Protein AF-F4RQU2-F1 (afdb_monomer_lite)

Organism: Melampsora larici-populina (strain 98AG31 / pathotype 3-4-7) (NCBI:txid747676)

pLDDT: mean 83.85, std 12.1, range [41.41, 97.75]

Secondary structure (DSSP, 8-state):
-HHHHHHHHHGGGS-HHHHHHHHHHHHHHH-GGGGTSSSHHHHHHHHHHHHHH-TT--HHHHHHHHHHHHHHHHHS-GGG-GGG---GGGS---HHHHHHHHTTTS-------EEETTEEEPPPS-SSTHHHHHHHHHHHHHHHHHHHHHHHHHHHH-S---HHHHHHHHHHH-TTGGG-HHHHHHHHHHHHHHHTSSS---HHHHHHHHHHHHHHHHH-TTTHHHHHHHHHH-HHHHHHHHHHHHHHHHHHHHHHHHHH-TT-HHHHHHHHHHHSSS---HHHHHHHHHHHHHHHHHHHHHHHHH---HHHHHHHHHHHHHHHHHHHHHGGGSTTHHHHHHHHEEE-TTT--EEESS-----TT-TTGGGGB-TTT--B--TT-EEEE-TTS-EEEGGG--SSB-TTT-PBP-SSPPGGGEEE--

Structure (mmCIF, N/CA/C/O backbone):
data_AF-F4RQU2-F1
#
_entry.id   AF-F4RQU2-F1
#
loop_
_atom_site.group_PDB
_atom_site.id
_atom_site.type_symbol
_atom_site.label_atom_id
_atom_site.label_alt_id
_atom_site.label_comp_id
_atom_site.label_asym_id
_atom_site.label_entity_id
_atom_site.label_seq_id
_atom_site.pdbx_PDB_ins_code
_atom_site.Cartn_x
_atom_site.Cartn_y
_atom_site.Cartn_z
_atom_site.occupancy
_atom_site.B_iso_or_equiv
_atom_site.auth_seq_id
_atom_site.auth_comp_id
_atom_site.auth_asym_id
_atom_site.auth_atom_id
_atom_site.pdbx_PDB_model_num
ATOM 1 N N . MET A 1 1 ? 27.642 5.923 -19.827 1.00 91.38 1 MET A N 1
ATOM 2 C CA . MET A 1 1 ? 26.244 5.489 -19.587 1.00 91.38 1 MET A CA 1
ATOM 3 C C . MET A 1 1 ? 25.430 6.648 -18.993 1.00 91.38 1 MET A C 1
ATOM 5 O O . MET A 1 1 ? 25.190 6.655 -17.790 1.00 91.38 1 MET A O 1
ATOM 9 N N . PRO A 1 2 ? 25.015 7.649 -19.799 1.00 92.94 2 PRO A N 1
ATOM 10 C CA . PRO A 1 2 ? 24.476 8.914 -19.273 1.00 92.94 2 PRO A CA 1
ATOM 11 C C . PRO A 1 2 ? 23.238 8.739 -18.385 1.00 92.94 2 PRO A C 1
ATOM 13 O O . PRO A 1 2 ? 23.192 9.268 -17.283 1.00 92.94 2 PRO A O 1
ATOM 16 N N . LYS A 1 3 ? 22.284 7.894 -18.802 1.00 93.12 3 LYS A N 1
ATOM 17 C CA . LYS A 1 3 ? 21.050 7.647 -18.036 1.00 93.12 3 LYS A CA 1
ATOM 18 C C . LYS A 1 3 ? 21.299 7.067 -16.636 1.00 93.12 3 LYS A C 1
ATOM 20 O O . LYS A 1 3 ? 20.595 7.437 -15.706 1.00 93.12 3 LYS A O 1
ATOM 25 N N . LEU A 1 4 ? 22.288 6.177 -16.482 1.00 94.12 4 LEU A N 1
ATOM 26 C CA . LEU A 1 4 ? 22.661 5.646 -15.163 1.00 94.12 4 LEU A CA 1
ATOM 27 C C . LEU A 1 4 ? 23.379 6.694 -14.314 1.00 94.12 4 LEU A C 1
ATOM 29 O O . LEU A 1 4 ? 23.157 6.744 -13.112 1.00 94.12 4 LEU A O 1
ATOM 33 N N . SER A 1 5 ? 24.204 7.544 -14.935 1.00 95.25 5 SER A N 1
ATOM 34 C CA . SER A 1 5 ? 24.869 8.640 -14.226 1.00 95.25 5 SER A CA 1
ATOM 35 C C . SER A 1 5 ? 23.868 9.634 -13.646 1.00 95.25 5 SER A C 1
ATOM 37 O O . SER A 1 5 ? 24.062 10.077 -12.517 1.00 95.25 5 SER A O 1
ATOM 39 N N . ASP A 1 6 ? 22.808 9.957 -14.388 1.00 92.94 6 ASP A N 1
ATOM 40 C CA . ASP A 1 6 ? 21.737 10.826 -13.898 1.00 92.94 6 ASP A CA 1
ATOM 41 C C . ASP A 1 6 ? 21.029 10.188 -12.697 1.00 92.94 6 ASP A C 1
ATOM 43 O O . ASP A 1 6 ? 20.962 10.796 -11.635 1.00 92.94 6 ASP A O 1
ATOM 47 N N . LEU A 1 7 ? 20.592 8.927 -12.817 1.00 93.88 7 LEU A N 1
ATOM 48 C CA . LEU A 1 7 ? 19.901 8.233 -11.723 1.00 93.88 7 LEU A CA 1
ATOM 49 C C . LEU A 1 7 ? 20.770 8.073 -10.472 1.00 93.88 7 LEU A C 1
ATOM 51 O O . LEU A 1 7 ? 20.259 8.205 -9.361 1.00 93.88 7 LEU A O 1
ATOM 55 N N . ALA A 1 8 ? 22.069 7.815 -10.638 1.00 95.50 8 ALA A N 1
ATOM 56 C CA . ALA A 1 8 ? 23.009 7.736 -9.526 1.00 95.50 8 ALA A CA 1
ATOM 57 C C . ALA A 1 8 ? 23.100 9.071 -8.766 1.00 95.50 8 ALA A C 1
ATOM 59 O O . ALA A 1 8 ? 23.098 9.074 -7.538 1.00 95.50 8 ALA A O 1
ATOM 60 N N . LYS A 1 9 ? 23.103 10.212 -9.469 1.00 93.94 9 LYS A N 1
ATOM 61 C CA . LYS A 1 9 ? 23.067 11.543 -8.837 1.00 93.94 9 LYS A CA 1
ATOM 62 C C . LYS A 1 9 ? 21.725 11.811 -8.161 1.00 93.94 9 LYS A C 1
ATOM 64 O O . LYS A 1 9 ? 21.709 12.245 -7.011 1.00 93.94 9 LYS A O 1
ATOM 69 N N . ASP A 1 10 ? 20.631 11.485 -8.844 1.00 91.56 10 ASP A N 1
ATOM 70 C CA . ASP A 1 10 ? 19.267 11.654 -8.337 1.00 91.56 10 ASP A CA 1
ATOM 71 C C . ASP A 1 10 ? 19.000 10.794 -7.096 1.00 91.56 10 ASP A C 1
ATOM 73 O O . ASP A 1 10 ? 18.119 11.110 -6.316 1.00 91.56 10 ASP A O 1
ATOM 77 N N . SER A 1 11 ? 19.754 9.718 -6.862 1.00 94.31 11 SER A N 1
ATOM 78 C CA . SER A 1 11 ? 19.578 8.873 -5.672 1.00 94.31 11 SER A CA 1
ATOM 79 C C . SER A 1 11 ? 19.759 9.622 -4.338 1.00 94.31 11 SER A C 1
ATOM 81 O O . SER A 1 11 ? 19.217 9.216 -3.311 1.00 94.31 11 SER A O 1
ATOM 83 N N . ARG A 1 12 ? 20.531 10.721 -4.344 1.00 92.94 12 ARG A N 1
ATOM 84 C CA . ARG A 1 12 ? 21.016 11.412 -3.136 1.00 92.94 12 ARG A CA 1
ATOM 85 C C . ARG A 1 12 ? 19.909 12.079 -2.324 1.00 92.94 12 ARG A C 1
ATOM 87 O O . ARG A 1 12 ? 20.056 12.203 -1.113 1.00 92.94 12 ARG A O 1
ATOM 94 N N . ILE A 1 13 ? 18.821 12.457 -2.988 1.00 88.38 13 ILE A N 1
ATOM 95 C CA . ILE A 1 13 ? 17.652 13.127 -2.396 1.00 88.38 13 ILE A CA 1
ATOM 96 C C . ILE A 1 13 ? 16.614 12.146 -1.833 1.00 88.38 13 ILE A C 1
ATOM 98 O O . ILE A 1 13 ? 15.611 12.568 -1.267 1.00 88.38 13 ILE A O 1
ATOM 102 N N . TYR A 1 14 ? 16.810 10.840 -2.024 1.00 89.12 14 TYR A N 1
ATOM 103 C CA . TYR A 1 14 ? 15.912 9.815 -1.498 1.00 89.12 14 TYR A CA 1
ATOM 104 C C . TYR A 1 14 ? 16.454 9.233 -0.185 1.00 89.12 14 TYR A C 1
ATOM 106 O O . TYR A 1 14 ? 17.539 9.597 0.301 1.00 89.12 14 TYR A O 1
ATOM 114 N N . ARG A 1 15 ? 15.671 8.320 0.400 1.00 89.19 15 ARG A N 1
ATOM 115 C CA . ARG A 1 15 ? 16.039 7.577 1.608 1.00 89.19 15 ARG A CA 1
ATOM 116 C C . ARG A 1 15 ? 17.311 6.741 1.428 1.00 89.19 15 ARG A C 1
ATOM 118 O O . ARG A 1 15 ? 17.776 6.503 0.309 1.00 89.19 15 ARG A O 1
ATOM 125 N N . GLU A 1 16 ? 17.878 6.322 2.553 1.00 91.81 16 GLU A N 1
ATOM 126 C CA . GLU A 1 16 ? 19.210 5.719 2.643 1.00 91.81 16 GLU A CA 1
ATOM 127 C C . GLU A 1 16 ? 19.392 4.506 1.722 1.00 91.81 16 GLU A C 1
ATOM 129 O O . GLU A 1 16 ? 20.402 4.414 1.029 1.00 91.81 16 GLU A O 1
ATOM 134 N N . GLU A 1 17 ? 18.394 3.630 1.614 1.00 93.69 17 GLU A N 1
ATOM 135 C CA . GLU A 1 17 ? 18.482 2.415 0.802 1.00 93.69 17 GLU A CA 1
ATOM 136 C C . GLU A 1 17 ? 18.591 2.721 -0.699 1.00 93.69 17 GLU A C 1
ATOM 138 O O . GLU A 1 17 ? 19.318 2.050 -1.434 1.00 93.69 17 GLU A O 1
ATOM 143 N N . ILE A 1 18 ? 17.897 3.763 -1.171 1.00 94.62 18 ILE A N 1
ATOM 144 C CA . ILE A 1 18 ? 17.982 4.213 -2.569 1.00 94.62 18 ILE A CA 1
ATOM 145 C C . ILE A 1 18 ? 19.306 4.930 -2.820 1.00 94.62 18 ILE A C 1
ATOM 147 O O . ILE A 1 18 ? 19.904 4.761 -3.884 1.00 94.62 18 ILE A O 1
ATOM 151 N N . ARG A 1 19 ? 19.796 5.690 -1.838 1.00 95.50 19 ARG A N 1
ATOM 152 C CA . ARG A 1 19 ? 21.100 6.355 -1.901 1.00 95.50 19 ARG A CA 1
ATOM 153 C C . ARG A 1 19 ? 22.250 5.353 -1.990 1.00 95.50 19 ARG A C 1
ATOM 155 O O . ARG A 1 19 ? 23.135 5.530 -2.826 1.00 95.50 19 ARG A O 1
ATOM 162 N N . ASP A 1 20 ? 22.210 4.285 -1.194 1.00 96.56 20 ASP A N 1
ATOM 163 C CA . ASP A 1 20 ? 23.161 3.169 -1.283 1.00 96.56 20 ASP A CA 1
ATOM 164 C C . ASP A 1 20 ? 23.124 2.522 -2.677 1.00 96.56 20 ASP A C 1
ATOM 166 O O . ASP A 1 20 ? 24.162 2.319 -3.318 1.00 96.56 20 ASP A O 1
ATOM 170 N N . LEU A 1 21 ? 21.920 2.286 -3.212 1.00 96.75 21 LEU A N 1
ATOM 171 C CA . LEU A 1 21 ? 21.762 1.773 -4.571 1.00 96.75 21 LEU A CA 1
ATOM 172 C C . LEU A 1 21 ? 22.348 2.721 -5.627 1.00 96.75 21 LEU A C 1
ATOM 174 O O . LEU A 1 21 ? 22.989 2.278 -6.579 1.00 96.75 21 LEU A O 1
ATOM 178 N N . GLY A 1 22 ? 22.174 4.027 -5.446 1.00 96.94 22 GLY A N 1
ATOM 179 C CA . GLY A 1 22 ? 22.789 5.049 -6.281 1.00 96.94 22 GLY A CA 1
ATOM 180 C C . GLY A 1 22 ? 24.315 5.026 -6.258 1.00 96.94 22 GLY A C 1
ATOM 181 O O . GLY A 1 22 ? 24.929 5.131 -7.318 1.00 96.94 22 GLY A O 1
ATOM 182 N N . GLY A 1 23 ? 24.929 4.804 -5.092 1.00 97.25 23 GLY A N 1
ATOM 183 C CA . GLY A 1 23 ? 26.378 4.610 -4.968 1.00 97.25 23 GLY A CA 1
ATOM 184 C C . GLY A 1 23 ? 26.874 3.384 -5.747 1.00 97.25 23 GLY A C 1
ATOM 185 O O . GLY A 1 23 ? 27.870 3.452 -6.473 1.00 97.25 23 GLY A O 1
ATOM 186 N N . LYS A 1 24 ? 26.122 2.277 -5.695 1.00 97.12 24 LYS A N 1
ATOM 187 C CA . LYS A 1 24 ? 26.393 1.071 -6.501 1.00 97.12 24 LYS A CA 1
ATOM 188 C C . LYS A 1 24 ? 26.276 1.344 -8.007 1.00 97.12 24 LYS A C 1
ATOM 190 O O . LYS A 1 24 ? 27.101 0.866 -8.786 1.00 97.12 24 LYS A O 1
ATOM 195 N N . LEU A 1 25 ? 25.291 2.140 -8.432 1.00 96.75 25 LEU A N 1
ATOM 196 C CA . LEU A 1 25 ? 25.166 2.579 -9.827 1.00 96.75 25 LEU A CA 1
ATOM 197 C C . LEU A 1 25 ? 26.326 3.486 -10.251 1.00 96.75 25 LEU A C 1
ATOM 199 O O . LEU A 1 25 ? 26.813 3.357 -11.372 1.00 96.75 25 LEU A O 1
ATOM 203 N N . GLU A 1 26 ? 26.801 4.366 -9.368 1.00 97.31 26 GLU A N 1
ATOM 204 C CA . GLU A 1 26 ? 27.966 5.218 -9.618 1.00 97.31 26 GLU A CA 1
ATOM 205 C C . GLU A 1 26 ? 29.230 4.379 -9.861 1.00 97.31 26 GLU A C 1
ATOM 207 O O . GLU A 1 26 ? 29.977 4.668 -10.795 1.00 97.31 26 GLU A O 1
ATOM 212 N N . THR A 1 27 ? 29.405 3.267 -9.136 1.00 96.88 27 THR A N 1
ATOM 213 C CA . THR A 1 27 ? 30.490 2.302 -9.401 1.00 96.88 27 THR A CA 1
ATOM 214 C C . THR A 1 27 ? 30.408 1.714 -10.817 1.00 96.88 27 THR A C 1
ATOM 216 O O . THR A 1 27 ? 31.421 1.649 -11.509 1.00 96.88 27 THR A O 1
ATOM 219 N N . ILE A 1 28 ? 29.210 1.347 -11.296 1.00 96.56 28 ILE A N 1
ATOM 220 C CA . ILE A 1 28 ? 29.012 0.865 -12.681 1.00 96.56 28 ILE A CA 1
ATOM 221 C C . ILE A 1 28 ? 29.291 1.973 -13.704 1.00 96.56 28 ILE A C 1
ATOM 223 O O . ILE A 1 28 ? 29.831 1.716 -14.776 1.00 96.56 28 ILE A O 1
ATOM 227 N N . VAL A 1 29 ? 28.914 3.216 -13.403 1.00 96.50 29 VAL A N 1
ATOM 228 C CA . VAL A 1 29 ? 29.165 4.357 -14.293 1.00 96.50 29 VAL A CA 1
ATOM 229 C C . VAL A 1 29 ? 30.664 4.648 -14.412 1.00 96.50 29 VAL A C 1
ATOM 231 O O . VAL A 1 29 ? 31.116 4.976 -15.511 1.00 96.50 29 VAL A O 1
ATOM 234 N N . GLN A 1 30 ? 31.415 4.518 -13.314 1.00 97.00 30 GLN A N 1
ATOM 235 C CA . GLN A 1 30 ? 32.869 4.702 -13.268 1.00 97.00 30 GLN A CA 1
ATOM 236 C C . GLN A 1 30 ? 33.626 3.546 -13.938 1.00 97.00 30 GLN A C 1
ATOM 238 O O . GLN A 1 30 ? 34.591 3.794 -14.659 1.00 97.00 30 GLN A O 1
ATOM 243 N N . ASP A 1 31 ? 33.171 2.303 -13.755 1.00 96.88 31 ASP A N 1
ATOM 244 C CA . ASP A 1 31 ? 33.713 1.123 -14.433 1.00 96.88 31 ASP A CA 1
ATOM 245 C C . ASP A 1 31 ? 32.600 0.287 -15.095 1.00 96.88 31 ASP A C 1
ATOM 247 O O . ASP A 1 31 ? 32.087 -0.666 -14.498 1.00 96.88 31 ASP A O 1
ATOM 251 N N . PRO A 1 32 ? 32.252 0.576 -16.366 1.00 95.81 32 PRO A N 1
ATOM 252 C CA . PRO A 1 32 ? 31.207 -0.147 -17.092 1.00 95.81 32 PRO A CA 1
ATOM 253 C C . PRO A 1 32 ? 31.444 -1.655 -17.232 1.00 95.81 32 PRO A C 1
ATOM 255 O O . PRO A 1 32 ? 30.501 -2.390 -17.521 1.00 95.81 32 PRO A O 1
ATOM 258 N N . ARG A 1 33 ? 32.672 -2.152 -17.017 1.00 94.44 33 ARG A N 1
ATOM 259 C CA . ARG A 1 33 ? 32.954 -3.597 -17.034 1.00 94.44 33 ARG A CA 1
ATOM 260 C C . ARG A 1 33 ? 32.229 -4.321 -15.897 1.00 94.44 33 ARG A C 1
ATOM 262 O O . ARG A 1 33 ? 31.813 -5.460 -16.087 1.00 94.44 33 ARG A O 1
ATOM 269 N N . GLN A 1 34 ? 31.981 -3.647 -14.771 1.00 93.69 34 GLN A N 1
ATOM 270 C CA . GLN A 1 34 ? 31.202 -4.175 -13.639 1.00 93.69 34 GLN A CA 1
ATOM 271 C C . GLN A 1 34 ? 29.758 -4.534 -14.024 1.00 93.69 34 GLN A C 1
ATOM 273 O O . GLN A 1 34 ? 29.083 -5.264 -13.304 1.00 93.69 34 GLN A O 1
ATOM 278 N N . LEU A 1 35 ? 29.265 -4.039 -15.165 1.00 91.62 35 LEU A N 1
ATOM 279 C CA . LEU A 1 35 ? 27.955 -4.412 -15.690 1.00 91.62 35 LEU A CA 1
ATOM 280 C C . LEU A 1 35 ? 27.914 -5.847 -16.231 1.00 91.62 35 LEU A C 1
ATOM 282 O O . LEU A 1 35 ? 26.856 -6.466 -16.244 1.00 91.62 35 LEU A O 1
ATOM 286 N N . PHE A 1 36 ? 29.049 -6.366 -16.696 1.00 89.56 36 PHE A N 1
ATOM 287 C CA . PHE A 1 36 ? 29.146 -7.689 -17.315 1.00 89.56 36 PHE A CA 1
ATOM 288 C C . PHE A 1 36 ? 29.898 -8.698 -16.446 1.00 89.56 36 PHE A C 1
ATOM 290 O O . PHE A 1 36 ? 29.783 -9.901 -16.672 1.00 89.56 36 PHE A O 1
ATOM 297 N N . PHE A 1 37 ? 30.650 -8.217 -15.455 1.00 85.06 37 PHE A N 1
ATOM 298 C CA . PHE A 1 37 ? 31.480 -9.037 -14.584 1.00 85.06 37 PHE A CA 1
ATOM 299 C C . PHE A 1 37 ? 31.138 -8.778 -13.116 1.00 85.06 37 PHE A C 1
ATOM 301 O O . PHE A 1 37 ? 31.128 -7.638 -12.662 1.00 85.06 37 PHE A O 1
ATOM 308 N N . GLY A 1 38 ? 30.903 -9.857 -12.367 1.00 81.94 38 GLY A N 1
ATOM 309 C CA . GLY A 1 38 ? 30.597 -9.811 -10.937 1.00 81.94 38 GLY A CA 1
ATOM 310 C C . GLY A 1 38 ? 29.100 -9.853 -10.610 1.00 81.94 38 GLY A C 1
ATOM 311 O O . GLY A 1 38 ? 28.245 -9.895 -11.488 1.00 81.94 38 GLY A O 1
ATOM 312 N N . SER A 1 39 ? 28.789 -9.856 -9.311 1.00 91.69 39 SER A N 1
ATOM 313 C CA . SER A 1 39 ? 27.414 -9.926 -8.784 1.00 91.69 39 SER A CA 1
ATOM 314 C C . SER A 1 39 ? 26.771 -8.552 -8.573 1.00 91.69 39 SER A C 1
ATOM 316 O O . SER A 1 39 ? 25.657 -8.465 -8.061 1.00 91.69 39 SER A O 1
ATOM 318 N N . LEU A 1 40 ? 27.451 -7.458 -8.936 1.00 93.62 40 LEU A N 1
ATOM 319 C CA . LEU A 1 40 ? 26.964 -6.105 -8.663 1.00 93.62 40 LEU A CA 1
ATOM 320 C C . LEU A 1 40 ? 25.637 -5.791 -9.385 1.00 93.62 40 LEU A C 1
ATOM 322 O O . LEU A 1 40 ? 24.714 -5.344 -8.702 1.00 93.62 40 LEU A O 1
ATOM 326 N N . PRO A 1 41 ? 25.464 -6.060 -10.697 1.00 92.25 41 PRO A N 1
ATOM 327 C CA . PRO A 1 41 ? 24.193 -5.800 -11.378 1.00 92.25 41 PRO A CA 1
ATOM 328 C C . PRO A 1 41 ? 23.049 -6.642 -10.812 1.00 92.25 41 PRO A C 1
ATOM 330 O O . PRO A 1 41 ? 21.941 -6.142 -10.643 1.00 92.25 41 PRO A O 1
ATOM 333 N N . GLU A 1 42 ? 23.331 -7.901 -10.472 1.00 91.31 42 GLU A N 1
ATOM 334 C CA . GLU A 1 42 ? 22.370 -8.813 -9.852 1.00 91.31 42 GLU A CA 1
ATOM 335 C C . GLU A 1 42 ? 21.924 -8.300 -8.479 1.00 91.31 42 GLU A C 1
ATOM 337 O O . GLU A 1 42 ? 20.727 -8.189 -8.231 1.00 91.31 42 GLU A O 1
ATOM 342 N N . ARG A 1 43 ? 22.864 -7.881 -7.621 1.00 93.31 43 ARG A N 1
ATOM 343 C CA . ARG A 1 43 ? 22.550 -7.261 -6.324 1.00 93.31 43 ARG A CA 1
ATOM 344 C C . ARG A 1 43 ? 21.705 -6.005 -6.488 1.00 93.31 43 ARG A C 1
ATOM 346 O O . ARG A 1 43 ? 20.743 -5.835 -5.751 1.00 93.31 43 ARG A O 1
ATOM 353 N N . ILE A 1 44 ? 22.026 -5.144 -7.457 1.00 95.31 44 ILE A N 1
ATOM 354 C CA . ILE A 1 44 ? 21.231 -3.936 -7.718 1.00 95.31 44 ILE A CA 1
ATOM 355 C C . ILE A 1 44 ? 19.809 -4.307 -8.148 1.00 95.31 44 ILE A C 1
ATOM 357 O O . ILE A 1 44 ? 18.852 -3.704 -7.666 1.00 95.31 44 ILE A O 1
ATOM 361 N N . ILE A 1 45 ? 19.656 -5.305 -9.023 1.00 93.62 45 ILE A N 1
ATOM 362 C CA . ILE A 1 45 ? 18.348 -5.803 -9.461 1.00 93.62 45 ILE A CA 1
ATOM 363 C C . ILE A 1 45 ? 17.552 -6.362 -8.279 1.00 93.62 45 ILE A C 1
ATOM 365 O O . ILE A 1 45 ? 16.398 -5.974 -8.107 1.00 93.62 45 ILE A O 1
ATOM 369 N N . ILE A 1 46 ? 18.160 -7.223 -7.457 1.00 91.00 46 ILE A N 1
ATOM 370 C CA . ILE A 1 46 ? 17.523 -7.821 -6.276 1.00 91.00 46 ILE A CA 1
ATOM 371 C C . ILE A 1 46 ? 17.065 -6.725 -5.316 1.00 91.00 46 ILE A C 1
ATOM 373 O O . ILE A 1 46 ? 15.875 -6.638 -5.029 1.00 91.00 46 ILE A O 1
ATOM 377 N N . THR A 1 47 ? 17.967 -5.824 -4.915 1.00 94.31 47 THR A N 1
ATOM 378 C CA . THR A 1 47 ? 17.631 -4.729 -3.997 1.00 94.31 47 THR A CA 1
ATOM 379 C C . THR A 1 47 ? 16.549 -3.815 -4.579 1.00 94.31 47 THR A C 1
ATOM 381 O O . THR A 1 47 ? 15.627 -3.434 -3.866 1.00 94.31 47 THR A O 1
ATOM 384 N N . SER A 1 48 ? 16.580 -3.510 -5.883 1.00 94.88 48 SER A N 1
ATOM 385 C CA . SER A 1 48 ? 15.511 -2.726 -6.529 1.00 94.88 48 SER A CA 1
ATOM 386 C C . SER A 1 48 ? 14.156 -3.439 -6.456 1.00 94.88 48 SER A C 1
ATOM 388 O O . SER A 1 48 ? 13.132 -2.817 -6.181 1.00 94.88 48 SER A O 1
ATOM 390 N N . LEU A 1 49 ? 14.125 -4.750 -6.720 1.00 92.50 49 LEU A N 1
ATOM 391 C CA . LEU A 1 49 ? 12.898 -5.547 -6.676 1.00 92.50 49 LEU A CA 1
ATOM 392 C C . LEU A 1 49 ? 12.351 -5.680 -5.252 1.00 92.50 49 LEU A C 1
ATOM 394 O O . LEU A 1 49 ? 11.130 -5.651 -5.089 1.00 92.50 49 LEU A O 1
ATOM 398 N N . GLU A 1 50 ? 13.227 -5.813 -4.253 1.00 89.56 50 GLU A N 1
ATOM 399 C CA . GLU A 1 50 ? 12.888 -5.824 -2.825 1.00 89.56 50 GLU A CA 1
ATOM 400 C C . GLU A 1 50 ? 12.294 -4.486 -2.393 1.00 89.56 50 GLU A C 1
ATOM 402 O O . GLU A 1 50 ? 11.220 -4.464 -1.793 1.00 89.56 50 GLU A O 1
ATOM 407 N N . LEU A 1 51 ? 12.927 -3.369 -2.772 1.00 92.12 51 LEU A N 1
ATOM 408 C CA . LEU A 1 51 ? 12.397 -2.029 -2.525 1.00 92.12 51 LEU A CA 1
ATOM 409 C C . LEU A 1 51 ? 10.991 -1.890 -3.119 1.00 92.12 51 LEU A C 1
ATOM 411 O O . LEU A 1 51 ? 10.073 -1.480 -2.415 1.00 92.12 51 LEU A O 1
ATOM 415 N N . LEU A 1 52 ? 10.778 -2.308 -4.372 1.00 92.75 52 LEU A N 1
ATOM 416 C CA . LEU A 1 52 ? 9.460 -2.242 -5.019 1.00 92.75 52 LEU A CA 1
ATOM 417 C C . LEU A 1 52 ? 8.375 -3.099 -4.336 1.00 92.75 52 LEU A C 1
ATOM 419 O O . LEU A 1 52 ? 7.187 -2.807 -4.513 1.00 92.75 52 LEU A O 1
ATOM 423 N N . GLN A 1 53 ? 8.736 -4.118 -3.543 1.00 88.81 53 GLN A N 1
ATOM 424 C CA . GLN A 1 53 ? 7.755 -4.845 -2.721 1.00 88.81 53 GLN A CA 1
ATOM 425 C C . GLN A 1 53 ? 7.216 -4.002 -1.567 1.00 88.81 53 GLN A C 1
ATOM 427 O O . GLN A 1 53 ? 6.080 -4.215 -1.141 1.00 88.81 53 GLN A O 1
ATOM 432 N N . GLN A 1 54 ? 8.006 -3.057 -1.059 1.00 85.31 54 GLN A N 1
ATOM 433 C CA . GLN A 1 54 ? 7.643 -2.287 0.122 1.00 85.31 54 GLN A CA 1
ATOM 434 C C . GLN A 1 54 ? 6.453 -1.379 -0.188 1.00 85.31 54 GLN A C 1
ATOM 436 O O . GLN A 1 54 ? 6.404 -0.728 -1.232 1.00 85.31 54 GLN A O 1
ATOM 441 N N . GLY A 1 55 ? 5.437 -1.382 0.678 1.00 77.69 55 GLY A N 1
ATOM 442 C CA . GLY A 1 55 ? 4.178 -0.663 0.453 1.00 77.69 55 GLY A CA 1
ATOM 443 C C . GLY A 1 55 ? 4.271 0.850 0.664 1.00 77.69 55 GLY A C 1
ATOM 444 O O . GLY A 1 55 ? 3.443 1.587 0.132 1.00 77.69 55 GLY A O 1
ATOM 445 N N . ASP A 1 56 ? 5.282 1.298 1.397 1.00 79.25 56 ASP A N 1
ATOM 446 C CA . ASP A 1 56 ? 5.522 2.672 1.838 1.00 79.25 56 ASP A CA 1
ATOM 447 C C . ASP A 1 56 ? 6.330 3.514 0.840 1.00 79.25 56 ASP A C 1
ATOM 449 O O . ASP A 1 56 ? 6.379 4.733 0.992 1.00 79.25 56 ASP A O 1
ATOM 453 N N . LEU A 1 57 ? 6.914 2.901 -0.200 1.00 86.19 57 LEU A N 1
ATOM 454 C CA . LEU A 1 57 ? 7.610 3.648 -1.247 1.00 86.19 57 LEU A CA 1
ATOM 455 C C . LEU A 1 57 ? 6.706 4.715 -1.862 1.00 86.19 57 LEU A C 1
ATOM 457 O O . LEU A 1 57 ? 5.634 4.406 -2.411 1.00 86.19 57 LEU A O 1
ATOM 461 N N . SER A 1 58 ? 7.205 5.950 -1.874 1.00 83.88 58 SER A N 1
ATOM 462 C CA . SER A 1 58 ? 6.579 7.034 -2.614 1.00 83.88 58 SER A CA 1
ATOM 463 C C . SER A 1 58 ? 6.526 6.697 -4.105 1.00 83.88 58 SER A C 1
ATOM 465 O O . SER A 1 58 ? 7.331 5.926 -4.638 1.00 83.88 58 SER A O 1
ATOM 467 N N . VAL A 1 59 ? 5.593 7.324 -4.829 1.00 84.38 59 VAL A N 1
ATOM 468 C CA . VAL A 1 59 ? 5.498 7.156 -6.289 1.00 84.38 59 VAL A CA 1
ATOM 469 C C . VAL A 1 59 ? 6.846 7.454 -6.958 1.00 84.38 59 VAL A C 1
ATOM 471 O O . VAL A 1 59 ? 7.215 6.787 -7.911 1.00 84.38 59 VAL A O 1
ATOM 474 N N . HIS A 1 60 ? 7.618 8.409 -6.443 1.00 86.31 60 HIS A N 1
ATOM 475 C CA . HIS A 1 60 ? 8.850 8.876 -7.083 1.00 86.31 60 HIS A CA 1
ATOM 476 C C . HIS A 1 60 ? 9.978 7.870 -6.907 1.00 86.31 60 HIS A C 1
ATOM 478 O O . HIS A 1 60 ? 10.672 7.544 -7.865 1.00 86.31 60 HIS A O 1
ATOM 484 N N . GLU A 1 61 ? 10.100 7.314 -5.707 1.00 91.44 61 GLU A N 1
ATOM 485 C CA . GLU A 1 61 ? 11.045 6.243 -5.418 1.00 91.44 61 GLU A CA 1
ATOM 486 C C . GLU A 1 61 ? 10.720 4.975 -6.214 1.00 91.44 61 GLU A C 1
ATOM 488 O O . GLU A 1 61 ? 11.633 4.318 -6.720 1.00 91.44 61 GLU A O 1
ATOM 493 N N . ARG A 1 62 ? 9.429 4.653 -6.403 1.00 92.75 62 ARG A N 1
ATOM 494 C CA . ARG A 1 62 ? 9.013 3.564 -7.306 1.00 92.75 62 ARG A CA 1
ATOM 495 C C . ARG A 1 62 ? 9.457 3.829 -8.736 1.00 92.75 62 ARG A C 1
ATOM 497 O O . ARG A 1 62 ? 10.073 2.966 -9.351 1.00 92.75 62 ARG A O 1
ATOM 504 N N . LEU A 1 63 ? 9.189 5.024 -9.257 1.00 92.00 63 LEU A N 1
ATOM 505 C CA . LEU A 1 63 ? 9.583 5.411 -10.613 1.00 92.00 63 LEU A CA 1
ATOM 506 C C . LEU A 1 63 ? 11.098 5.418 -10.811 1.00 92.00 63 LEU A C 1
ATOM 508 O O . LEU A 1 63 ? 11.586 4.964 -11.849 1.00 92.00 63 LEU A O 1
ATOM 512 N N . TRP A 1 64 ? 11.847 5.852 -9.799 1.00 94.25 64 TRP A N 1
ATOM 513 C CA . TRP A 1 64 ? 13.301 5.769 -9.789 1.00 94.25 64 TRP A CA 1
ATOM 514 C C . TRP A 1 64 ? 13.770 4.309 -9.887 1.00 94.25 64 TRP A C 1
ATOM 516 O O . TRP A 1 64 ? 14.517 3.971 -10.805 1.00 94.25 64 TRP A O 1
ATOM 526 N N . ASN A 1 65 ? 13.262 3.417 -9.026 1.00 95.56 65 ASN A N 1
ATOM 527 C CA . ASN A 1 65 ? 13.620 1.991 -9.038 1.00 95.56 65 ASN A CA 1
ATOM 528 C C . ASN A 1 65 ? 13.229 1.306 -10.358 1.00 95.56 65 ASN A C 1
ATOM 530 O O . ASN A 1 65 ? 14.020 0.561 -10.938 1.00 95.56 65 ASN A O 1
ATOM 534 N N . LEU A 1 66 ? 12.038 1.596 -10.889 1.00 94.88 66 LEU A N 1
ATOM 535 C CA . LEU A 1 66 ? 11.601 1.086 -12.190 1.00 94.88 66 LEU A CA 1
ATOM 536 C C . LEU A 1 66 ? 12.513 1.568 -13.320 1.00 94.88 66 LEU A C 1
ATOM 538 O O . LEU A 1 66 ? 12.868 0.775 -14.190 1.00 94.88 66 LEU A O 1
ATOM 542 N N . SER A 1 67 ? 12.959 2.825 -13.281 1.00 94.38 67 SER A N 1
ATOM 543 C CA . SER A 1 67 ? 13.913 3.364 -14.255 1.00 94.38 67 SER A CA 1
ATOM 544 C C . SER A 1 67 ? 15.256 2.639 -14.203 1.00 94.38 67 SER A C 1
ATOM 546 O O . SER A 1 67 ? 15.794 2.283 -15.254 1.00 94.38 67 SER A O 1
ATOM 548 N N . VAL A 1 68 ? 15.779 2.370 -13.000 1.00 95.25 68 VAL A N 1
ATOM 549 C CA . VAL A 1 68 ? 17.004 1.575 -12.812 1.00 95.25 68 VAL A CA 1
ATOM 550 C C . VAL A 1 68 ? 16.847 0.202 -13.460 1.00 95.25 68 VAL A C 1
ATOM 552 O O . VAL A 1 68 ? 17.665 -0.179 -14.300 1.00 95.25 68 VAL A O 1
ATOM 555 N N . LEU A 1 69 ? 15.761 -0.509 -13.148 1.00 94.94 69 LEU A N 1
ATOM 556 C CA . LEU A 1 69 ? 15.488 -1.839 -13.693 1.00 94.94 69 LEU A CA 1
ATOM 557 C C . LEU A 1 69 ? 15.325 -1.835 -15.220 1.00 94.94 69 LEU A C 1
ATOM 559 O O . LEU A 1 69 ? 15.877 -2.703 -15.897 1.00 94.94 69 LEU A O 1
ATOM 563 N N . GLN A 1 70 ? 14.607 -0.859 -15.784 1.00 93.38 70 GLN A N 1
ATOM 564 C CA . GLN A 1 70 ? 14.437 -0.714 -17.234 1.00 93.38 70 GLN A CA 1
ATOM 565 C C . GLN A 1 70 ? 15.774 -0.457 -17.941 1.00 93.38 70 GLN A C 1
ATOM 567 O O . GLN A 1 70 ? 16.052 -1.058 -18.982 1.00 93.38 70 GLN A O 1
ATOM 572 N N . ILE A 1 71 ? 16.620 0.409 -17.375 1.00 93.62 71 ILE A N 1
ATOM 573 C CA . ILE A 1 71 ? 17.920 0.741 -17.957 1.00 93.62 71 ILE A CA 1
ATOM 574 C C . ILE A 1 71 ? 18.878 -0.446 -17.853 1.00 93.62 71 ILE A C 1
ATOM 576 O O . ILE A 1 71 ? 19.482 -0.809 -18.861 1.00 93.62 71 ILE A O 1
ATOM 580 N N . LEU A 1 72 ? 18.996 -1.094 -16.691 1.00 92.75 72 LEU A N 1
ATOM 581 C CA . LEU A 1 72 ? 19.842 -2.283 -16.541 1.00 92.75 72 LEU A CA 1
ATOM 582 C C . LEU A 1 72 ? 19.399 -3.405 -17.483 1.00 92.75 72 LEU A C 1
ATOM 584 O O . LEU A 1 72 ? 20.232 -3.995 -18.168 1.00 92.75 72 LEU A O 1
ATOM 588 N N . LYS A 1 73 ? 18.085 -3.626 -17.619 1.00 91.31 73 LYS A N 1
ATOM 589 C CA . LYS A 1 73 ? 17.529 -4.581 -18.584 1.00 91.31 73 LYS A CA 1
ATOM 590 C C . LYS A 1 73 ? 17.918 -4.268 -20.033 1.00 91.31 73 LYS A C 1
ATOM 592 O O . LYS A 1 73 ? 18.062 -5.193 -20.822 1.00 91.31 73 LYS A O 1
ATOM 597 N N . SER A 1 74 ? 18.082 -2.992 -20.391 1.00 91.69 74 SER A N 1
ATOM 598 C CA . SER A 1 74 ? 18.505 -2.599 -21.743 1.00 91.69 74 SER A CA 1
ATOM 599 C C . SER A 1 74 ? 19.981 -2.883 -22.040 1.00 91.69 74 SER A C 1
ATOM 601 O O . SER A 1 74 ? 20.351 -2.957 -23.208 1.00 91.69 74 SER A O 1
ATOM 603 N N . TYR A 1 75 ? 20.812 -3.059 -21.007 1.00 90.81 75 TYR A N 1
ATOM 604 C CA . TYR A 1 75 ? 22.240 -3.346 -21.161 1.00 90.81 75 TYR A CA 1
ATOM 605 C C . TYR A 1 75 ? 22.615 -4.815 -20.922 1.00 90.81 75 TYR A C 1
ATOM 607 O O . TYR A 1 75 ? 23.643 -5.266 -21.423 1.00 90.81 75 TYR A O 1
ATOM 615 N N . LEU A 1 76 ? 21.823 -5.555 -20.141 1.00 88.56 76 LEU A N 1
ATOM 616 C CA . LEU A 1 76 ? 22.137 -6.929 -19.751 1.00 88.56 76 LEU A CA 1
ATOM 617 C C . LEU A 1 76 ? 21.582 -7.952 -20.762 1.00 88.56 76 LEU A C 1
ATOM 619 O O . LEU A 1 76 ? 20.459 -7.788 -21.248 1.00 88.56 76 LEU A O 1
ATOM 623 N N . PRO A 1 77 ? 22.319 -9.041 -21.064 1.00 84.38 77 PRO A N 1
ATOM 624 C CA . PRO A 1 77 ? 21.815 -10.111 -21.919 1.00 84.38 77 PRO A CA 1
ATOM 625 C C . PRO A 1 77 ? 20.555 -10.735 -21.313 1.00 84.38 77 PRO A C 1
ATOM 627 O O . PRO A 1 77 ? 20.490 -10.970 -20.106 1.00 84.38 77 PRO A O 1
ATOM 630 N N . THR A 1 78 ? 19.569 -11.080 -22.146 1.00 74.19 78 THR A N 1
ATOM 631 C CA . THR A 1 78 ? 18.266 -11.604 -21.689 1.00 74.19 78 THR A CA 1
ATOM 632 C C . THR A 1 78 ? 18.387 -12.860 -20.814 1.00 74.19 78 THR A C 1
ATOM 634 O O . THR A 1 78 ? 17.555 -13.064 -19.933 1.00 74.19 78 THR A O 1
ATOM 637 N N . GLY A 1 79 ? 19.433 -13.672 -21.010 1.00 67.12 79 GLY A N 1
ATOM 638 C CA . GLY A 1 79 ? 19.697 -14.879 -20.217 1.00 67.12 79 GLY A CA 1
ATOM 639 C C . GLY A 1 79 ? 20.081 -14.624 -18.753 1.00 67.12 79 GLY A C 1
ATOM 640 O O . GLY A 1 79 ? 19.794 -15.464 -17.908 1.00 67.12 79 GLY A O 1
ATOM 641 N N . ASN A 1 80 ? 20.640 -13.454 -18.427 1.00 64.06 80 ASN A N 1
ATOM 642 C CA . ASN A 1 80 ? 21.120 -13.125 -17.074 1.00 64.06 80 ASN A CA 1
ATOM 643 C C . ASN A 1 80 ? 20.044 -12.473 -16.190 1.00 64.06 80 ASN A C 1
ATOM 645 O O . ASN A 1 80 ? 20.331 -11.998 -15.097 1.00 64.06 80 ASN A O 1
ATOM 649 N N . LEU A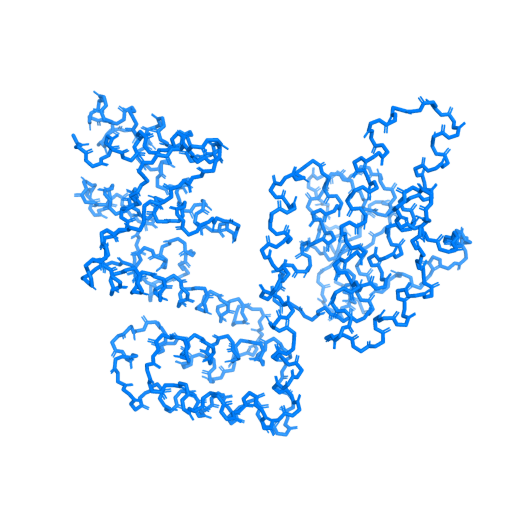 1 81 ? 18.803 -12.405 -16.674 1.00 69.94 81 LEU A N 1
ATOM 650 C CA . LEU A 1 81 ? 17.718 -11.640 -16.064 1.00 69.94 81 LEU A CA 1
ATOM 651 C C . LEU A 1 81 ? 16.528 -12.526 -15.686 1.00 69.94 81 LEU A C 1
ATOM 653 O O . LEU A 1 81 ? 15.381 -12.093 -15.801 1.00 69.94 81 LEU A O 1
ATOM 657 N N . SER A 1 82 ? 16.770 -13.762 -15.243 1.00 74.44 82 SER A N 1
ATOM 658 C CA . SER A 1 82 ? 15.701 -14.691 -14.839 1.00 74.44 82 SER A CA 1
ATOM 659 C C . SER A 1 82 ? 14.749 -14.068 -13.805 1.00 74.44 82 SER A C 1
ATOM 661 O O . SER A 1 82 ? 13.537 -14.256 -13.899 1.00 74.44 82 SER A O 1
ATOM 663 N N . MET A 1 83 ? 15.275 -13.231 -12.901 1.00 71.19 83 MET A N 1
ATOM 664 C CA . MET A 1 83 ? 14.501 -12.465 -11.914 1.00 71.19 83 MET A CA 1
ATOM 665 C C . MET A 1 83 ? 13.663 -11.319 -12.505 1.00 71.19 83 MET A C 1
ATOM 667 O O . MET A 1 83 ? 12.664 -10.922 -11.915 1.00 71.19 83 MET A O 1
ATOM 671 N N . LEU A 1 84 ? 14.025 -10.800 -13.684 1.00 71.06 84 LEU A N 1
ATOM 672 C CA . LEU A 1 84 ? 13.231 -9.813 -14.431 1.00 71.06 84 LEU A CA 1
ATOM 673 C C . LEU A 1 84 ? 12.363 -10.473 -15.503 1.00 71.06 84 LEU A C 1
ATOM 675 O O . LEU A 1 84 ? 11.988 -9.815 -16.484 1.00 71.06 84 LEU A O 1
ATOM 679 N N . ASN A 1 85 ? 12.058 -11.766 -15.367 1.00 69.62 85 ASN A N 1
ATOM 680 C CA . ASN A 1 85 ? 11.113 -12.415 -16.255 1.00 69.62 85 ASN A CA 1
ATOM 681 C C . ASN A 1 85 ? 9.731 -11.778 -16.070 1.00 69.62 85 ASN A C 1
ATOM 683 O O . ASN A 1 85 ? 8.970 -12.087 -15.161 1.00 69.62 85 ASN A O 1
ATOM 687 N N . GLN A 1 86 ? 9.420 -10.867 -16.983 1.00 64.81 86 GLN A N 1
ATOM 688 C CA . GLN A 1 86 ? 8.181 -10.108 -17.038 1.00 64.81 86 GLN A CA 1
ATOM 689 C C . GLN A 1 86 ? 7.028 -10.926 -17.627 1.00 64.81 86 GLN A C 1
ATOM 691 O O . GLN A 1 86 ? 6.097 -10.323 -18.145 1.00 64.81 86 GLN A O 1
ATOM 696 N N . ASN A 1 87 ? 7.092 -12.264 -17.667 1.00 73.44 87 ASN A N 1
ATOM 697 C CA . ASN A 1 87 ? 5.927 -13.057 -18.041 1.00 73.44 87 ASN A CA 1
ATOM 698 C C . ASN A 1 87 ? 5.179 -13.540 -16.787 1.00 73.44 87 ASN A C 1
ATOM 700 O O . ASN A 1 87 ? 5.446 -14.632 -16.288 1.00 73.44 87 ASN A O 1
ATOM 704 N N . PRO A 1 88 ? 4.205 -12.761 -16.317 1.00 69.62 88 PRO A N 1
ATOM 705 C CA . PRO A 1 88 ? 3.344 -13.089 -15.186 1.00 69.62 88 PRO A CA 1
ATOM 706 C C . PRO A 1 88 ? 2.462 -14.313 -15.387 1.00 69.62 88 PRO A C 1
ATOM 708 O O . PRO A 1 88 ? 1.985 -14.881 -14.415 1.00 69.62 88 PRO A O 1
ATOM 711 N N . LYS A 1 89 ? 2.325 -14.801 -16.624 1.00 72.94 89 LYS A N 1
ATOM 712 C CA . LYS A 1 89 ? 1.654 -16.073 -16.909 1.00 72.94 89 LYS A CA 1
ATOM 713 C C . LYS A 1 89 ? 2.540 -17.299 -16.637 1.00 72.94 89 LYS A C 1
ATOM 715 O O . LYS A 1 89 ? 2.066 -18.418 -16.783 1.00 72.94 89 LYS A O 1
ATOM 720 N N . LYS A 1 90 ? 3.826 -17.123 -16.295 1.00 74.38 90 LYS A N 1
ATOM 721 C CA . LYS A 1 90 ? 4.800 -18.222 -16.112 1.00 74.38 90 LYS A CA 1
ATOM 722 C C . LYS A 1 90 ? 5.107 -18.580 -14.652 1.00 74.38 90 LYS A C 1
ATOM 724 O O . LYS A 1 90 ? 6.008 -19.380 -14.420 1.00 74.38 90 LYS A O 1
ATOM 729 N N . GLY A 1 91 ? 4.392 -18.021 -13.678 1.00 65.50 91 GLY A N 1
ATOM 730 C CA . GLY A 1 91 ? 4.581 -18.350 -12.264 1.00 65.50 91 GLY A CA 1
ATOM 731 C C . GLY A 1 91 ? 4.264 -17.182 -11.333 1.00 65.50 91 GLY A C 1
ATOM 732 O O . GLY A 1 91 ? 3.792 -16.146 -11.800 1.00 65.50 91 GLY A O 1
ATOM 733 N N . PRO A 1 92 ? 4.516 -17.333 -10.021 1.00 63.12 92 PRO A N 1
ATOM 734 C CA . PRO A 1 92 ? 4.382 -16.232 -9.079 1.00 63.12 92 PRO A CA 1
ATOM 735 C C . PRO A 1 92 ? 5.342 -15.109 -9.475 1.00 63.12 92 PRO A C 1
ATOM 737 O O . PRO A 1 92 ? 6.547 -15.321 -9.610 1.00 63.12 92 PRO A O 1
ATOM 740 N N . VAL A 1 93 ? 4.799 -13.910 -9.672 1.00 77.81 93 VAL A N 1
ATOM 741 C CA . VAL A 1 93 ? 5.584 -12.719 -9.995 1.00 77.81 93 VAL A CA 1
ATOM 742 C C . VAL A 1 93 ? 5.504 -11.760 -8.829 1.00 77.81 93 VAL A C 1
ATOM 744 O O . VAL A 1 93 ? 4.425 -11.424 -8.345 1.00 77.81 93 VAL A O 1
ATOM 747 N N . CYS A 1 94 ? 6.673 -11.338 -8.357 1.00 85.44 94 CYS A N 1
ATOM 748 C CA . CYS A 1 94 ? 6.770 -10.361 -7.290 1.00 85.44 94 CYS A CA 1
ATOM 749 C C . CYS A 1 94 ? 6.212 -9.004 -7.768 1.00 85.44 94 CYS A C 1
ATOM 751 O O . CYS A 1 94 ? 6.237 -8.694 -8.962 1.00 85.44 94 CYS A O 1
ATOM 753 N N . ARG A 1 95 ? 5.749 -8.152 -6.845 1.00 89.31 95 ARG A N 1
ATOM 754 C CA . ARG A 1 95 ? 5.158 -6.843 -7.178 1.00 89.31 95 ARG A CA 1
ATOM 755 C C . ARG A 1 95 ? 6.040 -6.006 -8.108 1.00 89.31 95 ARG A C 1
ATOM 757 O O . ARG A 1 95 ? 5.560 -5.542 -9.134 1.00 89.31 95 ARG A O 1
ATOM 764 N N . GLY A 1 96 ? 7.331 -5.865 -7.801 1.00 90.00 96 GLY A N 1
ATOM 765 C CA . GLY A 1 96 ? 8.265 -5.094 -8.627 1.00 90.00 96 GLY A CA 1
ATOM 766 C C . GLY A 1 96 ? 8.366 -5.575 -10.078 1.00 90.00 96 GLY A C 1
ATOM 767 O O . GLY A 1 96 ? 8.438 -4.758 -10.993 1.00 90.00 96 GLY A O 1
ATOM 768 N N . ALA A 1 97 ? 8.291 -6.885 -10.323 1.00 89.06 97 ALA A N 1
ATOM 769 C CA . ALA A 1 97 ? 8.282 -7.421 -11.681 1.00 89.06 97 ALA A CA 1
ATOM 770 C C . ALA A 1 97 ? 6.941 -7.174 -12.404 1.00 89.06 97 ALA A C 1
ATOM 772 O O . ALA A 1 97 ? 6.952 -6.911 -13.610 1.00 89.06 97 ALA A O 1
ATOM 773 N N . LEU A 1 98 ? 5.807 -7.172 -11.687 1.00 90.88 98 LEU A N 1
ATOM 774 C CA . LEU A 1 98 ? 4.505 -6.749 -12.227 1.00 90.88 98 LEU A CA 1
ATOM 775 C C . LEU A 1 98 ? 4.480 -5.254 -12.570 1.00 90.88 98 LEU A C 1
ATOM 777 O O . LEU A 1 98 ? 3.995 -4.888 -13.641 1.00 90.88 98 LEU A O 1
ATOM 781 N N . GLU A 1 99 ? 5.025 -4.396 -11.703 1.00 93.88 99 GLU A N 1
ATOM 782 C CA . GLU A 1 99 ? 5.164 -2.954 -11.956 1.00 93.88 99 GLU A CA 1
ATOM 783 C C . GLU A 1 99 ? 6.059 -2.707 -13.177 1.00 93.88 99 GLU A C 1
ATOM 785 O O . GLU A 1 99 ? 5.685 -1.955 -14.079 1.00 93.88 99 GLU A O 1
ATOM 790 N N . LEU A 1 100 ? 7.188 -3.413 -13.282 1.00 92.00 100 LEU A N 1
ATOM 791 C CA . LEU A 1 100 ? 8.090 -3.331 -14.431 1.00 92.00 100 LEU A CA 1
ATOM 792 C C . LEU A 1 100 ? 7.451 -3.828 -15.739 1.00 92.00 100 LEU A C 1
ATOM 794 O O . LEU A 1 100 ? 7.730 -3.283 -16.808 1.00 92.00 100 LEU A O 1
ATOM 798 N N . PHE A 1 101 ? 6.617 -4.869 -15.680 1.00 91.31 101 PHE A N 1
ATOM 799 C CA . PHE A 1 101 ? 5.848 -5.339 -16.834 1.00 91.31 101 PHE A CA 1
ATOM 800 C C . PHE A 1 101 ? 4.786 -4.316 -17.251 1.00 91.31 101 PHE A C 1
ATOM 802 O O . PHE A 1 101 ? 4.706 -3.960 -18.425 1.00 91.31 101 PHE A O 1
ATOM 809 N N . SER A 1 102 ? 4.016 -3.808 -16.288 1.00 90.88 102 SER A N 1
ATOM 810 C CA . SER A 1 102 ? 2.881 -2.910 -16.533 1.00 90.88 102 SER A CA 1
ATOM 811 C C . SER A 1 102 ? 3.304 -1.522 -17.004 1.00 90.88 102 SER A C 1
ATOM 813 O O . SER A 1 102 ? 2.538 -0.848 -17.681 1.00 90.88 102 SER A O 1
ATOM 815 N N . THR A 1 103 ? 4.529 -1.105 -16.684 1.00 92.69 103 THR A N 1
ATOM 816 C CA . THR A 1 103 ? 5.110 0.174 -17.119 1.00 92.69 103 THR A CA 1
ATOM 817 C C . THR A 1 103 ? 6.008 0.041 -18.350 1.00 92.69 103 THR A C 1
ATOM 819 O O . THR A 1 103 ? 6.707 0.983 -18.729 1.00 92.69 103 THR A O 1
ATOM 822 N N . LYS A 1 104 ? 6.026 -1.127 -19.006 1.00 90.81 104 LYS A N 1
ATOM 823 C CA . LYS A 1 104 ? 6.864 -1.363 -20.183 1.00 90.81 104 LYS A CA 1
ATOM 824 C C . LYS A 1 104 ? 6.514 -0.382 -21.307 1.00 90.81 104 LYS A C 1
ATOM 826 O O . LYS A 1 104 ? 5.386 -0.345 -21.782 1.00 90.81 104 LYS A O 1
ATOM 831 N N . GLY A 1 105 ? 7.522 0.349 -21.784 1.00 88.38 105 GLY A N 1
ATOM 832 C CA . GLY A 1 105 ? 7.367 1.344 -22.851 1.00 88.38 105 GLY A CA 1
ATOM 833 C C . GLY A 1 105 ? 6.967 2.738 -22.360 1.00 88.38 105 GLY A C 1
ATOM 834 O O . GLY A 1 105 ? 6.906 3.654 -23.174 1.00 88.38 105 GLY A O 1
ATOM 835 N N . LEU A 1 106 ? 6.749 2.918 -21.054 1.00 89.19 106 LEU A N 1
ATOM 836 C CA . LEU A 1 106 ? 6.539 4.226 -20.438 1.00 89.19 106 LEU A CA 1
ATOM 837 C C . LEU A 1 106 ? 7.879 4.808 -19.964 1.00 89.19 106 LEU A C 1
ATOM 839 O O . LEU A 1 106 ? 8.746 4.077 -19.484 1.00 89.19 106 LEU A O 1
ATOM 843 N N . ASP A 1 107 ? 8.048 6.128 -20.083 1.00 86.38 107 ASP A N 1
ATOM 844 C CA . ASP A 1 107 ? 9.199 6.833 -19.505 1.00 86.38 107 ASP A CA 1
ATOM 845 C C . ASP A 1 107 ? 8.993 6.985 -17.993 1.00 86.38 107 ASP A C 1
ATOM 847 O O . ASP A 1 107 ? 8.238 7.845 -17.539 1.00 86.38 107 ASP A O 1
ATOM 851 N N . CYS A 1 108 ? 9.650 6.126 -17.212 1.00 84.88 108 CYS A N 1
ATOM 852 C CA . CYS A 1 108 ? 9.591 6.165 -15.754 1.00 84.88 108 CYS A CA 1
ATOM 853 C C . CYS A 1 108 ? 10.583 7.158 -15.129 1.00 84.88 108 CYS A C 1
ATOM 855 O O . CYS A 1 108 ? 10.633 7.226 -13.904 1.00 84.88 108 CYS A O 1
ATOM 857 N N . LYS A 1 109 ? 11.383 7.910 -15.907 1.00 82.06 109 LYS A N 1
ATOM 858 C CA . LYS A 1 109 ? 12.465 8.729 -15.337 1.00 82.06 109 LYS A CA 1
ATOM 859 C C . LYS A 1 109 ? 11.898 9.804 -14.392 1.00 82.06 109 LYS A C 1
ATOM 861 O O . LYS A 1 109 ? 11.219 10.721 -14.869 1.00 82.06 109 LYS A O 1
ATOM 866 N N . PRO A 1 110 ? 12.198 9.761 -13.078 1.00 71.44 110 PRO A N 1
ATOM 867 C CA . PRO A 1 110 ? 11.832 10.850 -12.181 1.00 71.44 110 PRO A CA 1
ATOM 868 C C . PRO A 1 110 ? 12.610 12.107 -12.593 1.00 71.44 110 PRO A C 1
ATOM 870 O O . PRO A 1 110 ? 13.803 12.045 -12.878 1.00 71.44 110 PRO A O 1
ATOM 873 N N . ARG A 1 111 ? 11.936 13.257 -12.676 1.00 67.81 111 ARG A N 1
ATOM 874 C CA . ARG A 1 111 ? 12.565 14.546 -13.010 1.00 67.81 111 ARG A CA 1
ATOM 875 C C . ARG A 1 111 ? 12.489 15.463 -11.799 1.00 67.81 111 ARG A C 1
ATOM 877 O O . ARG A 1 111 ? 11.555 16.256 -11.688 1.00 67.81 111 ARG A O 1
ATOM 884 N N . VAL A 1 112 ? 13.456 15.347 -10.893 1.00 63.50 112 VAL A N 1
ATOM 885 C CA . VAL A 1 112 ? 13.552 16.251 -9.741 1.00 63.50 112 VAL A CA 1
ATOM 886 C C . VAL A 1 112 ? 14.323 17.502 -10.158 1.00 63.50 112 VAL A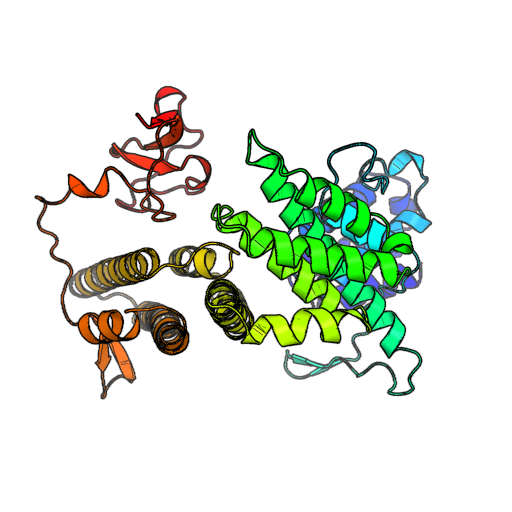 C 1
ATOM 888 O O . VAL A 1 112 ? 15.418 17.396 -10.700 1.00 63.50 112 VAL A O 1
ATOM 891 N N . LYS A 1 113 ? 13.727 18.693 -9.984 1.00 62.75 113 LYS A N 1
ATOM 892 C CA . LYS A 1 113 ? 14.366 19.959 -10.393 1.00 62.75 113 LYS A CA 1
ATOM 893 C C . LYS A 1 113 ? 15.292 20.532 -9.323 1.00 62.75 113 LYS A C 1
ATOM 895 O O . LYS A 1 113 ? 16.345 21.049 -9.681 1.00 62.75 113 LYS A O 1
ATOM 900 N N . SER A 1 114 ? 14.909 20.461 -8.051 1.00 61.38 114 SER A N 1
ATOM 901 C CA . SER A 1 114 ? 15.716 20.970 -6.938 1.00 61.38 114 SER A CA 1
ATOM 902 C C . SER A 1 114 ? 15.161 20.513 -5.591 1.00 61.38 114 SER A C 1
ATOM 904 O O . SER A 1 114 ? 13.959 20.292 -5.447 1.00 61.38 114 SER A O 1
ATOM 906 N N . GLU A 1 115 ? 16.039 20.424 -4.598 1.00 53.56 115 GLU A N 1
ATOM 907 C CA . GLU A 1 115 ? 15.681 20.257 -3.192 1.00 53.56 115 GLU A CA 1
ATOM 908 C C . GLU A 1 115 ? 15.793 21.629 -2.511 1.00 53.56 115 GLU A C 1
ATOM 910 O O . GLU A 1 115 ? 16.885 22.187 -2.402 1.00 53.56 115 GLU A O 1
ATOM 915 N N . SER A 1 116 ? 14.662 22.215 -2.114 1.00 59.53 116 SER A N 1
ATOM 916 C CA . SER A 1 116 ? 14.614 23.473 -1.366 1.00 59.53 116 SER A CA 1
ATOM 917 C C . SER A 1 116 ? 14.067 23.175 0.036 1.00 59.53 116 SER A C 1
ATOM 919 O O . SER A 1 116 ? 12.968 22.652 0.203 1.00 59.53 116 SER A O 1
ATOM 921 N N . ASN A 1 117 ? 14.861 23.456 1.076 1.00 59.09 117 ASN A N 1
ATOM 922 C CA . ASN A 1 117 ? 14.488 23.266 2.489 1.00 59.09 117 ASN A CA 1
ATOM 923 C C . ASN A 1 117 ? 14.050 21.834 2.872 1.00 59.09 117 ASN A C 1
ATOM 925 O O . ASN A 1 117 ? 13.108 21.664 3.646 1.00 59.09 117 ASN A O 1
ATOM 929 N N . GLY A 1 118 ? 14.689 20.798 2.311 1.00 59.19 118 GLY A N 1
ATOM 930 C CA . GLY A 1 118 ? 14.337 19.392 2.578 1.00 59.19 118 GLY A CA 1
ATOM 931 C C . GLY A 1 118 ? 12.960 18.977 2.043 1.00 59.19 118 GLY A C 1
ATOM 932 O O . GLY A 1 118 ? 12.500 17.864 2.290 1.00 59.19 118 GLY A O 1
ATOM 933 N N . LYS A 1 119 ? 12.283 19.864 1.301 1.00 58.00 119 LYS A N 1
ATOM 934 C CA . LYS A 1 119 ? 11.072 19.551 0.556 1.00 58.00 119 LYS A CA 1
ATOM 935 C C . LYS A 1 119 ? 11.473 19.368 -0.901 1.00 58.00 119 LYS A C 1
ATOM 937 O O . LYS A 1 119 ? 12.022 20.267 -1.535 1.00 58.00 119 LYS A O 1
ATOM 942 N N . ILE A 1 120 ? 11.215 18.177 -1.429 1.00 58.38 120 ILE A N 1
ATOM 943 C CA . ILE A 1 120 ? 11.456 17.875 -2.837 1.00 58.38 120 ILE A CA 1
ATOM 944 C C . ILE A 1 120 ? 10.434 18.675 -3.655 1.00 58.38 120 ILE A C 1
ATOM 946 O O . ILE A 1 120 ? 9.275 18.277 -3.795 1.00 58.38 120 ILE A O 1
ATOM 950 N N . GLU A 1 121 ? 10.848 19.834 -4.170 1.00 51.00 121 GLU A N 1
ATOM 951 C CA . GLU A 1 121 ? 10.050 20.605 -5.114 1.00 51.00 121 GLU A CA 1
ATOM 952 C C . GLU A 1 121 ? 10.178 19.974 -6.497 1.00 51.00 121 GLU A C 1
ATOM 954 O O . GLU A 1 121 ? 11.074 20.229 -7.307 1.00 51.00 121 GLU A O 1
ATOM 959 N N . MET A 1 122 ? 9.217 19.102 -6.765 1.00 52.75 122 MET A N 1
ATOM 960 C CA . MET A 1 122 ? 8.926 18.645 -8.106 1.00 52.75 122 MET A CA 1
ATOM 961 C C . MET A 1 122 ? 8.487 19.841 -8.938 1.00 52.75 122 MET A C 1
ATOM 963 O O . MET A 1 122 ? 7.454 20.459 -8.671 1.00 52.75 122 MET A O 1
ATOM 967 N N . SER A 1 123 ? 9.214 20.137 -10.011 1.00 44.38 123 SER A N 1
ATOM 968 C CA . SER A 1 123 ? 8.607 20.962 -11.042 1.00 44.38 123 SER A CA 1
ATOM 969 C C . SER A 1 123 ? 7.400 20.223 -11.588 1.00 44.38 123 SER A C 1
ATOM 971 O O . SER A 1 123 ? 7.552 19.053 -11.953 1.00 44.38 123 SER A O 1
ATOM 973 N N . PRO A 1 124 ? 6.248 20.887 -11.779 1.00 42.69 124 PRO A N 1
ATOM 974 C CA . PRO A 1 124 ? 5.313 20.400 -12.771 1.00 42.69 124 PRO A CA 1
ATOM 975 C C . PRO A 1 124 ? 6.131 20.252 -14.052 1.00 42.69 124 PRO A C 1
ATOM 977 O O . PRO A 1 124 ? 6.752 21.213 -14.523 1.00 42.69 124 PRO A O 1
ATOM 980 N N . VAL A 1 125 ? 6.250 19.018 -14.534 1.00 42.84 125 VAL A N 1
ATOM 981 C CA . VAL A 1 125 ? 6.745 18.737 -15.878 1.00 42.84 125 VAL A CA 1
ATOM 982 C C . VAL A 1 125 ? 6.035 19.735 -16.786 1.00 42.84 125 VAL A C 1
ATOM 984 O O . VAL A 1 125 ? 4.823 19.881 -16.629 1.00 42.84 125 VAL A O 1
ATOM 987 N N . ASN A 1 126 ? 6.794 20.502 -17.581 1.00 41.41 126 ASN A N 1
ATOM 988 C CA . ASN A 1 126 ? 6.318 21.633 -18.389 1.00 41.41 126 ASN A CA 1
ATOM 989 C C . ASN A 1 126 ? 4.817 21.534 -18.686 1.00 41.41 126 ASN A C 1
ATOM 991 O O . ASN A 1 126 ? 4.380 20.557 -19.289 1.00 41.41 126 ASN A O 1
ATOM 995 N N . LYS A 1 127 ? 4.040 22.524 -18.225 1.00 41.53 127 LYS A N 1
ATOM 996 C CA . LYS A 1 127 ? 2.563 22.581 -18.254 1.00 41.53 127 LYS A CA 1
ATOM 997 C C . LYS A 1 127 ? 1.917 22.394 -19.644 1.00 41.53 127 LYS A C 1
ATOM 999 O O . LYS A 1 127 ? 0.695 22.448 -19.748 1.00 41.53 127 LYS A O 1
ATOM 1004 N N . GLU A 1 128 ? 2.683 22.144 -20.697 1.00 46.75 128 GLU A N 1
ATOM 1005 C CA . GLU A 1 128 ? 2.176 21.822 -22.023 1.00 46.75 128 GLU A CA 1
ATOM 1006 C C . GLU A 1 128 ? 1.774 20.344 -22.097 1.00 46.75 128 GLU A C 1
ATOM 1008 O O . GLU A 1 128 ? 2.606 19.449 -22.211 1.00 46.75 128 GLU A O 1
ATOM 1013 N N . LEU A 1 129 ? 0.461 20.140 -21.958 1.00 46.97 129 LEU A N 1
ATOM 1014 C CA . LEU A 1 129 ? -0.436 19.010 -22.254 1.00 46.97 129 LEU A CA 1
ATOM 1015 C C . LEU A 1 129 ? 0.109 17.599 -22.582 1.00 46.97 129 LEU A C 1
ATOM 1017 O O . LEU A 1 129 ? -0.540 16.633 -22.185 1.00 46.97 129 LEU A O 1
ATOM 1021 N N . MET A 1 130 ? 1.250 17.422 -23.248 1.00 46.94 130 MET A N 1
ATOM 1022 C CA . MET A 1 130 ? 1.766 16.106 -23.650 1.00 46.94 130 MET A CA 1
ATOM 1023 C C . MET A 1 130 ? 2.234 15.227 -22.478 1.00 46.94 130 MET A C 1
ATOM 1025 O O . MET A 1 130 ? 2.210 14.003 -22.581 1.00 46.94 130 MET A O 1
ATOM 1029 N N . HIS A 1 131 ? 2.604 15.806 -21.332 1.00 62.44 131 HIS A N 1
ATOM 1030 C CA . HIS A 1 131 ? 3.107 15.023 -20.193 1.00 62.44 131 HIS A CA 1
ATOM 1031 C C . HIS A 1 131 ? 2.033 14.521 -19.219 1.00 62.44 131 HIS A C 1
ATOM 1033 O O . HIS A 1 131 ? 2.296 13.577 -18.473 1.00 62.44 131 HIS A O 1
ATOM 1039 N N . LYS A 1 132 ? 0.813 15.080 -19.242 1.00 75.56 132 LYS A N 1
ATOM 1040 C CA . LYS A 1 132 ? -0.276 14.585 -18.382 1.00 75.56 132 LYS A CA 1
ATOM 1041 C C . LYS A 1 132 ? -0.663 13.149 -18.735 1.00 75.56 132 LYS A C 1
ATOM 1043 O O . LYS A 1 132 ? -0.871 12.356 -17.826 1.00 75.56 132 LYS A O 1
ATOM 1048 N N . GLY A 1 133 ? -0.688 12.809 -20.027 1.00 82.44 133 GLY A N 1
ATOM 1049 C CA . GLY A 1 133 ? -1.014 11.459 -20.493 1.00 82.44 133 GLY A CA 1
ATOM 1050 C C . GLY A 1 133 ? -0.012 10.406 -20.017 1.00 82.44 133 GLY A C 1
ATOM 1051 O O . GLY A 1 133 ? -0.418 9.373 -19.501 1.00 82.44 133 GLY A O 1
ATOM 1052 N N . VAL A 1 134 ? 1.294 10.691 -20.105 1.00 82.38 134 VAL A N 1
ATOM 1053 C CA . VAL A 1 134 ? 2.341 9.749 -19.665 1.00 82.38 134 VAL A CA 1
ATOM 1054 C C . VAL A 1 134 ? 2.302 9.541 -18.153 1.00 82.38 134 VAL A C 1
ATOM 1056 O O . VAL A 1 134 ? 2.330 8.403 -17.697 1.00 82.38 134 VAL A O 1
ATOM 1059 N N . ILE A 1 135 ? 2.194 10.621 -17.369 1.00 82.94 135 ILE A N 1
ATOM 1060 C CA . ILE A 1 135 ? 2.101 10.514 -15.905 1.00 82.94 135 ILE A CA 1
ATOM 1061 C C . ILE A 1 135 ? 0.840 9.741 -15.512 1.00 82.94 135 ILE A C 1
ATOM 1063 O O . ILE A 1 135 ? 0.914 8.860 -14.660 1.00 82.94 135 ILE A O 1
ATOM 1067 N N . LEU A 1 136 ? -0.296 10.026 -16.157 1.00 86.75 136 LEU A N 1
ATOM 1068 C CA . LEU A 1 136 ? -1.547 9.323 -15.892 1.00 86.75 136 LEU A CA 1
ATOM 1069 C C . LEU A 1 136 ? -1.442 7.835 -16.242 1.00 86.75 136 LEU A C 1
ATOM 1071 O O . LEU A 1 136 ? -1.838 7.020 -15.422 1.00 86.75 136 LEU A O 1
ATOM 1075 N N . ALA A 1 137 ? -0.849 7.477 -17.385 1.00 90.94 137 ALA A N 1
ATOM 1076 C CA . ALA A 1 137 ? -0.635 6.084 -17.788 1.00 90.94 137 ALA A CA 1
ATOM 1077 C C . ALA A 1 137 ? 0.292 5.331 -16.821 1.00 90.94 137 ALA A C 1
ATOM 1079 O O . ALA A 1 137 ? 0.050 4.179 -16.476 1.00 90.94 137 ALA A O 1
ATOM 1080 N N . VAL A 1 138 ? 1.345 5.992 -16.337 1.00 90.00 138 VAL A N 1
ATOM 1081 C CA . VAL A 1 138 ? 2.245 5.422 -15.330 1.00 90.00 138 VAL A CA 1
ATOM 1082 C C . VAL A 1 138 ? 1.517 5.225 -13.996 1.00 90.00 138 VAL A C 1
ATOM 1084 O O . VAL A 1 138 ? 1.623 4.161 -13.389 1.00 90.00 138 VAL A O 1
ATOM 1087 N N . MET A 1 139 ? 0.760 6.224 -13.538 1.00 90.19 139 MET A N 1
ATOM 1088 C CA . MET A 1 139 ? -0.037 6.122 -12.312 1.00 90.19 139 MET A CA 1
ATOM 1089 C C . MET A 1 139 ? -1.110 5.037 -12.417 1.00 90.19 139 MET A C 1
ATOM 1091 O O . MET A 1 139 ? -1.294 4.279 -11.467 1.00 90.19 139 MET A O 1
ATOM 1095 N N . GLU A 1 140 ? -1.785 4.956 -13.561 1.00 94.50 140 GLU A N 1
ATOM 1096 C CA . GLU A 1 140 ? -2.762 3.921 -13.888 1.00 94.50 140 GLU A CA 1
ATOM 1097 C C . GLU A 1 140 ? -2.115 2.541 -13.773 1.00 94.50 140 GLU A C 1
ATOM 1099 O O . GLU A 1 140 ? -2.575 1.731 -12.973 1.00 94.50 140 GLU A O 1
ATOM 1104 N N . ALA A 1 141 ? -0.985 2.314 -14.450 1.00 94.06 141 ALA A N 1
ATOM 1105 C CA . ALA A 1 141 ? -0.277 1.038 -14.425 1.00 94.06 141 ALA A CA 1
ATOM 1106 C C . ALA A 1 141 ? 0.146 0.623 -13.006 1.00 94.06 141 ALA A C 1
ATOM 1108 O O . ALA A 1 141 ? -0.026 -0.536 -12.622 1.00 94.06 141 ALA A O 1
ATOM 1109 N N . LEU A 1 142 ? 0.668 1.556 -12.200 1.00 92.56 142 LEU A N 1
ATOM 1110 C CA . LEU A 1 142 ? 1.036 1.284 -10.805 1.00 92.56 142 LEU A CA 1
ATOM 1111 C C . LEU A 1 142 ? -0.190 0.937 -9.949 1.00 92.56 142 LEU A C 1
ATOM 1113 O O . LEU A 1 142 ? -0.145 -0.007 -9.157 1.00 92.56 142 LEU A O 1
ATOM 1117 N N . LYS A 1 143 ? -1.299 1.666 -10.122 1.00 92.12 143 LYS A N 1
ATOM 1118 C CA . LYS A 1 143 ? -2.551 1.394 -9.405 1.00 92.12 143 LYS A CA 1
ATOM 1119 C C . LYS A 1 143 ? -3.208 0.094 -9.849 1.00 92.12 143 LYS A C 1
ATOM 1121 O O . LYS A 1 143 ? -3.734 -0.622 -9.003 1.00 92.12 143 LYS A O 1
ATOM 1126 N N . ARG A 1 144 ? -3.112 -0.266 -11.125 1.00 95.31 144 ARG A N 1
ATOM 1127 C CA . ARG A 1 144 ? -3.570 -1.559 -11.633 1.00 95.31 144 ARG A CA 1
ATOM 1128 C C . ARG A 1 144 ? -2.796 -2.710 -11.000 1.00 95.31 144 ARG A C 1
ATOM 1130 O O . ARG A 1 144 ? -3.408 -3.667 -10.537 1.00 95.31 144 ARG A O 1
ATOM 1137 N N . VAL A 1 145 ? -1.468 -2.600 -10.894 1.00 94.00 145 VAL A N 1
ATOM 1138 C CA . VAL A 1 145 ? -0.644 -3.613 -10.207 1.00 94.00 145 VAL A CA 1
ATOM 1139 C C . VAL A 1 145 ? -1.007 -3.736 -8.733 1.00 94.00 145 VAL A C 1
ATOM 1141 O O . VAL A 1 145 ? -1.087 -4.852 -8.225 1.00 94.00 145 VAL A O 1
ATOM 1144 N N . GLU A 1 146 ? -1.277 -2.622 -8.051 1.00 91.44 146 GLU A N 1
ATOM 1145 C CA . GLU A 1 146 ? -1.784 -2.645 -6.677 1.00 91.44 146 GLU A CA 1
ATOM 1146 C C . GLU A 1 146 ? -3.080 -3.467 -6.590 1.00 91.44 146 GLU A C 1
ATOM 1148 O O . GLU A 1 146 ? -3.167 -4.383 -5.776 1.00 91.44 146 GLU A O 1
ATOM 1153 N N . VAL A 1 147 ? -4.056 -3.235 -7.473 1.00 93.44 147 VAL A N 1
ATOM 1154 C CA . VAL A 1 147 ? -5.299 -4.026 -7.514 1.00 93.44 147 VAL A CA 1
ATOM 1155 C C . VAL A 1 147 ? -5.021 -5.512 -7.793 1.00 93.44 147 VAL A C 1
ATOM 1157 O O . VAL A 1 147 ? -5.536 -6.367 -7.074 1.00 93.44 147 VAL A O 1
ATOM 1160 N N . ILE A 1 148 ? -4.162 -5.835 -8.766 1.00 94.12 148 ILE A N 1
ATOM 1161 C CA . ILE A 1 148 ? -3.786 -7.219 -9.113 1.00 94.12 148 ILE A CA 1
ATOM 1162 C C . ILE A 1 148 ? -3.158 -7.948 -7.919 1.00 94.12 148 ILE A C 1
ATOM 1164 O O . ILE A 1 148 ? -3.548 -9.073 -7.607 1.00 94.12 148 ILE A O 1
ATOM 1168 N N . VAL A 1 149 ? -2.204 -7.318 -7.226 1.00 90.00 149 VAL A N 1
ATOM 1169 C CA . VAL A 1 149 ? -1.556 -7.895 -6.036 1.00 90.00 149 VAL A CA 1
ATOM 1170 C C . VAL A 1 149 ? -2.589 -8.183 -4.949 1.00 90.00 149 VAL A C 1
ATOM 1172 O O . VAL A 1 149 ? -2.536 -9.234 -4.313 1.00 90.00 149 VAL A O 1
ATOM 1175 N N . ASN A 1 150 ? -3.571 -7.302 -4.770 1.00 87.44 150 ASN A N 1
ATOM 1176 C CA . ASN A 1 150 ? -4.626 -7.518 -3.789 1.00 87.44 150 ASN A CA 1
ATOM 1177 C C . ASN A 1 150 ? -5.571 -8.659 -4.165 1.00 87.44 150 ASN A C 1
ATOM 1179 O O . ASN A 1 150 ? -5.912 -9.463 -3.296 1.00 87.44 150 ASN A O 1
ATOM 1183 N N . ILE A 1 151 ? -5.924 -8.800 -5.446 1.00 91.50 151 ILE A N 1
ATOM 1184 C CA . ILE A 1 151 ? -6.667 -9.976 -5.912 1.00 91.50 151 ILE A CA 1
ATOM 1185 C C . ILE A 1 151 ? -5.851 -11.250 -5.649 1.00 91.50 151 ILE A C 1
ATOM 1187 O O . ILE A 1 151 ? -6.379 -12.206 -5.086 1.00 91.50 151 ILE A O 1
ATOM 1191 N N . ASN A 1 152 ? -4.551 -11.255 -5.957 1.00 89.81 152 ASN A N 1
ATOM 1192 C CA . ASN A 1 152 ? -3.677 -12.405 -5.709 1.00 89.81 152 ASN A CA 1
ATOM 1193 C C . ASN A 1 152 ? -3.575 -12.772 -4.224 1.00 89.81 152 ASN A C 1
ATOM 1195 O O . ASN A 1 152 ? -3.652 -13.951 -3.881 1.00 89.81 152 ASN A O 1
ATOM 1199 N N . ASN A 1 153 ? -3.476 -11.783 -3.334 1.00 85.38 153 ASN A N 1
ATOM 1200 C CA . ASN A 1 153 ? -3.483 -12.013 -1.889 1.00 85.38 153 ASN A CA 1
ATOM 1201 C C . ASN A 1 153 ? -4.782 -12.686 -1.424 1.00 85.38 153 ASN A C 1
ATOM 1203 O O . ASN A 1 153 ? -4.753 -13.535 -0.537 1.00 85.38 153 ASN A O 1
ATOM 1207 N N . ILE A 1 154 ? -5.918 -12.336 -2.028 1.00 85.75 154 ILE A N 1
ATOM 1208 C CA . ILE A 1 154 ? -7.210 -12.959 -1.729 1.00 85.75 154 ILE A CA 1
ATOM 1209 C C . ILE A 1 154 ? -7.271 -14.384 -2.286 1.00 85.75 154 ILE A C 1
ATOM 1211 O O . ILE A 1 154 ? -7.616 -15.314 -1.559 1.00 85.75 154 ILE A O 1
ATOM 1215 N N . LEU A 1 155 ? -6.887 -14.572 -3.550 1.00 87.06 155 LEU A N 1
ATOM 1216 C CA . LEU A 1 155 ? -6.897 -15.876 -4.219 1.00 87.06 155 LEU A CA 1
ATOM 1217 C C . LEU A 1 155 ? -5.883 -16.872 -3.628 1.00 87.06 155 LEU A C 1
ATOM 1219 O O . LEU A 1 155 ? -6.050 -18.080 -3.803 1.00 87.06 155 LEU A O 1
ATOM 1223 N N . GLY A 1 156 ? -4.840 -16.380 -2.951 1.00 85.56 156 GLY A N 1
ATOM 1224 C CA . GLY A 1 156 ? -3.831 -17.189 -2.265 1.00 85.56 156 GLY A CA 1
ATOM 1225 C C . GLY A 1 156 ? -4.204 -17.607 -0.838 1.00 85.56 156 GLY A C 1
ATOM 1226 O O . GLY A 1 156 ? -3.686 -18.610 -0.359 1.00 85.56 156 GLY A O 1
ATOM 1227 N N . LYS A 1 157 ? -5.101 -16.876 -0.157 1.00 76.81 157 LYS A N 1
ATOM 1228 C CA . LYS A 1 157 ? -5.483 -17.138 1.247 1.00 76.81 157 LYS A CA 1
ATOM 1229 C C . LYS A 1 157 ? -6.586 -18.192 1.420 1.00 76.81 157 LYS A C 1
ATOM 1231 O O . LYS A 1 157 ? -6.805 -18.642 2.540 1.00 76.81 157 LYS A O 1
ATOM 1236 N N . GLY A 1 158 ? -7.308 -18.556 0.360 1.00 70.56 158 GLY A N 1
ATOM 1237 C CA . GLY A 1 158 ? -8.519 -19.377 0.455 1.00 70.56 158 GLY A CA 1
ATOM 1238 C C . GLY A 1 158 ? -8.461 -20.695 -0.316 1.00 70.56 158 GLY A C 1
ATOM 1239 O O . GLY A 1 158 ? -7.859 -20.782 -1.382 1.00 70.56 158 GLY A O 1
ATOM 1240 N N . VAL A 1 159 ? -9.183 -21.702 0.194 1.00 71.44 159 VAL A N 1
ATOM 1241 C CA . VAL A 1 159 ? -9.545 -22.918 -0.565 1.00 71.44 159 VAL A CA 1
ATOM 1242 C C . VAL A 1 159 ? -10.513 -22.566 -1.704 1.00 71.44 159 VAL A C 1
ATOM 1244 O O . VAL A 1 159 ? -10.469 -23.165 -2.776 1.00 71.44 159 VAL A O 1
ATOM 1247 N N . TYR A 1 160 ? -11.368 -21.559 -1.490 1.00 84.44 160 TYR A N 1
ATOM 1248 C CA . TYR A 1 160 ? -12.327 -21.079 -2.479 1.00 84.44 160 TYR A CA 1
ATOM 1249 C C . TYR A 1 160 ? -11.774 -19.891 -3.272 1.00 84.44 160 TYR A C 1
ATOM 1251 O O . TYR A 1 160 ? -11.373 -18.879 -2.696 1.00 84.44 160 TYR A O 1
ATOM 1259 N N . ARG A 1 161 ? -11.810 -19.998 -4.604 1.00 87.31 161 ARG A N 1
ATOM 1260 C CA . ARG A 1 161 ? -11.447 -18.932 -5.544 1.00 87.31 161 ARG A CA 1
ATOM 1261 C C . ARG A 1 161 ? -12.709 -18.414 -6.232 1.00 87.31 161 ARG A C 1
ATOM 1263 O O . ARG A 1 161 ? -13.239 -19.124 -7.086 1.00 87.31 161 ARG A O 1
ATOM 1270 N N . PRO A 1 162 ? -13.207 -17.212 -5.885 1.00 88.75 162 PRO A N 1
ATOM 1271 C CA . PRO A 1 162 ? -14.403 -16.665 -6.514 1.00 88.75 162 PRO A CA 1
ATOM 1272 C C . PRO A 1 162 ? -14.193 -16.525 -8.032 1.00 88.75 162 PRO A C 1
ATOM 1274 O O . PRO A 1 162 ? -13.290 -15.784 -8.435 1.00 88.75 162 PRO A O 1
ATOM 1277 N N . PRO A 1 163 ? -15.012 -17.178 -8.886 1.00 93.19 163 PRO A N 1
ATOM 1278 C CA . PRO A 1 163 ? -14.828 -17.143 -10.341 1.00 93.19 163 PRO A CA 1
ATOM 1279 C C . PRO A 1 163 ? -14.799 -15.722 -10.912 1.00 93.19 163 PRO A C 1
ATOM 1281 O O . PRO A 1 163 ? -14.054 -15.436 -11.848 1.00 93.19 163 PRO A O 1
ATOM 1284 N N . LEU A 1 164 ? -15.574 -14.816 -10.308 1.00 93.44 164 LEU A N 1
ATOM 1285 C CA . LEU A 1 164 ? -15.582 -13.405 -10.664 1.00 93.44 164 LEU A CA 1
ATOM 1286 C C . LEU A 1 164 ? -14.205 -12.757 -10.475 1.00 93.44 164 LEU A C 1
ATOM 1288 O O . LEU A 1 164 ? -13.689 -12.158 -11.411 1.00 93.44 164 LEU A O 1
ATOM 1292 N N . LEU A 1 165 ? -13.578 -12.910 -9.304 1.00 92.56 165 LEU A N 1
ATOM 1293 C CA . LEU A 1 165 ? -12.278 -12.292 -9.022 1.00 92.56 165 LEU A CA 1
ATOM 1294 C C . LEU A 1 165 ? -11.159 -12.872 -9.893 1.00 92.56 165 LEU A C 1
ATOM 1296 O O . LEU A 1 165 ? -10.264 -12.129 -10.285 1.00 92.56 165 LEU A O 1
ATOM 1300 N N . CYS A 1 166 ? -11.221 -14.160 -10.248 1.00 93.56 166 CYS A N 1
ATOM 1301 C CA . CYS A 1 166 ? -10.295 -14.748 -11.222 1.00 93.56 166 CYS A CA 1
ATOM 1302 C C . CYS A 1 166 ? -10.432 -14.087 -12.601 1.00 93.56 166 CYS A C 1
ATOM 1304 O O . CYS A 1 166 ? -9.435 -13.678 -13.187 1.00 93.56 166 CYS A O 1
ATOM 1306 N N . ARG A 1 167 ? -11.665 -13.904 -13.086 1.00 95.38 167 ARG A N 1
ATOM 1307 C CA . ARG A 1 167 ? -11.924 -13.210 -14.355 1.00 95.38 167 ARG A CA 1
ATOM 1308 C C . ARG A 1 167 ? -11.430 -11.763 -14.323 1.00 95.38 167 ARG A C 1
ATOM 1310 O O . ARG A 1 167 ? -10.775 -11.320 -15.258 1.00 95.38 167 ARG A O 1
ATOM 1317 N N . MET A 1 168 ? -11.705 -11.044 -13.233 1.00 95.81 168 MET A N 1
ATOM 1318 C CA . MET A 1 168 ? -11.267 -9.655 -13.071 1.00 95.81 168 MET A CA 1
ATOM 1319 C C . MET A 1 168 ? -9.751 -9.533 -12.995 1.00 95.81 168 MET A C 1
ATOM 1321 O O . MET A 1 168 ? -9.190 -8.611 -13.579 1.00 95.81 168 MET A O 1
ATOM 1325 N N . HIS A 1 169 ? -9.083 -10.477 -12.330 1.00 94.56 169 HIS A N 1
ATOM 1326 C CA . HIS A 1 169 ? -7.630 -10.574 -12.359 1.00 94.56 169 HIS A CA 1
ATOM 1327 C C . HIS A 1 169 ? -7.116 -10.685 -13.797 1.00 94.56 169 HIS A C 1
ATOM 1329 O O . HIS A 1 169 ? -6.245 -9.910 -14.177 1.00 94.56 169 HIS A O 1
ATOM 1335 N N . ASP A 1 170 ? -7.677 -11.592 -14.599 1.00 94.00 170 ASP A N 1
ATOM 1336 C CA . ASP A 1 170 ? -7.225 -11.834 -15.972 1.00 94.00 170 ASP A CA 1
ATOM 1337 C C . ASP A 1 170 ? -7.458 -10.629 -16.895 1.00 94.00 170 ASP A C 1
ATOM 1339 O O . ASP A 1 170 ? -6.586 -10.308 -17.703 1.00 94.00 170 ASP A O 1
ATOM 1343 N N . ILE A 1 171 ? -8.583 -9.922 -16.734 1.00 95.44 171 ILE A N 1
ATOM 1344 C CA . ILE A 1 171 ? -8.876 -8.680 -17.467 1.00 95.44 171 ILE A CA 1
ATOM 1345 C C . ILE A 1 171 ? -7.889 -7.576 -17.072 1.00 95.44 171 ILE A C 1
ATOM 1347 O O . ILE A 1 171 ? -7.284 -6.955 -17.941 1.00 95.44 171 ILE A O 1
ATOM 1351 N N . LEU A 1 172 ? -7.668 -7.354 -15.770 1.00 94.81 172 LEU A N 1
ATOM 1352 C CA . LEU A 1 172 ? -6.696 -6.361 -15.286 1.00 94.81 172 LEU A CA 1
ATOM 1353 C C . LEU A 1 172 ? -5.265 -6.694 -15.720 1.00 94.81 172 LEU A C 1
ATOM 1355 O O . LEU A 1 172 ? -4.414 -5.809 -15.820 1.00 94.81 172 LEU A O 1
ATOM 1359 N N . PHE A 1 173 ? -5.000 -7.972 -15.980 1.00 91.94 173 PHE A N 1
ATOM 1360 C CA . PHE A 1 173 ? -3.723 -8.449 -16.472 1.00 91.94 173 PHE A CA 1
ATOM 1361 C C . PHE A 1 173 ? -3.431 -8.008 -17.914 1.00 91.94 173 PHE A C 1
ATOM 1363 O O . PHE A 1 173 ? -2.272 -7.775 -18.275 1.00 91.94 173 PHE A O 1
ATOM 1370 N N . ASP A 1 174 ? -4.465 -7.918 -18.748 1.00 92.38 174 ASP A N 1
ATOM 1371 C CA . ASP A 1 174 ? -4.353 -7.532 -20.148 1.00 92.38 174 ASP A CA 1
ATOM 1372 C C . ASP A 1 174 ? -4.779 -6.069 -20.352 1.00 92.38 174 ASP A C 1
ATOM 1374 O O . ASP A 1 174 ? -5.965 -5.792 -20.524 1.00 92.38 174 ASP A O 1
ATOM 1378 N N . PRO A 1 175 ? -3.836 -5.107 -20.402 1.00 89.75 175 PRO A N 1
ATOM 1379 C CA . PRO A 1 175 ? -4.187 -3.695 -20.548 1.00 89.75 175 PRO A CA 1
ATOM 1380 C C . PRO A 1 175 ? -4.999 -3.405 -21.818 1.00 89.75 175 PRO A C 1
ATOM 1382 O O . PRO A 1 175 ? -5.796 -2.478 -21.811 1.00 89.75 175 PRO A O 1
ATOM 1385 N N . ARG A 1 176 ? -4.857 -4.223 -22.874 1.00 91.31 176 ARG A N 1
ATOM 1386 C CA . ARG A 1 176 ? -5.624 -4.066 -24.122 1.00 91.31 176 ARG A CA 1
ATOM 1387 C C . ARG A 1 176 ? -7.104 -4.369 -23.941 1.00 91.31 176 ARG A C 1
ATOM 1389 O O . ARG A 1 176 ? -7.931 -3.801 -24.641 1.00 91.31 176 ARG A O 1
ATOM 1396 N N . SER A 1 177 ? -7.437 -5.265 -23.014 1.00 92.94 177 SER A N 1
ATOM 1397 C CA . SER A 1 177 ? -8.827 -5.579 -22.691 1.00 92.94 177 SER A CA 1
ATOM 1398 C C . SER A 1 177 ? -9.525 -4.382 -22.039 1.00 92.94 177 SER A C 1
ATOM 1400 O O . SER A 1 177 ? -10.722 -4.201 -22.217 1.00 92.94 177 SER A O 1
ATOM 1402 N N . LEU A 1 178 ? -8.778 -3.529 -21.330 1.00 93.88 178 LEU A N 1
ATOM 1403 C CA . LEU A 1 178 ? -9.309 -2.327 -20.685 1.00 93.88 178 LEU A CA 1
ATOM 1404 C C . LEU A 1 178 ? -9.445 -1.126 -21.641 1.00 93.88 178 LEU A C 1
ATOM 1406 O O . LEU A 1 178 ? -10.077 -0.136 -21.276 1.00 93.88 178 LEU A O 1
ATOM 1410 N N . ASP A 1 179 ? -8.898 -1.213 -22.860 1.00 92.06 179 ASP A N 1
ATOM 1411 C CA . ASP A 1 179 ? -9.155 -0.237 -23.929 1.00 92.06 179 ASP A CA 1
ATOM 1412 C C . ASP A 1 179 ? -10.573 -0.405 -24.516 1.00 92.06 179 ASP A C 1
ATOM 1414 O O . ASP A 1 179 ? -11.120 0.523 -25.120 1.00 92.06 179 ASP A O 1
ATOM 1418 N N . ASP A 1 180 ? -11.191 -1.579 -24.328 1.00 95.56 180 ASP A N 1
ATOM 1419 C CA . ASP A 1 180 ? -12.560 -1.857 -24.750 1.00 95.56 180 ASP A CA 1
ATOM 1420 C C . ASP A 1 180 ? -13.571 -1.373 -23.699 1.00 95.56 180 ASP A C 1
ATOM 1422 O O . ASP A 1 180 ? -13.727 -1.924 -22.605 1.00 95.56 180 ASP A O 1
ATOM 1426 N N . VAL A 1 181 ? -14.318 -0.337 -24.080 1.00 94.62 181 VAL A N 1
ATOM 1427 C CA . VAL A 1 181 ? -15.389 0.277 -23.285 1.00 94.62 181 VAL A CA 1
ATOM 1428 C C . VAL A 1 181 ? -16.433 -0.750 -22.830 1.00 94.62 181 VAL A C 1
ATOM 1430 O O . VAL A 1 181 ? -16.940 -0.657 -21.712 1.00 94.62 181 VAL A O 1
ATOM 1433 N N . SER A 1 182 ? -16.757 -1.740 -23.666 1.00 95.06 182 SER A N 1
ATOM 1434 C CA . SER A 1 182 ? -17.743 -2.772 -23.335 1.00 95.06 182 SER A CA 1
ATOM 1435 C C . SER A 1 182 ? -17.244 -3.713 -22.236 1.00 95.06 182 SER A C 1
ATOM 1437 O O . SER A 1 182 ? -18.018 -4.070 -21.345 1.00 95.06 182 SER A O 1
ATOM 1439 N N . VAL A 1 183 ? -15.945 -4.033 -22.236 1.00 96.25 183 VAL A N 1
ATOM 1440 C CA . VAL A 1 183 ? -15.299 -4.859 -21.208 1.00 96.25 183 VAL A CA 1
ATOM 1441 C C . VAL A 1 183 ? -15.290 -4.127 -19.872 1.00 96.25 183 VAL A C 1
ATOM 1443 O O . VAL A 1 183 ? -15.723 -4.697 -18.873 1.00 96.25 183 VAL A O 1
ATOM 1446 N N . VAL A 1 184 ? -14.876 -2.854 -19.848 1.00 95.19 184 VAL A N 1
ATOM 1447 C CA . VAL A 1 184 ? -14.874 -2.032 -18.623 1.00 95.19 184 VAL A CA 1
ATOM 1448 C C . VAL A 1 184 ? -16.285 -1.907 -18.038 1.00 95.19 184 VAL A C 1
ATOM 1450 O O . VAL A 1 184 ? -16.467 -2.052 -16.827 1.00 95.19 184 VAL A O 1
ATOM 1453 N N . ASN A 1 185 ? -17.293 -1.698 -18.889 1.00 93.56 185 ASN A N 1
ATOM 1454 C CA . ASN A 1 185 ? -18.690 -1.602 -18.463 1.00 93.56 185 ASN A CA 1
ATOM 1455 C C . ASN A 1 185 ? -19.219 -2.928 -17.899 1.00 93.56 185 ASN A C 1
ATOM 1457 O O . ASN A 1 185 ? -19.796 -2.926 -16.812 1.00 93.56 185 ASN A O 1
ATOM 1461 N N . SER A 1 186 ? -19.007 -4.050 -18.599 1.00 95.00 186 SER A N 1
ATOM 1462 C CA . SER A 1 186 ? -19.417 -5.381 -18.121 1.00 95.00 186 SER A CA 1
ATOM 1463 C C . SER A 1 186 ? -18.756 -5.700 -16.787 1.00 95.00 186 SER A C 1
ATOM 1465 O O . SER A 1 186 ? -19.423 -6.080 -15.831 1.00 95.00 186 SER A O 1
ATOM 1467 N N . MET A 1 187 ? -17.451 -5.445 -16.691 1.00 95.44 187 MET A N 1
ATOM 1468 C CA . MET A 1 187 ? -16.668 -5.641 -15.480 1.00 95.44 187 MET A CA 1
ATOM 1469 C C . MET A 1 187 ? -17.217 -4.835 -14.299 1.00 95.44 187 MET A C 1
ATOM 1471 O O . MET A 1 187 ? -17.379 -5.381 -13.207 1.00 95.44 187 MET A O 1
ATOM 1475 N N . ALA A 1 188 ? -17.530 -3.553 -14.506 1.00 93.38 188 ALA A N 1
ATOM 1476 C CA . ALA A 1 188 ? -18.116 -2.718 -13.467 1.00 93.38 188 ALA A CA 1
ATOM 1477 C C . ALA A 1 188 ? -19.501 -3.231 -13.035 1.00 93.38 188 ALA A C 1
ATOM 1479 O O . ALA A 1 188 ? -19.757 -3.352 -11.839 1.00 93.38 188 ALA A O 1
ATOM 1480 N N . LEU A 1 189 ? -20.374 -3.585 -13.983 1.00 91.38 189 LEU A N 1
ATOM 1481 C CA . LEU A 1 189 ? -21.717 -4.096 -13.689 1.00 91.38 189 LEU A CA 1
ATOM 1482 C C . LEU A 1 189 ? -21.691 -5.444 -12.959 1.00 91.38 189 LEU A C 1
ATOM 1484 O O . LEU A 1 189 ? -22.406 -5.601 -11.975 1.00 91.38 189 LEU A O 1
ATOM 1488 N N . GLU A 1 190 ? -20.840 -6.384 -13.377 1.00 93.75 190 GLU A N 1
ATOM 1489 C CA . GLU A 1 190 ? -20.692 -7.689 -12.719 1.00 93.75 190 GLU A CA 1
ATOM 1490 C C . GLU A 1 190 ? -20.190 -7.543 -11.274 1.00 93.75 190 GLU A C 1
ATOM 1492 O O . GLU A 1 190 ? -20.672 -8.227 -10.372 1.00 93.75 190 GLU A O 1
ATOM 1497 N N . LEU A 1 191 ? -19.237 -6.635 -11.027 1.00 91.94 191 LEU A N 1
ATOM 1498 C CA . LEU A 1 191 ? -18.745 -6.342 -9.676 1.00 91.94 191 LEU A CA 1
ATOM 1499 C C . LEU A 1 191 ? -19.818 -5.698 -8.801 1.00 91.94 191 LEU A C 1
ATOM 1501 O O . LEU A 1 191 ? -19.927 -6.024 -7.619 1.00 91.94 191 LEU A O 1
ATOM 1505 N N . LEU A 1 192 ? -20.610 -4.794 -9.374 1.00 88.00 192 LEU A N 1
ATOM 1506 C CA . LEU A 1 192 ? -21.736 -4.194 -8.674 1.00 88.00 192 LEU A CA 1
ATOM 1507 C C . LEU A 1 192 ? -22.775 -5.260 -8.336 1.00 88.00 192 LEU A C 1
ATOM 1509 O O . LEU A 1 192 ? -23.149 -5.386 -7.175 1.00 88.00 192 LEU A O 1
ATOM 1513 N N . GLU A 1 193 ? -23.199 -6.073 -9.302 1.00 88.69 193 GLU A N 1
ATOM 1514 C CA . GLU A 1 193 ? -24.138 -7.169 -9.063 1.00 88.69 193 GLU A CA 1
ATOM 1515 C C . GLU A 1 193 ? -23.633 -8.090 -7.950 1.00 88.69 193 GLU A C 1
ATOM 1517 O O . GLU A 1 193 ? -24.373 -8.359 -7.007 1.00 88.69 193 GLU A O 1
ATOM 1522 N N . TYR A 1 194 ? -22.358 -8.483 -8.001 1.00 88.94 194 TYR A N 1
ATOM 1523 C CA . TYR A 1 194 ? -21.717 -9.342 -7.008 1.00 88.94 194 TYR A CA 1
ATOM 1524 C C . TYR A 1 194 ? -21.796 -8.801 -5.582 1.00 88.94 194 TYR A C 1
ATOM 1526 O O . TYR A 1 194 ? -22.167 -9.531 -4.665 1.00 88.94 194 TYR A O 1
ATOM 1534 N N . VAL A 1 195 ? -21.489 -7.517 -5.386 1.00 84.50 195 VAL A N 1
ATOM 1535 C CA . VAL A 1 195 ? -21.549 -6.883 -4.060 1.00 84.50 195 VAL A CA 1
ATOM 1536 C C . VAL A 1 195 ? -22.993 -6.761 -3.549 1.00 84.50 195 VAL A C 1
ATOM 1538 O O . VAL A 1 195 ? -23.206 -6.729 -2.340 1.00 84.50 195 VAL A O 1
ATOM 1541 N N . ASN A 1 196 ? -23.990 -6.743 -4.439 1.00 80.56 196 ASN A N 1
ATOM 1542 C CA . ASN A 1 196 ? -25.410 -6.649 -4.077 1.00 80.56 196 ASN A CA 1
ATOM 1543 C C . ASN A 1 196 ? -26.121 -7.997 -3.906 1.00 80.56 196 ASN A C 1
ATOM 1545 O O . ASN A 1 196 ? -27.319 -8.023 -3.607 1.00 80.56 196 ASN A O 1
ATOM 1549 N N . GLN A 1 197 ? -25.435 -9.122 -4.112 1.00 83.00 197 GLN A N 1
ATOM 1550 C CA . GLN A 1 197 ? -26.054 -10.432 -3.933 1.00 83.00 197 GLN A CA 1
ATOM 1551 C C . GLN A 1 197 ? -26.498 -10.632 -2.476 1.00 83.00 197 GLN A C 1
ATOM 1553 O O . GLN A 1 197 ? -25.829 -10.224 -1.530 1.00 83.00 197 GLN A O 1
ATOM 1558 N N . LYS A 1 198 ? -27.650 -11.295 -2.285 1.00 65.50 198 LYS A N 1
ATOM 1559 C CA . LYS A 1 198 ? -28.246 -11.533 -0.954 1.00 65.50 198 LYS A CA 1
ATOM 1560 C C . LYS A 1 198 ? -27.375 -12.391 -0.033 1.00 65.50 198 LYS A C 1
ATOM 1562 O O . LYS A 1 198 ? -27.556 -12.353 1.181 1.00 65.50 198 LYS A O 1
ATOM 1567 N N . HIS A 1 199 ? -26.471 -13.186 -0.598 1.00 77.12 199 HIS A N 1
ATOM 1568 C CA . HIS A 1 199 ? -25.451 -13.882 0.172 1.00 77.12 199 HIS A CA 1
ATOM 1569 C C . HIS A 1 199 ? -24.290 -12.921 0.371 1.00 77.12 199 HIS A C 1
ATOM 1571 O O . HIS A 1 199 ? -23.580 -12.644 -0.588 1.00 77.12 199 HIS A O 1
ATOM 1577 N N . THR A 1 200 ? -24.133 -12.411 1.595 1.00 62.75 200 THR A N 1
ATOM 1578 C CA . THR A 1 200 ? -23.096 -11.439 1.949 1.00 62.75 200 THR A CA 1
ATOM 1579 C C . THR A 1 200 ? -21.727 -11.973 1.520 1.00 62.75 200 THR A C 1
ATOM 1581 O O . THR A 1 200 ? -21.249 -12.942 2.123 1.00 62.75 200 THR A O 1
ATOM 1584 N N . PRO A 1 201 ? -21.087 -11.398 0.482 1.00 67.69 201 PRO A N 1
ATOM 1585 C CA . PRO A 1 201 ? -19.722 -11.763 0.150 1.00 67.69 201 PRO A CA 1
ATOM 1586 C C . PRO A 1 201 ? -18.836 -11.456 1.358 1.00 67.69 201 PRO A C 1
ATOM 1588 O O . PRO A 1 201 ? -19.118 -10.539 2.129 1.00 67.69 201 PRO A O 1
ATOM 1591 N N . LEU A 1 202 ? -17.760 -12.217 1.541 1.00 79.38 202 LEU A N 1
ATOM 1592 C CA . LEU A 1 202 ? -16.843 -11.960 2.652 1.00 79.38 202 LEU A CA 1
ATOM 1593 C C . LEU A 1 202 ? -16.288 -10.531 2.535 1.00 79.38 202 LEU A C 1
ATOM 1595 O O . LEU A 1 202 ? -15.969 -10.089 1.429 1.00 79.38 202 LEU A O 1
ATOM 1599 N N . ASP A 1 203 ? -16.127 -9.828 3.659 1.00 78.12 203 ASP A N 1
ATOM 1600 C CA . ASP A 1 203 ? -15.723 -8.411 3.705 1.00 78.12 203 ASP A CA 1
ATOM 1601 C C . ASP A 1 203 ? -14.518 -8.077 2.811 1.00 78.12 203 ASP A C 1
ATOM 1603 O O . ASP A 1 203 ? -14.459 -7.006 2.204 1.00 78.12 203 ASP A O 1
ATOM 1607 N N . TYR A 1 204 ? -13.549 -8.990 2.705 1.00 81.12 204 TYR A N 1
ATOM 1608 C CA . TYR A 1 204 ? -12.359 -8.805 1.871 1.00 81.12 204 TYR A CA 1
ATOM 1609 C C . TYR A 1 204 ? -12.659 -8.856 0.360 1.00 81.12 204 TYR A C 1
ATOM 1611 O O . TYR A 1 204 ? -11.981 -8.196 -0.426 1.00 81.12 204 TYR A O 1
ATOM 1619 N N . GLN A 1 205 ? -13.674 -9.610 -0.074 1.00 86.38 205 GLN A N 1
ATOM 1620 C CA . GLN A 1 205 ? -14.094 -9.692 -1.480 1.00 86.38 205 GLN A CA 1
ATOM 1621 C C . GLN A 1 205 ? -14.834 -8.424 -1.893 1.00 86.38 205 GLN A C 1
ATOM 1623 O O . GLN A 1 205 ? -14.624 -7.905 -2.989 1.00 86.38 205 GLN A O 1
ATOM 1628 N N . ILE A 1 206 ? -15.664 -7.909 -0.987 1.00 83.50 206 ILE A N 1
ATOM 1629 C CA . ILE A 1 206 ? -16.353 -6.633 -1.142 1.00 83.50 206 ILE A CA 1
ATOM 1630 C C . ILE A 1 206 ? -15.331 -5.496 -1.282 1.00 83.50 206 ILE A C 1
ATOM 1632 O O . ILE A 1 206 ? -15.398 -4.714 -2.230 1.00 83.50 206 ILE A O 1
ATOM 1636 N N . GLN A 1 207 ? -14.336 -5.443 -0.389 1.00 82.69 207 GLN A N 1
ATOM 1637 C CA . GLN A 1 207 ? -13.243 -4.466 -0.466 1.00 82.69 207 GLN A CA 1
ATOM 1638 C C . GLN A 1 207 ? -12.508 -4.556 -1.802 1.00 82.69 207 GLN A C 1
ATOM 1640 O O . GLN A 1 207 ? -12.339 -3.549 -2.485 1.00 82.69 207 GLN A O 1
ATOM 1645 N N . CYS A 1 208 ? -12.110 -5.763 -2.211 1.00 88.56 208 CYS A N 1
ATOM 1646 C CA . CYS A 1 208 ? -11.441 -5.981 -3.490 1.00 88.56 208 CYS A CA 1
ATOM 1647 C C . CYS A 1 208 ? -12.274 -5.470 -4.671 1.00 88.56 208 CYS A C 1
ATOM 1649 O O . CYS A 1 208 ? -11.761 -4.721 -5.501 1.00 88.56 208 CYS A O 1
ATOM 1651 N N . SER A 1 209 ? -13.567 -5.799 -4.691 1.00 90.44 209 SER A N 1
ATOM 1652 C CA . SER A 1 209 ? -14.510 -5.352 -5.720 1.00 90.44 209 SER A CA 1
ATOM 1653 C C . SER A 1 209 ? -14.583 -3.830 -5.788 1.00 90.44 209 SER A C 1
ATOM 1655 O O . SER A 1 209 ? -14.498 -3.252 -6.870 1.00 90.44 209 SER A O 1
ATOM 1657 N N . TYR A 1 210 ? -14.639 -3.160 -4.636 1.00 87.12 210 TYR A N 1
ATOM 1658 C CA . TYR A 1 210 ? -14.587 -1.704 -4.587 1.00 87.12 210 TYR A CA 1
ATOM 1659 C C . TYR A 1 210 ? -13.265 -1.151 -5.133 1.00 87.12 210 TYR A C 1
ATOM 1661 O O . TYR A 1 210 ? -13.278 -0.192 -5.898 1.00 87.12 210 TYR A O 1
ATOM 1669 N N . HIS A 1 211 ? -12.111 -1.711 -4.755 1.00 87.88 211 HIS A N 1
ATOM 1670 C CA . HIS A 1 211 ? -10.817 -1.220 -5.245 1.00 87.88 211 HIS A CA 1
ATOM 1671 C C . HIS A 1 211 ? -10.705 -1.328 -6.766 1.00 87.88 211 HIS A C 1
ATOM 1673 O O . HIS A 1 211 ? -10.177 -0.412 -7.401 1.00 87.88 211 HIS A O 1
ATOM 1679 N N . ILE A 1 212 ? -11.258 -2.398 -7.340 1.00 93.94 212 ILE A N 1
ATOM 1680 C CA . ILE A 1 212 ? -11.388 -2.543 -8.786 1.00 93.94 212 ILE A CA 1
ATOM 1681 C C . ILE A 1 212 ? -12.299 -1.440 -9.345 1.00 93.94 212 ILE A C 1
ATOM 1683 O O . ILE A 1 212 ? -11.860 -0.681 -10.202 1.00 93.94 212 ILE A O 1
ATOM 1687 N N . LEU A 1 213 ? -13.521 -1.275 -8.823 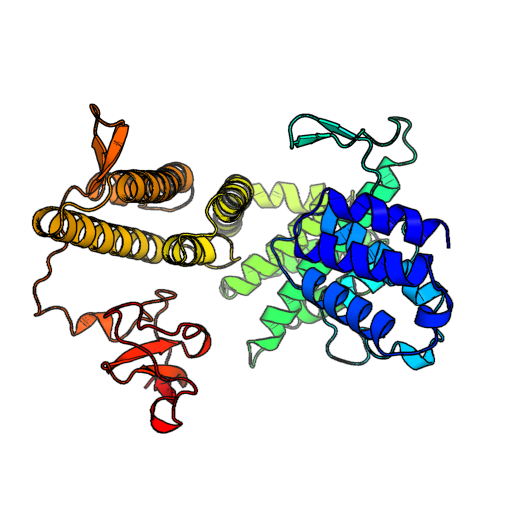1.00 91.88 213 LEU A N 1
ATOM 1688 C CA . LEU A 1 213 ? -14.465 -0.241 -9.279 1.00 91.88 213 LEU A CA 1
ATOM 1689 C C . LEU A 1 213 ? -13.881 1.176 -9.192 1.00 91.88 213 LEU A C 1
ATOM 1691 O O . LEU A 1 213 ? -14.026 1.966 -10.121 1.00 91.88 213 LEU A O 1
ATOM 1695 N N . ARG A 1 214 ? -13.167 1.498 -8.110 1.00 89.56 214 ARG A N 1
ATOM 1696 C CA . ARG A 1 214 ? -12.485 2.786 -7.935 1.00 89.56 214 ARG A CA 1
ATOM 1697 C C . ARG A 1 214 ? -11.377 2.976 -8.962 1.00 89.56 214 ARG A C 1
ATOM 1699 O O . ARG A 1 214 ? -11.239 4.075 -9.493 1.00 89.56 214 ARG A O 1
ATOM 1706 N N . HIS A 1 215 ? -10.576 1.943 -9.220 1.00 93.88 215 HIS A N 1
ATOM 1707 C CA . HIS A 1 215 ? -9.550 1.990 -10.258 1.00 93.88 215 HIS A CA 1
ATOM 1708 C C . HIS A 1 215 ? -10.186 2.262 -11.626 1.00 93.88 215 HIS A C 1
ATOM 1710 O O . HIS A 1 215 ? -9.777 3.211 -12.296 1.00 93.88 215 HIS A O 1
ATOM 1716 N N . LEU A 1 216 ? -11.250 1.530 -11.972 1.00 94.75 216 LEU A N 1
ATOM 1717 C CA . LEU A 1 216 ? -12.003 1.750 -13.205 1.00 94.75 216 LEU A CA 1
ATOM 1718 C C . LEU A 1 216 ? -12.529 3.190 -13.286 1.00 94.75 216 LEU A C 1
ATOM 1720 O O . LEU A 1 216 ? -12.198 3.911 -14.220 1.00 94.75 216 LEU A O 1
ATOM 1724 N N . GLY A 1 217 ? -13.249 3.655 -12.261 1.00 91.88 217 GLY A N 1
ATOM 1725 C CA . GLY A 1 217 ? -13.795 5.014 -12.202 1.00 91.88 217 GLY A CA 1
ATOM 1726 C C . GLY A 1 217 ? -12.741 6.127 -12.240 1.00 91.88 217 GLY A C 1
ATOM 1727 O O . GLY A 1 217 ? -13.025 7.222 -12.706 1.00 91.88 217 GLY A O 1
ATOM 1728 N N . THR A 1 218 ? -11.515 5.872 -11.777 1.00 90.81 218 THR A N 1
ATOM 1729 C CA . THR A 1 218 ? -10.448 6.889 -11.761 1.00 90.81 218 THR A CA 1
ATOM 1730 C C . THR A 1 218 ? -9.766 7.036 -13.119 1.00 90.81 218 THR A C 1
ATOM 1732 O O . THR A 1 218 ? -9.408 8.149 -13.503 1.00 90.81 218 THR A O 1
ATOM 1735 N N . PHE A 1 219 ? -9.537 5.926 -13.824 1.00 94.06 219 PHE A N 1
ATOM 1736 C CA . PHE A 1 219 ? -8.660 5.907 -14.998 1.00 94.06 219 PHE A CA 1
ATOM 1737 C C . PHE A 1 219 ? -9.387 5.681 -16.327 1.00 94.06 219 PHE A C 1
ATOM 1739 O O . PHE A 1 219 ? -8.814 5.981 -17.373 1.00 94.06 219 PHE A O 1
ATOM 1746 N N . TYR A 1 220 ? -10.640 5.220 -16.306 1.00 94.19 220 TYR A N 1
ATOM 1747 C CA . TYR A 1 220 ? -11.392 4.869 -17.509 1.00 94.19 220 TYR A CA 1
ATOM 1748 C C . TYR A 1 220 ? -12.618 5.779 -17.655 1.00 94.19 220 TYR A C 1
ATOM 1750 O O . TYR A 1 220 ? -13.550 5.658 -16.863 1.00 94.19 220 TYR A O 1
ATOM 1758 N N . PRO A 1 221 ? -12.662 6.675 -18.664 1.00 90.62 221 PRO A N 1
ATOM 1759 C CA . PRO A 1 221 ? -13.658 7.751 -18.753 1.00 90.62 221 PRO A CA 1
ATOM 1760 C C . PRO A 1 221 ? -15.128 7.321 -18.720 1.00 90.62 221 PRO A C 1
ATOM 1762 O O . PRO A 1 221 ? -15.974 8.113 -18.323 1.00 90.62 221 PRO A O 1
ATOM 1765 N N . ILE A 1 222 ? -15.439 6.089 -19.133 1.00 88.75 222 ILE A N 1
ATOM 1766 C CA . ILE A 1 222 ? -16.812 5.569 -19.147 1.00 88.75 222 ILE A CA 1
ATOM 1767 C C . ILE A 1 222 ? -17.283 5.087 -17.766 1.00 88.75 222 ILE A C 1
ATOM 1769 O O . ILE A 1 222 ? -18.471 5.144 -17.450 1.00 88.75 222 ILE A O 1
ATOM 1773 N N . ALA A 1 223 ? -16.355 4.626 -16.927 1.00 88.88 223 ALA A N 1
ATOM 1774 C CA . ALA A 1 223 ? -16.669 3.979 -15.663 1.00 88.88 223 ALA A CA 1
ATOM 1775 C C . ALA A 1 223 ? -17.302 4.912 -14.610 1.00 88.88 223 ALA A C 1
ATOM 1777 O O . ALA A 1 223 ? -18.177 4.427 -13.893 1.00 88.88 223 ALA A O 1
ATOM 1778 N N . PRO A 1 224 ? -16.963 6.219 -14.499 1.00 88.56 224 PRO A N 1
ATOM 1779 C CA . PRO A 1 224 ? -17.622 7.136 -13.570 1.00 88.56 224 PRO A CA 1
ATOM 1780 C C . PRO A 1 224 ? -19.148 7.092 -13.632 1.00 88.56 224 PRO A C 1
ATOM 1782 O O . PRO A 1 224 ? -19.788 6.995 -12.595 1.00 88.56 224 PRO A O 1
ATOM 1785 N N . HIS A 1 225 ? -19.739 7.056 -14.829 1.00 88.94 225 HIS A N 1
ATOM 1786 C CA . HIS A 1 225 ? -21.198 7.048 -14.996 1.00 88.94 225 HIS A CA 1
ATOM 1787 C C . HIS A 1 225 ? -21.869 5.789 -14.430 1.00 88.94 225 HIS A C 1
ATOM 1789 O O . HIS A 1 225 ? -23.058 5.807 -14.127 1.00 88.94 225 HIS A O 1
ATOM 1795 N N . ILE A 1 226 ? -21.109 4.700 -14.294 1.00 85.38 226 ILE A N 1
ATOM 1796 C CA . ILE A 1 226 ? -21.565 3.436 -13.712 1.00 85.38 226 ILE A CA 1
ATOM 1797 C C . ILE A 1 226 ? -21.255 3.407 -12.215 1.00 85.38 226 ILE A C 1
ATOM 1799 O O . ILE A 1 226 ? -22.084 2.976 -11.426 1.00 85.38 226 ILE A O 1
ATOM 1803 N N . VAL A 1 227 ? -20.074 3.870 -11.806 1.00 84.31 227 VAL A N 1
ATOM 1804 C CA . VAL A 1 227 ? -19.594 3.760 -10.421 1.00 84.31 227 VAL A CA 1
ATOM 1805 C C . VAL A 1 227 ? -20.202 4.836 -9.511 1.00 84.31 227 VAL A C 1
ATOM 1807 O O . VAL A 1 227 ? -20.521 4.563 -8.355 1.00 84.31 227 VAL A O 1
ATOM 1810 N N . GLU A 1 228 ? -20.388 6.057 -10.012 1.00 85.12 228 GLU A N 1
ATOM 1811 C CA . GLU A 1 228 ? -20.826 7.215 -9.225 1.00 85.12 228 GLU A CA 1
ATOM 1812 C C . GLU A 1 228 ? -22.263 7.081 -8.690 1.00 85.12 228 GLU A C 1
ATOM 1814 O O . GLU A 1 228 ? -22.436 7.249 -7.479 1.00 85.12 228 GLU A O 1
ATOM 1819 N N . PRO A 1 229 ? -23.279 6.678 -9.487 1.00 82.19 229 PRO A N 1
ATOM 1820 C CA . PRO A 1 229 ? -24.637 6.475 -8.969 1.00 82.19 229 PRO A CA 1
ATOM 1821 C C . PRO A 1 229 ? -24.709 5.417 -7.863 1.00 82.19 229 PRO A C 1
ATOM 1823 O O . PRO A 1 229 ? -25.589 5.453 -7.011 1.00 82.19 229 PRO A O 1
ATOM 1826 N N . TRP A 1 230 ? -23.775 4.468 -7.863 1.00 72.19 230 TRP A N 1
ATOM 1827 C CA . TRP A 1 230 ? -23.738 3.379 -6.894 1.00 72.19 230 TRP A CA 1
ATOM 1828 C C . TRP A 1 230 ? -23.092 3.758 -5.573 1.00 72.19 230 TRP A C 1
ATOM 1830 O O . TRP A 1 230 ? -23.483 3.228 -4.535 1.00 72.19 230 TRP A O 1
ATOM 1840 N N . SER A 1 231 ? -22.160 4.711 -5.598 1.00 68.50 231 SER A N 1
ATOM 1841 C CA . SER A 1 231 ? -21.591 5.270 -4.372 1.00 68.50 231 SER A CA 1
ATOM 1842 C C . SER A 1 231 ? -22.674 5.871 -3.460 1.00 68.50 231 SER A C 1
ATOM 1844 O O . SER A 1 231 ? -22.551 5.836 -2.243 1.00 68.50 231 SER A O 1
ATOM 1846 N N . THR A 1 232 ? -23.798 6.320 -4.028 1.00 72.62 232 THR A N 1
ATOM 1847 C CA . THR A 1 232 ? -24.888 6.961 -3.280 1.00 72.62 232 THR A CA 1
ATOM 1848 C C . THR A 1 232 ? -26.126 6.082 -3.059 1.00 72.62 232 THR A C 1
ATOM 1850 O O . THR A 1 232 ? -26.973 6.442 -2.245 1.00 72.62 232 THR A O 1
ATOM 1853 N N . ALA A 1 233 ? -26.262 4.940 -3.747 1.00 68.06 233 ALA A N 1
ATOM 1854 C CA . ALA A 1 233 ? -27.533 4.205 -3.819 1.00 68.06 233 ALA A CA 1
ATOM 1855 C C . ALA A 1 233 ? -27.700 3.026 -2.834 1.00 68.06 233 ALA A C 1
ATOM 1857 O O . ALA A 1 233 ? -28.823 2.547 -2.664 1.00 68.06 233 ALA A O 1
ATOM 1858 N N . GLY A 1 234 ? -26.640 2.531 -2.179 1.00 72.75 234 GLY A N 1
ATOM 1859 C CA . GLY A 1 234 ? -26.716 1.309 -1.360 1.00 72.75 234 GLY A CA 1
ATOM 1860 C C . GLY A 1 234 ? -25.996 1.387 -0.014 1.00 72.75 234 GLY A C 1
ATOM 1861 O O . GLY A 1 234 ? -24.823 1.743 0.040 1.00 72.75 234 GLY A O 1
ATOM 1862 N N . LYS A 1 235 ? -26.659 0.943 1.069 1.00 75.00 235 LYS A N 1
ATOM 1863 C CA . LYS A 1 235 ? -26.074 0.880 2.428 1.00 75.00 235 LYS A CA 1
ATOM 1864 C C . LYS A 1 235 ? -24.723 0.140 2.505 1.00 75.00 235 LYS A C 1
ATOM 1866 O O . LYS A 1 235 ? -23.832 0.651 3.175 1.00 75.00 235 LYS A O 1
ATOM 1871 N N . PRO A 1 236 ? -24.515 -1.025 1.849 1.00 68.12 236 PRO A N 1
ATOM 1872 C CA . PRO A 1 236 ? -23.214 -1.699 1.895 1.00 68.12 236 PRO A CA 1
ATOM 1873 C C . PRO A 1 236 ? -22.098 -0.839 1.291 1.00 68.12 236 PRO A C 1
ATOM 1875 O O . PRO A 1 236 ? -21.017 -0.738 1.864 1.00 68.12 236 PRO A O 1
ATOM 1878 N N . PHE A 1 237 ? -22.382 -0.169 0.171 1.00 70.00 237 PHE A N 1
ATOM 1879 C CA . PHE A 1 237 ? -21.444 0.727 -0.504 1.00 70.00 237 PHE A CA 1
ATOM 1880 C C . PHE A 1 237 ? -21.162 1.986 0.290 1.00 70.00 237 PHE A C 1
ATOM 1882 O O . PHE A 1 237 ? -20.007 2.384 0.352 1.00 70.00 237 PHE A O 1
ATOM 1889 N N . GLU A 1 238 ? -22.169 2.559 0.943 1.00 76.25 238 GLU A N 1
ATOM 1890 C CA . GLU A 1 238 ? -21.986 3.705 1.826 1.00 76.25 238 GLU A CA 1
ATOM 1891 C C . GLU A 1 238 ? -20.990 3.376 2.949 1.00 76.25 238 GLU A C 1
ATOM 1893 O O . GLU A 1 238 ? -20.034 4.119 3.152 1.00 76.25 238 GLU A O 1
ATOM 1898 N N . VAL A 1 239 ? -21.130 2.217 3.605 1.00 71.00 239 VAL A N 1
ATOM 1899 C CA . VAL A 1 239 ? -20.200 1.769 4.660 1.00 71.00 239 VAL A CA 1
ATOM 1900 C C . VAL A 1 239 ? -18.779 1.572 4.116 1.00 71.00 239 VAL A C 1
ATOM 1902 O O . VAL A 1 239 ? -17.806 2.022 4.723 1.00 71.00 239 VAL A O 1
ATOM 1905 N N . ILE A 1 240 ? -18.627 0.931 2.953 1.00 70.94 240 ILE A N 1
ATOM 1906 C CA . ILE A 1 240 ? -17.309 0.713 2.327 1.00 70.94 240 ILE A CA 1
ATOM 1907 C C . ILE A 1 240 ? -16.690 2.039 1.873 1.00 70.94 240 ILE A C 1
ATOM 1909 O O . ILE A 1 240 ? -15.495 2.264 2.059 1.00 70.94 240 ILE A O 1
ATOM 1913 N N . GLN A 1 241 ? -17.488 2.926 1.284 1.00 76.38 241 GLN A N 1
ATOM 1914 C CA . GLN A 1 241 ? -17.048 4.230 0.812 1.00 76.38 241 GLN A CA 1
ATOM 1915 C C . GLN A 1 241 ? -16.620 5.107 1.980 1.00 76.38 241 GLN A C 1
ATOM 1917 O O . GLN A 1 241 ? -15.530 5.665 1.921 1.00 76.38 241 GLN A O 1
ATOM 1922 N N . GLN A 1 242 ? -17.419 5.189 3.045 1.00 76.94 242 GLN A N 1
ATOM 1923 C CA . GLN A 1 242 ? -17.065 5.879 4.287 1.00 76.94 242 GLN A CA 1
ATOM 1924 C C . GLN A 1 242 ? -15.735 5.356 4.831 1.00 76.94 242 GLN A C 1
ATOM 1926 O O . GLN A 1 242 ? -14.827 6.123 5.146 1.00 76.94 242 GLN A O 1
ATOM 1931 N N . ARG A 1 243 ? -15.561 4.035 4.839 1.00 72.00 243 ARG A N 1
ATOM 1932 C CA . ARG A 1 243 ? -14.320 3.399 5.275 1.00 72.00 243 ARG A CA 1
ATOM 1933 C C . ARG A 1 243 ? -13.120 3.700 4.380 1.00 72.00 243 ARG A C 1
ATOM 1935 O O . ARG A 1 243 ? -12.001 3.828 4.871 1.00 72.00 243 ARG A O 1
ATOM 1942 N N . LEU A 1 244 ? -13.320 3.836 3.077 1.00 71.00 244 LEU A N 1
ATOM 1943 C CA . LEU A 1 244 ? -12.244 4.144 2.135 1.00 71.00 244 LEU A CA 1
ATOM 1944 C C . LEU A 1 244 ? -11.949 5.634 2.031 1.00 71.00 244 LEU A C 1
ATOM 1946 O O . LEU A 1 244 ? -10.809 5.998 1.751 1.00 71.00 244 LEU A O 1
ATOM 1950 N N . GLN A 1 245 ? -12.935 6.489 2.291 1.00 76.31 245 GLN A N 1
ATOM 1951 C CA . GLN A 1 245 ? -12.739 7.911 2.550 1.00 76.31 245 GLN A CA 1
ATOM 1952 C C . GLN A 1 245 ? -11.897 8.089 3.808 1.00 76.31 245 GLN A C 1
ATOM 1954 O O . GLN A 1 245 ? -10.876 8.771 3.751 1.00 76.31 245 GLN A O 1
ATOM 1959 N N . TYR A 1 246 ? -12.243 7.376 4.882 1.00 80.75 246 TYR A N 1
ATOM 1960 C CA . TYR A 1 246 ? -11.406 7.263 6.068 1.00 80.75 246 TYR A CA 1
ATOM 1961 C C . TYR A 1 246 ? -9.987 6.792 5.709 1.00 80.75 246 TYR A C 1
ATOM 1963 O O . TYR A 1 246 ? -9.019 7.471 6.013 1.00 80.75 246 TYR A O 1
ATOM 1971 N N . GLN A 1 247 ? -9.790 5.700 4.974 1.00 76.06 247 GLN A N 1
ATOM 1972 C CA . GLN A 1 247 ? -8.419 5.303 4.624 1.00 76.06 247 GLN A CA 1
ATOM 1973 C C . GLN A 1 247 ? -7.697 6.353 3.764 1.00 76.06 247 GLN A C 1
ATOM 1975 O O . GLN A 1 247 ? -6.547 6.675 4.038 1.00 76.06 247 GLN A O 1
ATOM 1980 N N . ALA A 1 248 ? -8.358 6.949 2.770 1.00 74.38 248 ALA A N 1
ATOM 1981 C CA . ALA A 1 248 ? -7.746 7.940 1.886 1.00 74.38 248 ALA A CA 1
ATOM 1982 C C . ALA A 1 248 ? -7.355 9.241 2.608 1.00 74.38 248 ALA A C 1
ATOM 1984 O O . ALA A 1 248 ? -6.313 9.817 2.301 1.00 74.38 248 ALA A O 1
ATOM 1985 N N . GLU A 1 249 ? -8.166 9.704 3.561 1.00 81.75 249 GLU A N 1
ATOM 1986 C CA . GLU A 1 249 ? -7.864 10.896 4.359 1.00 81.75 249 GLU A CA 1
ATOM 1987 C C . GLU A 1 249 ? -6.738 10.619 5.375 1.00 81.75 249 GLU A C 1
ATOM 1989 O O . GLU A 1 249 ? -5.898 11.486 5.641 1.00 81.75 249 GLU A O 1
ATOM 1994 N N . PHE A 1 250 ? -6.687 9.409 5.934 1.00 82.88 250 PHE A N 1
ATOM 1995 C CA . PHE A 1 250 ? -5.846 9.108 7.091 1.00 82.88 250 PHE A CA 1
ATOM 1996 C C . PHE A 1 250 ? -4.510 8.492 6.704 1.00 82.88 250 PHE A C 1
ATOM 1998 O O . PHE A 1 250 ? -3.502 8.783 7.346 1.00 82.88 250 PHE A O 1
ATOM 2005 N N . GLN A 1 251 ? -4.472 7.698 5.636 1.00 82.00 251 GLN A N 1
ATOM 2006 C CA . GLN A 1 251 ? -3.275 6.999 5.184 1.00 82.00 251 GLN A CA 1
ATOM 2007 C C . GLN A 1 251 ? -2.085 7.945 4.960 1.00 82.00 251 GLN A C 1
ATOM 2009 O O . GLN A 1 251 ? -1.025 7.640 5.502 1.00 82.00 251 GLN A O 1
ATOM 2014 N N . PRO A 1 252 ? -2.212 9.115 4.293 1.00 80.50 252 PRO A N 1
ATOM 2015 C CA . PRO A 1 252 ? -1.082 10.034 4.148 1.00 80.50 252 PRO A CA 1
ATOM 2016 C C . PRO A 1 252 ? -0.563 10.553 5.493 1.00 80.50 252 PRO A C 1
ATOM 2018 O O . PRO A 1 252 ? 0.639 10.721 5.676 1.00 80.50 252 PRO A O 1
ATOM 2021 N N . ARG A 1 253 ? -1.455 10.790 6.465 1.00 87.00 253 ARG A N 1
ATOM 2022 C CA . ARG A 1 253 ? -1.070 11.246 7.810 1.00 87.00 253 ARG A CA 1
ATOM 2023 C C . ARG A 1 253 ? -0.364 10.146 8.593 1.00 87.00 253 ARG A C 1
ATOM 2025 O O . ARG A 1 253 ? 0.644 10.428 9.228 1.00 87.00 253 ARG A O 1
ATOM 2032 N N . ILE A 1 254 ? -0.869 8.915 8.523 1.00 85.88 254 ILE A N 1
ATOM 2033 C CA . ILE A 1 254 ? -0.256 7.746 9.163 1.00 85.88 254 ILE A CA 1
ATOM 2034 C C . ILE A 1 254 ? 1.119 7.475 8.553 1.00 85.88 254 ILE A C 1
ATOM 2036 O O . ILE A 1 254 ? 2.084 7.322 9.289 1.00 85.88 254 ILE A O 1
ATOM 2040 N N . GLN A 1 255 ? 1.232 7.488 7.224 1.00 80.31 255 GLN A N 1
ATOM 2041 C CA . GLN A 1 255 ? 2.506 7.311 6.525 1.00 80.31 255 GLN A CA 1
ATOM 2042 C C . GLN A 1 255 ? 3.509 8.399 6.902 1.00 80.31 255 GLN A C 1
ATOM 2044 O O . GLN A 1 255 ? 4.643 8.080 7.239 1.00 80.31 255 GLN A O 1
ATOM 2049 N N . ASN A 1 256 ? 3.086 9.666 6.927 1.00 82.00 256 ASN A N 1
ATOM 2050 C CA . ASN A 1 256 ? 3.943 10.748 7.397 1.00 82.00 256 ASN A CA 1
ATOM 2051 C C . ASN A 1 256 ? 4.394 10.496 8.839 1.00 82.00 256 ASN A C 1
ATOM 2053 O O . ASN A 1 256 ? 5.585 10.555 9.116 1.00 82.00 256 ASN A O 1
ATOM 2057 N N . PHE A 1 257 ? 3.481 10.164 9.751 1.00 86.75 257 PHE A N 1
ATOM 2058 C CA . PHE A 1 257 ? 3.843 9.873 11.136 1.00 86.75 257 PHE A CA 1
ATOM 2059 C C . PHE A 1 257 ? 4.843 8.712 11.252 1.00 86.75 257 PHE A C 1
ATOM 2061 O O . PHE A 1 257 ? 5.830 8.841 11.966 1.00 86.75 257 PHE A O 1
ATOM 2068 N N . ILE A 1 258 ? 4.632 7.618 10.514 1.00 80.81 258 ILE A N 1
ATOM 2069 C CA . ILE A 1 258 ? 5.550 6.471 10.457 1.00 80.81 258 ILE A CA 1
ATOM 2070 C C . ILE A 1 258 ? 6.937 6.909 9.971 1.00 80.81 258 ILE A C 1
ATOM 2072 O O . ILE A 1 258 ? 7.940 6.541 10.577 1.00 80.81 258 ILE A O 1
ATOM 2076 N N . LEU A 1 259 ? 7.002 7.730 8.917 1.00 76.56 259 LEU A N 1
ATOM 2077 C CA . LEU A 1 259 ? 8.260 8.258 8.381 1.00 76.56 259 LEU A CA 1
ATOM 2078 C C . LEU A 1 259 ? 9.002 9.133 9.399 1.00 76.56 259 LEU A C 1
ATOM 2080 O O . LEU A 1 259 ? 10.220 9.032 9.511 1.00 76.56 259 LEU A O 1
ATOM 2084 N N . TRP A 1 260 ? 8.281 9.968 10.152 1.00 78.88 260 TRP A N 1
ATOM 2085 C CA . TRP A 1 260 ? 8.869 10.854 11.163 1.00 78.88 260 TRP A CA 1
ATOM 2086 C C . TRP A 1 260 ? 9.215 10.140 12.475 1.00 78.88 260 TRP A C 1
ATOM 2088 O O . TRP A 1 260 ? 10.088 10.608 13.203 1.00 78.88 260 TRP A O 1
ATOM 2098 N N . ASN A 1 261 ? 8.546 9.028 12.787 1.00 78.94 261 ASN A N 1
ATOM 2099 C CA . ASN A 1 261 ? 8.606 8.382 14.097 1.00 78.94 261 ASN A CA 1
ATOM 2100 C C . ASN A 1 261 ? 8.984 6.894 14.017 1.00 78.94 261 ASN A C 1
ATOM 2102 O O . ASN A 1 261 ? 8.397 6.046 14.689 1.00 78.94 261 ASN A O 1
ATOM 2106 N N . GLN A 1 262 ? 9.994 6.573 13.205 1.00 70.38 262 GLN A N 1
ATOM 2107 C CA . GLN A 1 262 ? 10.463 5.195 12.996 1.00 70.38 262 GLN A CA 1
ATOM 2108 C C . GLN A 1 262 ? 10.996 4.508 14.269 1.00 70.38 262 GLN A C 1
ATOM 2110 O O . GLN A 1 262 ? 11.212 3.298 14.273 1.00 70.38 262 GLN A O 1
ATOM 2115 N N . SER A 1 263 ? 11.226 5.253 15.354 1.00 71.62 263 SER A N 1
ATOM 2116 C CA . SER A 1 263 ? 11.795 4.723 16.595 1.00 71.62 263 SER A CA 1
ATOM 2117 C C . SER A 1 263 ? 10.765 4.091 17.540 1.00 71.62 263 SER A C 1
ATOM 2119 O O . SER A 1 263 ? 11.150 3.263 18.368 1.00 71.62 263 SER A O 1
ATOM 2121 N N . ASP A 1 264 ? 9.470 4.419 17.427 1.00 81.62 264 ASP A N 1
ATOM 2122 C CA . ASP A 1 264 ? 8.428 3.850 18.294 1.00 81.62 264 ASP A CA 1
ATOM 2123 C C . ASP A 1 264 ? 7.730 2.656 17.639 1.00 81.62 264 ASP A C 1
ATOM 2125 O O . ASP A 1 264 ? 6.651 2.757 17.054 1.00 81.62 264 ASP A O 1
ATOM 2129 N N . LYS A 1 265 ? 8.357 1.489 17.780 1.00 78.88 265 LYS A N 1
ATOM 2130 C CA . LYS A 1 265 ? 7.877 0.232 17.203 1.00 78.88 265 LYS A CA 1
ATOM 2131 C C . LYS A 1 265 ? 6.432 -0.122 17.573 1.00 78.88 265 LYS A C 1
ATOM 2133 O O . LYS A 1 265 ? 5.674 -0.561 16.718 1.00 78.88 265 LYS A O 1
ATOM 2138 N N . PHE A 1 266 ? 6.027 0.119 18.814 1.00 82.69 266 PHE A N 1
ATOM 2139 C CA . PHE A 1 266 ? 4.662 -0.172 19.260 1.00 82.69 266 PHE A CA 1
ATOM 2140 C C . PHE A 1 266 ? 3.639 0.722 18.553 1.00 82.69 266 PHE A C 1
ATOM 2142 O O . PHE A 1 266 ? 2.558 0.270 18.188 1.00 82.69 266 PHE A O 1
ATOM 2149 N N . MET A 1 267 ? 3.982 1.984 18.293 1.00 85.69 267 MET A N 1
ATOM 2150 C CA . MET A 1 267 ? 3.115 2.862 17.509 1.00 85.69 267 MET A CA 1
ATOM 2151 C C . MET A 1 267 ? 3.056 2.440 16.044 1.00 85.69 267 MET A C 1
ATOM 2153 O O . MET A 1 267 ? 1.991 2.526 15.439 1.00 85.69 267 MET A O 1
ATOM 2157 N N . LEU A 1 268 ? 4.164 1.945 15.484 1.00 79.44 268 LEU A N 1
ATOM 2158 C CA . LEU A 1 268 ? 4.167 1.347 14.147 1.00 79.44 268 LEU A CA 1
ATOM 2159 C C . LEU A 1 268 ? 3.243 0.125 14.073 1.00 79.44 268 LEU A C 1
ATOM 2161 O O . LEU A 1 268 ? 2.530 -0.028 13.086 1.00 79.44 268 LEU A O 1
ATOM 2165 N N . GLU A 1 269 ? 3.205 -0.709 15.112 1.00 79.31 269 GLU A N 1
ATOM 2166 C CA . GLU A 1 269 ? 2.307 -1.868 15.196 1.00 79.31 269 GLU A CA 1
ATOM 2167 C C . GLU A 1 269 ? 0.833 -1.446 15.282 1.00 79.31 269 GLU A C 1
ATOM 2169 O O . GLU A 1 269 ? 0.017 -1.908 14.481 1.00 79.31 269 GLU A O 1
ATOM 2174 N N . LEU A 1 270 ? 0.501 -0.504 16.176 1.00 83.31 270 LEU A N 1
ATOM 2175 C CA . LEU A 1 270 ? -0.861 0.034 16.311 1.00 83.31 270 LEU A CA 1
ATOM 2176 C C . LEU A 1 270 ? -1.357 0.696 15.021 1.00 83.31 270 LEU A C 1
ATOM 2178 O O . LEU A 1 270 ? -2.492 0.495 14.593 1.00 83.31 270 LEU A O 1
ATOM 2182 N N . LEU A 1 271 ? -0.508 1.503 14.385 1.00 85.19 271 LEU A N 1
ATOM 2183 C CA . LEU A 1 271 ? -0.850 2.184 13.139 1.00 85.19 271 LEU A CA 1
ATOM 2184 C C . LEU A 1 271 ? -0.813 1.236 11.939 1.00 85.19 271 LEU A C 1
ATOM 2186 O O . LEU A 1 271 ? -1.511 1.473 10.954 1.00 85.19 271 LEU A O 1
ATOM 2190 N N . GLY A 1 272 ? -0.044 0.151 12.018 1.00 78.12 272 GLY A N 1
ATOM 2191 C CA . GLY A 1 272 ? 0.094 -0.842 10.963 1.00 78.12 272 GLY A CA 1
ATOM 2192 C C . GLY A 1 272 ? -1.254 -1.429 10.566 1.00 78.12 272 GLY A C 1
ATOM 2193 O O . GLY A 1 272 ? -1.573 -1.452 9.377 1.00 78.12 272 GLY A O 1
ATOM 2194 N N . GLY A 1 273 ? -2.097 -1.793 11.537 1.00 76.12 273 GLY A N 1
ATOM 2195 C CA . GLY A 1 273 ? -3.455 -2.271 11.258 1.00 76.12 273 GLY A CA 1
ATOM 2196 C C . GLY A 1 273 ? -4.327 -1.235 10.544 1.00 76.12 273 GLY A C 1
ATOM 2197 O O . GLY A 1 273 ? -5.116 -1.600 9.673 1.00 76.12 273 GLY A O 1
ATOM 2198 N N . LEU A 1 274 ? -4.116 0.059 10.816 1.00 79.12 274 LEU A N 1
ATOM 2199 C CA . LEU A 1 274 ? -4.844 1.153 10.164 1.00 79.12 274 LEU A CA 1
ATOM 2200 C C . LEU A 1 274 ? -4.425 1.386 8.705 1.00 79.12 274 LEU A C 1
ATOM 2202 O O . LEU A 1 274 ? -5.206 1.898 7.905 1.00 79.12 274 LEU A O 1
ATOM 2206 N N . THR A 1 275 ? -3.186 1.029 8.356 1.00 72.62 275 THR A N 1
ATOM 2207 C CA . THR A 1 275 ? -2.676 1.144 6.977 1.00 72.62 275 THR A CA 1
ATOM 2208 C C . THR A 1 275 ? -3.096 -0.014 6.077 1.00 72.62 275 THR A C 1
ATOM 2210 O O . THR A 1 275 ? -2.999 0.086 4.852 1.00 72.62 275 THR A O 1
ATOM 2213 N N . GLN A 1 276 ? -3.550 -1.120 6.666 1.00 71.12 276 GLN A N 1
ATOM 2214 C CA . GLN A 1 276 ? -3.981 -2.287 5.916 1.00 71.12 276 GLN A CA 1
ATOM 2215 C C . GLN A 1 276 ? -5.430 -2.152 5.445 1.00 71.12 276 GLN A C 1
ATOM 2217 O O . GLN A 1 276 ? -6.225 -1.369 5.955 1.00 71.12 276 GLN A O 1
ATOM 2222 N N . TRP A 1 277 ? -5.799 -2.973 4.465 1.00 64.75 277 TRP A N 1
ATOM 2223 C CA . TRP A 1 277 ? -7.119 -2.924 3.832 1.00 64.75 277 TRP A CA 1
ATOM 2224 C C . TRP A 1 277 ? -8.221 -3.552 4.706 1.00 64.75 277 TRP A C 1
ATOM 2226 O O . TRP A 1 277 ? -9.382 -3.575 4.317 1.00 64.75 277 TRP A O 1
ATOM 2236 N N . HIS A 1 278 ? -7.887 -4.037 5.905 1.00 67.56 278 HIS A N 1
ATOM 2237 C CA . HIS A 1 278 ? -8.784 -4.803 6.767 1.00 67.56 278 HIS A CA 1
ATOM 2238 C C . HIS A 1 278 ? -9.824 -3.957 7.519 1.00 67.56 278 HIS A C 1
ATOM 2240 O O . HIS A 1 278 ? -9.691 -2.745 7.697 1.00 67.56 278 HIS A O 1
ATOM 2246 N N . SER A 1 279 ? -10.907 -4.657 7.882 1.00 65.88 279 SER A N 1
ATOM 2247 C CA . SER A 1 279 ? -11.931 -4.360 8.895 1.00 65.88 279 SER A CA 1
ATOM 2248 C C . SER A 1 279 ? -11.503 -3.601 10.138 1.00 65.88 279 SER A C 1
ATOM 2250 O O . SER A 1 279 ? -11.452 -4.264 11.164 1.00 65.88 279 SER A O 1
ATOM 2252 N N . ILE A 1 280 ? -11.223 -2.294 10.136 1.00 77.31 280 ILE A N 1
ATOM 2253 C CA . ILE A 1 280 ? -11.030 -1.602 11.421 1.00 77.31 280 ILE A CA 1
ATOM 2254 C C . ILE A 1 280 ? -12.413 -1.418 12.039 1.00 77.31 280 ILE A C 1
ATOM 2256 O O . ILE A 1 280 ? -13.161 -0.509 11.683 1.00 77.31 280 ILE A O 1
ATOM 2260 N N . ASN A 1 281 ? -12.781 -2.350 12.908 1.00 84.62 281 ASN A N 1
ATOM 2261 C CA . ASN A 1 281 ? -14.005 -2.275 13.686 1.00 84.62 281 ASN A CA 1
ATOM 2262 C C . ASN A 1 281 ? -13.744 -1.555 15.018 1.00 84.62 281 ASN A C 1
ATOM 2264 O O . ASN A 1 281 ? -12.601 -1.297 15.404 1.00 84.62 281 ASN A O 1
ATOM 2268 N N . LEU A 1 282 ? -14.829 -1.220 15.717 1.00 90.69 282 LEU A N 1
ATOM 2269 C CA . LEU A 1 282 ? -14.758 -0.559 17.016 1.00 90.69 282 LEU A CA 1
ATOM 2270 C C . LEU A 1 282 ? -13.910 -1.356 18.021 1.00 90.69 282 LEU A C 1
ATOM 2272 O O . LEU A 1 282 ? -13.086 -0.759 18.704 1.00 90.69 282 LEU A O 1
ATOM 2276 N N . GLY A 1 283 ? -14.060 -2.684 18.062 1.00 89.38 283 GLY A N 1
ATOM 2277 C CA . GLY A 1 283 ? -13.344 -3.548 19.005 1.00 89.38 283 GLY A CA 1
ATOM 2278 C C . GLY A 1 283 ? -11.822 -3.503 18.842 1.00 89.38 283 GLY A C 1
ATOM 2279 O O . GLY A 1 283 ? -11.106 -3.405 19.835 1.00 89.38 283 GLY A O 1
ATOM 2280 N N . TYR A 1 284 ? -11.323 -3.482 17.602 1.00 87.06 284 TYR A N 1
ATOM 2281 C CA . TYR A 1 284 ? -9.896 -3.293 17.327 1.00 87.06 284 TYR A CA 1
ATOM 2282 C C . TYR A 1 284 ? -9.394 -1.967 17.911 1.00 87.06 284 TYR A C 1
ATOM 2284 O O . TYR A 1 284 ? -8.397 -1.939 18.626 1.00 87.06 284 TYR A O 1
ATOM 2292 N N . ILE A 1 285 ? -10.113 -0.867 17.658 1.00 91.12 285 ILE A N 1
ATOM 2293 C CA . ILE A 1 285 ? -9.713 0.459 18.150 1.00 91.12 285 ILE A CA 1
ATOM 2294 C C . ILE A 1 285 ? -9.777 0.530 19.676 1.00 91.12 285 ILE A C 1
ATOM 2296 O O . ILE A 1 285 ? -8.882 1.106 20.291 1.00 91.12 285 ILE A O 1
ATOM 2300 N N . GLU A 1 286 ? -10.811 -0.040 20.293 1.00 92.94 286 GLU A N 1
ATOM 2301 C CA . GLU A 1 286 ? -10.929 -0.094 21.752 1.00 92.94 286 GLU A CA 1
ATOM 2302 C C . GLU A 1 286 ? -9.743 -0.826 22.378 1.00 92.94 286 GLU A C 1
ATOM 2304 O O . GLU A 1 286 ? -9.155 -0.321 23.330 1.00 92.94 286 GLU A O 1
ATOM 2309 N N . SER A 1 287 ? -9.315 -1.937 21.787 1.00 86.88 287 SER A N 1
ATOM 2310 C CA . SER A 1 287 ? -8.152 -2.676 22.270 1.00 86.88 287 SER A CA 1
ATOM 2311 C C . SER A 1 287 ? -6.817 -1.951 22.003 1.00 86.88 287 SER A C 1
ATOM 2313 O O . SER A 1 287 ? -5.909 -1.989 22.841 1.00 86.88 287 SER A O 1
ATOM 2315 N N . CYS A 1 288 ? -6.691 -1.187 20.911 1.00 88.81 288 CYS A N 1
ATOM 2316 C CA . CYS A 1 288 ? -5.560 -0.270 20.725 1.00 88.81 288 CYS A CA 1
ATOM 2317 C C . CYS A 1 288 ? -5.513 0.826 21.806 1.00 88.81 288 CYS A C 1
ATOM 2319 O O . CYS A 1 288 ? -4.439 1.136 22.326 1.00 88.81 288 CYS A O 1
ATOM 2321 N N . LEU A 1 289 ? -6.665 1.415 22.151 1.00 93.00 289 LEU A N 1
ATOM 2322 C CA . LEU A 1 289 ? -6.775 2.428 23.208 1.00 93.00 289 LEU A CA 1
ATOM 2323 C C . LEU A 1 289 ? -6.424 1.846 24.579 1.00 93.00 289 LEU A C 1
ATOM 2325 O O . LEU A 1 289 ? -5.708 2.484 25.346 1.00 93.00 289 LEU A O 1
ATOM 2329 N N . GLU A 1 290 ? -6.866 0.627 24.868 1.00 90.44 290 GLU A N 1
ATOM 2330 C CA . GLU A 1 290 ? -6.505 -0.093 26.087 1.00 90.44 290 GLU A CA 1
ATOM 2331 C C . GLU A 1 290 ? -4.996 -0.356 26.161 1.00 90.44 290 GLU A C 1
ATOM 2333 O O . GLU A 1 290 ? -4.360 -0.050 27.170 1.00 90.44 290 GLU A O 1
ATOM 2338 N N . SER A 1 291 ? -4.393 -0.817 25.063 1.00 86.62 291 SER A N 1
ATOM 2339 C CA . SER A 1 291 ? -2.946 -1.044 24.977 1.00 86.62 291 SER A CA 1
ATOM 2340 C C . SER A 1 291 ? -2.146 0.241 25.225 1.00 86.62 291 SER A C 1
ATOM 2342 O O . SER A 1 291 ? -1.133 0.229 25.931 1.00 86.62 291 SER A O 1
ATOM 2344 N N . LEU A 1 292 ? -2.612 1.372 24.681 1.00 90.06 292 LEU A N 1
ATOM 2345 C CA . LEU A 1 292 ? -2.038 2.692 24.950 1.00 90.06 292 LEU A CA 1
ATOM 2346 C C . LEU A 1 292 ? -2.175 3.080 26.428 1.00 90.06 292 LEU A C 1
ATOM 2348 O O . LEU A 1 292 ? -1.211 3.566 27.015 1.00 90.06 292 LEU A O 1
ATOM 2352 N N . ASN A 1 293 ? -3.328 2.820 27.045 1.00 93.06 293 ASN A N 1
ATOM 2353 C CA . ASN A 1 293 ? -3.581 3.123 28.454 1.00 93.06 293 ASN A CA 1
ATOM 2354 C C . ASN A 1 293 ? -2.671 2.323 29.401 1.00 93.06 293 ASN A C 1
ATOM 2356 O O . ASN A 1 293 ? -2.086 2.873 30.339 1.00 93.06 293 ASN A O 1
ATOM 2360 N N . VAL A 1 294 ? -2.495 1.027 29.126 1.00 86.75 294 VAL A N 1
ATOM 2361 C CA . VAL A 1 294 ? -1.570 0.155 29.869 1.00 86.75 294 VAL A CA 1
ATOM 2362 C C . VAL A 1 294 ? -0.136 0.667 29.747 1.00 86.75 294 VAL A C 1
ATOM 2364 O O . VAL A 1 294 ? 0.576 0.768 30.749 1.00 86.75 294 VAL A O 1
ATOM 2367 N N . ARG A 1 295 ? 0.294 1.042 28.535 1.00 85.88 295 ARG A N 1
ATOM 2368 C CA . ARG A 1 295 ? 1.635 1.599 28.311 1.00 85.88 295 ARG A CA 1
ATOM 2369 C C . ARG A 1 295 ? 1.838 2.914 29.063 1.00 85.88 295 ARG A C 1
ATOM 2371 O O . ARG A 1 295 ? 2.882 3.072 29.697 1.00 85.88 295 ARG A O 1
ATOM 2378 N N . ASP A 1 296 ? 0.873 3.826 29.006 1.00 87.94 296 ASP A N 1
ATOM 2379 C CA . ASP A 1 296 ? 0.929 5.115 29.702 1.00 87.94 296 ASP A CA 1
ATOM 2380 C C . ASP A 1 296 ? 1.027 4.931 31.217 1.00 87.94 296 ASP A C 1
ATOM 2382 O O . ASP A 1 296 ? 1.908 5.509 31.855 1.00 87.94 296 ASP A O 1
ATOM 2386 N N . SER A 1 297 ? 0.193 4.054 31.778 1.00 87.50 297 SER A N 1
ATOM 2387 C CA . SER A 1 297 ? 0.200 3.742 33.211 1.00 87.50 297 SER A CA 1
ATOM 2388 C C . SER A 1 297 ? 1.554 3.176 33.656 1.00 87.50 297 SER A C 1
ATOM 2390 O O . SER A 1 297 ? 2.131 3.626 34.646 1.00 87.50 297 SER A O 1
ATOM 2392 N N . ALA A 1 298 ? 2.132 2.254 32.877 1.00 83.50 298 ALA A N 1
ATOM 2393 C CA . ALA A 1 298 ? 3.456 1.702 33.158 1.00 83.50 298 ALA A CA 1
ATOM 2394 C C . ALA A 1 298 ? 4.575 2.761 33.072 1.00 83.50 298 ALA A C 1
ATOM 2396 O O . ALA A 1 298 ? 5.548 2.711 33.832 1.00 83.50 298 ALA A O 1
ATOM 2397 N N . LEU A 1 299 ? 4.460 3.727 32.153 1.00 84.00 299 LEU A N 1
ATOM 2398 C CA . LEU A 1 299 ? 5.418 4.827 32.033 1.00 84.00 299 LEU A CA 1
ATOM 2399 C C . LEU A 1 299 ? 5.351 5.767 33.243 1.00 84.00 299 LEU A C 1
ATOM 2401 O O . LEU A 1 299 ? 6.405 6.130 33.766 1.00 84.00 299 LEU A 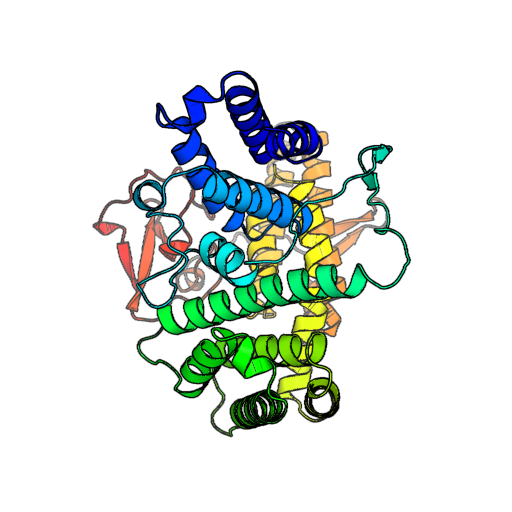O 1
ATOM 2405 N N . GLU A 1 300 ? 4.155 6.109 33.724 1.00 86.69 300 GLU A N 1
ATOM 2406 C CA . GLU A 1 300 ? 3.972 6.906 34.947 1.00 86.69 300 GLU A CA 1
ATOM 2407 C C . GLU A 1 300 ? 4.600 6.228 36.171 1.00 86.69 300 GLU A C 1
ATOM 2409 O O . GLU A 1 300 ? 5.375 6.853 36.902 1.00 86.69 300 GLU A O 1
ATOM 2414 N N . ASP A 1 301 ? 4.342 4.932 36.351 1.00 82.88 301 ASP A N 1
ATOM 2415 C CA . ASP A 1 301 ? 4.867 4.168 37.483 1.00 82.88 301 ASP A CA 1
ATOM 2416 C C . ASP A 1 301 ? 6.398 4.025 37.419 1.00 82.88 301 ASP A C 1
ATOM 2418 O O . ASP A 1 301 ? 7.083 4.059 38.446 1.00 82.88 301 ASP A O 1
ATOM 2422 N N . SER A 1 302 ? 6.965 3.900 36.213 1.00 78.06 302 SER A N 1
ATOM 2423 C CA . SER A 1 302 ? 8.420 3.848 36.021 1.00 78.06 302 SER A CA 1
ATOM 2424 C C . SER A 1 302 ? 9.096 5.197 36.308 1.00 78.06 302 SER A C 1
ATOM 2426 O O . SER A 1 302 ? 10.145 5.237 36.955 1.00 78.06 302 SER A O 1
ATOM 2428 N N . GLN A 1 303 ? 8.469 6.313 35.914 1.00 80.94 303 GLN A N 1
ATOM 2429 C CA . GLN A 1 303 ? 8.970 7.665 36.179 1.00 80.94 303 GLN A CA 1
ATOM 2430 C C . GLN A 1 303 ? 9.038 7.975 37.670 1.00 80.94 303 GLN A C 1
ATOM 2432 O O . GLN A 1 303 ? 10.042 8.532 38.117 1.00 80.94 303 GLN A O 1
ATOM 2437 N N . ALA A 1 304 ? 8.026 7.556 38.434 1.00 78.56 304 ALA A N 1
ATOM 2438 C CA . ALA A 1 304 ? 8.014 7.708 39.886 1.00 78.56 304 ALA A CA 1
ATOM 2439 C C . ALA A 1 304 ? 9.220 7.030 40.565 1.00 78.56 304 ALA A C 1
ATOM 2441 O O . ALA A 1 304 ? 9.625 7.439 41.650 1.00 78.56 304 ALA A O 1
ATOM 2442 N N . ARG A 1 305 ? 9.812 6.009 39.928 1.00 80.31 305 ARG A N 1
ATOM 2443 C CA . ARG A 1 305 ? 10.906 5.211 40.497 1.00 80.31 305 ARG A CA 1
ATOM 2444 C C . ARG A 1 305 ? 12.293 5.616 40.010 1.00 80.31 305 ARG A C 1
ATOM 2446 O O . ARG A 1 305 ? 13.241 5.504 40.778 1.00 80.31 305 ARG A O 1
ATOM 2453 N N . SER A 1 306 ? 12.443 6.027 38.749 1.00 72.69 306 SER A N 1
ATOM 2454 C CA . SER A 1 306 ? 13.769 6.105 38.116 1.00 72.69 306 SER A CA 1
ATOM 2455 C C . SER A 1 306 ? 14.207 7.496 37.653 1.00 72.69 306 SER A C 1
ATOM 2457 O O . SER A 1 306 ? 15.234 7.585 36.983 1.00 72.69 306 SER A O 1
ATOM 2459 N N . GLY A 1 307 ? 13.448 8.568 37.930 1.00 74.31 307 GLY A N 1
ATOM 2460 C CA . GLY A 1 307 ? 13.820 9.936 37.521 1.00 74.31 307 GLY A CA 1
ATOM 2461 C C . GLY A 1 307 ? 14.086 10.065 36.013 1.00 74.31 307 GLY A C 1
ATOM 2462 O O . GLY A 1 307 ? 15.011 10.756 35.591 1.00 74.31 307 GLY A O 1
ATOM 2463 N N . GLN A 1 308 ? 13.345 9.305 35.201 1.00 64.00 308 GLN A N 1
ATOM 2464 C CA . GLN A 1 308 ? 13.661 9.093 33.790 1.00 64.00 308 GLN A CA 1
ATOM 2465 C C . GLN A 1 308 ? 13.543 10.372 32.939 1.00 64.00 308 GLN A C 1
ATOM 2467 O O . GLN A 1 308 ? 12.784 11.288 33.241 1.00 64.00 308 GLN A O 1
ATOM 2472 N N . ASN A 1 309 ? 14.296 10.384 31.835 1.00 68.81 309 ASN A N 1
ATOM 2473 C CA . ASN A 1 309 ? 14.495 11.504 30.915 1.00 68.81 309 ASN A CA 1
ATOM 2474 C C . ASN A 1 309 ? 13.173 12.060 30.336 1.00 68.81 309 ASN A C 1
ATOM 2476 O O . ASN A 1 309 ? 12.501 11.380 29.556 1.00 68.81 309 ASN A O 1
ATOM 2480 N N . PHE A 1 310 ? 12.853 13.315 30.679 1.00 73.88 310 PHE A N 1
ATOM 2481 C CA . PHE A 1 310 ? 11.680 14.082 30.229 1.00 73.88 310 PHE A CA 1
ATOM 2482 C C . PHE A 1 310 ? 11.445 13.991 28.712 1.00 73.88 310 PHE A C 1
ATOM 2484 O O . PHE A 1 310 ? 10.314 13.850 28.260 1.00 73.88 310 PHE A O 1
ATOM 2491 N N . TYR A 1 311 ? 12.518 13.951 27.917 1.00 76.81 311 TYR A N 1
ATOM 2492 C CA . TYR A 1 311 ? 12.438 13.879 26.458 1.00 76.81 311 TYR A CA 1
ATOM 2493 C C . TYR A 1 311 ? 11.695 12.635 25.932 1.00 76.81 311 TYR A C 1
ATOM 2495 O O . TYR A 1 311 ? 10.942 12.718 24.965 1.00 76.81 311 TYR A O 1
ATOM 2503 N N . ARG A 1 312 ? 11.844 11.473 26.588 1.00 79.88 312 ARG A N 1
ATOM 2504 C CA . ARG A 1 312 ? 11.122 10.252 26.179 1.00 79.88 312 ARG A CA 1
ATOM 2505 C C . ARG A 1 312 ? 9.623 10.348 26.454 1.00 79.88 312 ARG A C 1
ATOM 2507 O O . ARG A 1 312 ? 8.840 9.710 25.758 1.00 79.88 312 ARG A O 1
ATOM 2514 N N . LYS A 1 313 ? 9.231 11.122 27.467 1.00 84.06 313 LYS A N 1
ATOM 2515 C CA . LYS A 1 313 ? 7.830 11.321 27.847 1.00 84.06 313 LYS A CA 1
ATOM 2516 C C . LYS A 1 313 ? 7.079 12.078 26.756 1.00 84.06 313 LYS A C 1
ATOM 2518 O O . LYS A 1 313 ? 6.046 11.603 26.301 1.00 84.06 313 LYS A O 1
ATOM 2523 N N . GLU A 1 314 ? 7.663 13.173 26.284 1.00 87.81 314 GLU A N 1
ATOM 2524 C CA . GLU A 1 314 ? 7.082 14.004 25.226 1.00 87.81 314 GLU A CA 1
ATOM 2525 C C . GLU A 1 314 ? 6.910 13.245 23.907 1.00 87.81 314 GLU A C 1
ATOM 2527 O O . GLU A 1 314 ? 5.854 13.329 23.286 1.00 87.81 314 GLU A O 1
ATOM 2532 N N . ILE A 1 315 ? 7.893 12.428 23.503 1.00 85.44 315 ILE A N 1
ATOM 2533 C CA . ILE A 1 315 ? 7.766 11.591 22.295 1.00 85.44 315 ILE A CA 1
ATOM 2534 C C . ILE A 1 315 ? 6.590 10.613 22.423 1.00 85.44 315 ILE A C 1
ATOM 2536 O O . ILE A 1 315 ? 5.796 10.478 21.491 1.00 85.44 315 ILE A O 1
ATOM 2540 N N . ASN A 1 316 ? 6.450 9.957 23.580 1.00 86.62 316 ASN A N 1
ATOM 2541 C CA . ASN A 1 316 ? 5.340 9.033 23.825 1.00 86.62 316 ASN A CA 1
ATOM 2542 C C . ASN A 1 316 ? 3.986 9.758 23.793 1.00 86.62 316 ASN A C 1
ATOM 2544 O O . ASN A 1 316 ? 3.040 9.266 23.179 1.00 86.62 316 ASN A O 1
ATOM 2548 N N . TYR A 1 317 ? 3.893 10.939 24.412 1.00 90.94 317 TYR A N 1
ATOM 2549 C CA . TYR A 1 317 ? 2.671 11.743 24.412 1.00 90.94 317 TYR A CA 1
ATOM 2550 C C . TYR A 1 317 ? 2.295 12.224 23.018 1.00 90.94 317 TYR A C 1
ATOM 2552 O O . TYR A 1 317 ? 1.146 12.053 22.622 1.00 90.94 317 TYR A O 1
ATOM 2560 N N . ALA A 1 318 ? 3.254 12.721 22.236 1.00 91.25 318 ALA A N 1
ATOM 2561 C CA . ALA A 1 318 ? 3.015 13.117 20.853 1.00 91.25 318 ALA A CA 1
ATOM 2562 C C . ALA A 1 318 ? 2.483 11.947 20.008 1.00 91.25 318 ALA A C 1
ATOM 2564 O O . ALA A 1 318 ? 1.562 12.118 19.208 1.00 91.25 318 ALA A O 1
ATOM 2565 N N . ALA A 1 319 ? 3.025 10.743 20.206 1.00 89.88 319 ALA A N 1
ATOM 2566 C CA . ALA A 1 319 ? 2.597 9.560 19.476 1.00 89.88 319 ALA A CA 1
ATOM 2567 C C . ALA A 1 319 ? 1.185 9.088 19.847 1.00 89.88 319 ALA A C 1
ATOM 2569 O O . ALA A 1 319 ? 0.357 8.827 18.970 1.00 89.88 319 ALA A O 1
ATOM 2570 N N . ARG A 1 320 ? 0.893 9.023 21.147 1.00 93.75 320 ARG A N 1
ATOM 2571 C CA . ARG A 1 320 ? -0.443 8.715 21.660 1.00 93.75 320 ARG A CA 1
ATOM 2572 C C . ARG A 1 320 ? -1.466 9.739 21.180 1.00 93.75 320 ARG A C 1
ATOM 2574 O O . ARG A 1 320 ? -2.531 9.361 20.696 1.00 93.75 320 ARG A O 1
ATOM 2581 N N . ASP A 1 321 ? -1.153 11.023 21.311 1.00 95.50 321 ASP A N 1
ATOM 2582 C CA . ASP A 1 321 ? -2.059 12.103 20.936 1.00 95.50 321 ASP A CA 1
ATOM 2583 C C . ASP A 1 321 ? -2.366 12.068 19.444 1.00 95.50 321 ASP A C 1
ATOM 2585 O O . ASP A 1 321 ? -3.528 12.200 19.064 1.00 95.50 321 ASP A O 1
ATOM 2589 N N . PHE A 1 322 ? -1.355 11.798 18.611 1.00 94.31 322 PHE A N 1
ATOM 2590 C CA . PHE A 1 322 ? -1.551 11.569 17.185 1.00 94.31 322 PHE A CA 1
ATOM 2591 C C . PHE A 1 322 ? -2.562 10.443 16.932 1.00 94.31 322 PHE A C 1
ATOM 2593 O O . PHE A 1 322 ? -3.516 10.636 16.178 1.00 94.31 322 PHE A O 1
ATOM 2600 N N . PHE A 1 323 ? -2.402 9.281 17.577 1.00 93.81 323 PHE A N 1
ATOM 2601 C CA . PHE A 1 323 ? -3.338 8.166 17.410 1.00 93.81 323 PHE A CA 1
ATOM 2602 C C . PHE A 1 323 ? -4.757 8.532 17.861 1.00 93.81 323 PHE A C 1
ATOM 2604 O O . PHE A 1 323 ? -5.713 8.322 17.115 1.00 93.81 323 PHE A O 1
ATOM 2611 N N . ILE A 1 324 ? -4.910 9.120 19.049 1.00 96.19 324 ILE A N 1
ATOM 2612 C CA . ILE A 1 324 ? -6.222 9.486 19.599 1.00 96.19 324 ILE A CA 1
ATOM 2613 C C . ILE A 1 324 ? -6.907 10.548 18.731 1.00 96.19 324 ILE A C 1
ATOM 2615 O O . ILE A 1 324 ? -8.094 10.420 18.424 1.00 96.19 324 ILE A O 1
ATOM 2619 N N . GLU A 1 325 ? -6.178 11.572 18.285 1.00 95.44 325 GLU A N 1
ATOM 2620 C CA . GLU A 1 325 ? -6.702 12.594 17.377 1.00 95.44 325 GLU A CA 1
ATOM 2621 C C . GLU A 1 325 ? -7.179 11.966 16.061 1.00 95.44 325 GLU A C 1
ATOM 2623 O O . GLU A 1 325 ? -8.252 12.306 15.552 1.00 95.44 325 GLU A O 1
ATOM 2628 N N . MET A 1 326 ? -6.422 11.003 15.531 1.00 92.62 326 MET A N 1
ATOM 2629 C CA . MET A 1 326 ? -6.832 10.238 14.358 1.00 92.62 326 MET A CA 1
ATOM 2630 C C . MET A 1 326 ? -8.110 9.442 14.641 1.00 92.62 326 MET A C 1
ATOM 2632 O O . MET A 1 326 ? -9.042 9.488 13.845 1.00 92.62 326 MET A O 1
ATOM 2636 N N . MET A 1 327 ? -8.252 8.796 15.796 1.00 94.56 327 MET A N 1
ATOM 2637 C CA . MET A 1 327 ? -9.500 8.096 16.120 1.00 94.56 327 MET A CA 1
ATOM 2638 C C . MET A 1 327 ? -10.695 9.059 16.249 1.00 94.56 327 MET A C 1
ATOM 2640 O O . MET A 1 327 ? -11.791 8.747 15.781 1.00 94.56 327 MET A O 1
ATOM 2644 N N . PHE A 1 328 ? -10.508 10.269 16.789 1.00 95.06 328 PHE A N 1
ATOM 2645 C CA . PHE A 1 328 ? -11.573 11.282 16.843 1.00 95.06 328 PHE A CA 1
ATOM 2646 C C . PHE A 1 328 ? -12.046 11.737 15.464 1.00 95.06 328 PHE A C 1
ATOM 2648 O O . PHE A 1 328 ? -13.249 11.947 15.265 1.00 95.06 328 PHE A O 1
ATOM 2655 N N . LYS A 1 329 ? -11.114 11.885 14.520 1.00 92.12 329 LYS A N 1
ATOM 2656 C CA . LYS A 1 329 ? -11.440 12.206 13.129 1.00 92.12 329 LYS A CA 1
ATOM 2657 C C . LYS A 1 329 ? -12.058 11.000 12.409 1.00 92.12 329 LYS A C 1
ATOM 2659 O O . LYS A 1 329 ? -12.870 11.206 11.518 1.00 92.12 329 LYS A O 1
ATOM 2664 N N . ALA A 1 330 ? -11.699 9.770 12.786 1.00 90.31 330 ALA A N 1
ATOM 2665 C CA . ALA A 1 330 ? -12.260 8.531 12.235 1.00 90.31 330 ALA A CA 1
ATOM 2666 C C . ALA A 1 330 ? -13.706 8.279 12.685 1.00 90.31 330 ALA A C 1
ATOM 2668 O O . ALA A 1 330 ? -14.461 7.567 12.028 1.00 90.31 330 ALA A O 1
ATOM 2669 N N . ALA A 1 331 ? -14.095 8.861 13.819 1.00 93.56 331 ALA A N 1
ATOM 2670 C CA . ALA A 1 331 ? -15.359 8.592 14.488 1.00 93.56 331 ALA A CA 1
ATOM 2671 C C . ALA A 1 331 ? -16.649 8.798 13.665 1.00 93.56 331 ALA A C 1
ATOM 2673 O O . ALA A 1 331 ? -17.615 8.102 13.965 1.00 93.56 331 ALA A O 1
ATOM 2674 N N . PRO A 1 332 ? -16.725 9.691 12.656 1.00 91.31 332 PRO A N 1
ATOM 2675 C CA . PRO A 1 332 ? -17.881 9.760 11.760 1.00 91.31 332 PRO A CA 1
ATOM 2676 C C . PRO A 1 332 ? -18.085 8.500 10.905 1.00 91.31 332 PRO A C 1
ATOM 2678 O O . PRO A 1 332 ? -19.199 8.266 10.457 1.00 91.31 332 PRO A O 1
ATOM 2681 N N . TYR A 1 333 ? -17.033 7.704 10.688 1.00 86.44 333 TYR A N 1
ATOM 2682 C CA . TYR A 1 333 ? -17.038 6.539 9.795 1.00 86.44 333 TYR A CA 1
ATOM 2683 C C . TYR A 1 333 ? -17.141 5.197 10.538 1.00 86.44 333 TYR A C 1
ATOM 2685 O O . TYR A 1 333 ? -17.236 4.149 9.904 1.00 86.44 333 TYR A O 1
ATOM 2693 N N . ILE A 1 334 ? -17.066 5.206 11.874 1.00 87.75 334 ILE A N 1
ATOM 2694 C CA . ILE A 1 334 ? -17.059 3.996 12.706 1.00 87.75 334 ILE A CA 1
ATOM 2695 C C . ILE A 1 334 ? -18.112 4.153 13.795 1.00 87.75 334 ILE A C 1
ATOM 2697 O O . ILE A 1 334 ? -17.959 4.943 14.733 1.00 87.75 334 ILE A O 1
ATOM 2701 N N . GLU A 1 335 ? -19.192 3.387 13.663 1.00 90.25 335 GLU A N 1
ATOM 2702 C CA . GLU A 1 335 ? -20.314 3.432 14.592 1.00 90.25 335 GLU A CA 1
ATOM 2703 C C . GLU A 1 335 ? -19.849 3.183 16.036 1.00 90.25 335 GLU A C 1
ATOM 2705 O O . GLU A 1 335 ? -19.048 2.295 16.322 1.00 90.25 335 GLU A O 1
ATOM 2710 N N . GLY A 1 336 ? -20.314 4.025 16.963 1.00 95.00 336 GLY A N 1
ATOM 2711 C CA . GLY A 1 336 ? -19.974 3.938 18.386 1.00 95.00 336 GLY A CA 1
ATOM 2712 C C . GLY A 1 336 ? -18.601 4.500 18.781 1.00 95.00 336 GLY A C 1
ATOM 2713 O O . GLY A 1 336 ? -18.407 4.814 19.961 1.00 95.00 336 GLY A O 1
ATOM 2714 N N . LEU A 1 337 ? -17.680 4.739 17.838 1.00 95.31 337 LEU A N 1
ATOM 2715 C CA . LEU A 1 337 ? -16.306 5.151 18.155 1.00 95.31 337 LEU A CA 1
ATOM 2716 C C . LEU A 1 337 ? -16.237 6.464 18.938 1.00 95.31 337 LEU A C 1
ATOM 2718 O O . LEU A 1 337 ? -15.537 6.543 19.945 1.00 95.31 337 LEU A O 1
ATOM 2722 N N . ARG A 1 338 ? -17.015 7.485 18.551 1.00 97.62 338 ARG A N 1
ATO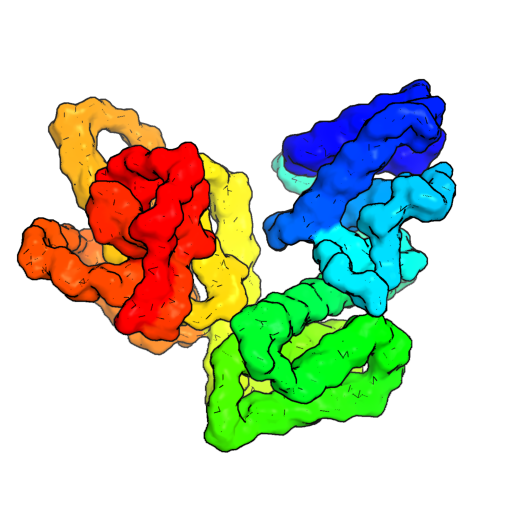M 2723 C CA . ARG A 1 338 ? -17.036 8.774 19.274 1.00 97.62 338 ARG A CA 1
ATOM 2724 C C . ARG A 1 338 ? -17.435 8.606 20.739 1.00 97.62 338 ARG A C 1
ATOM 2726 O O . ARG A 1 338 ? -16.829 9.216 21.618 1.00 97.62 338 ARG A O 1
ATOM 2733 N N . LYS A 1 339 ? -18.458 7.787 21.000 1.00 97.75 339 LYS A N 1
ATOM 2734 C CA . LYS A 1 339 ? -18.933 7.500 22.358 1.00 97.75 339 LYS A CA 1
ATOM 2735 C C . LYS A 1 339 ? -17.849 6.777 23.156 1.00 97.75 339 LYS A C 1
ATOM 2737 O O . LYS A 1 339 ? -17.613 7.143 24.306 1.00 97.75 339 LYS A O 1
ATOM 2742 N N . SER A 1 340 ? -17.176 5.801 22.542 1.00 96.75 340 SER A N 1
ATOM 2743 C CA . SER A 1 340 ? -16.095 5.062 23.197 1.00 96.75 340 SER A CA 1
ATOM 2744 C C . SER A 1 340 ? -14.896 5.957 23.524 1.00 96.75 340 SER A C 1
ATOM 2746 O O . SER A 1 340 ? -14.458 5.980 24.673 1.00 96.75 340 SER A O 1
ATOM 2748 N N . LEU A 1 341 ? -14.449 6.793 22.581 1.00 97.50 341 LEU A N 1
ATOM 2749 C CA . LEU A 1 341 ? -13.379 7.771 22.809 1.00 97.50 341 LEU A CA 1
ATOM 2750 C C . LEU A 1 341 ? -13.724 8.731 23.950 1.00 97.50 341 LEU A C 1
ATOM 2752 O O . LEU A 1 341 ? -12.953 8.866 24.892 1.00 97.50 341 LEU A O 1
ATOM 2756 N N . ASN A 1 342 ? -14.913 9.339 23.932 1.00 97.31 342 ASN A N 1
ATOM 2757 C CA . ASN A 1 342 ? -15.333 10.266 24.988 1.00 97.31 342 ASN A CA 1
ATOM 2758 C C . ASN A 1 342 ? -15.379 9.613 26.381 1.00 97.31 342 ASN A C 1
ATOM 2760 O O . ASN A 1 342 ? -15.138 10.294 27.381 1.00 97.31 342 ASN A O 1
ATOM 2764 N N . ARG A 1 343 ? -15.684 8.310 26.446 1.00 96.94 343 ARG A N 1
ATOM 2765 C CA . ARG A 1 343 ? -15.693 7.511 27.679 1.00 96.94 343 ARG A CA 1
ATOM 2766 C C . ARG A 1 343 ? -14.288 7.162 28.169 1.00 96.94 343 ARG A C 1
ATOM 2768 O O . ARG A 1 343 ? -14.105 7.059 29.375 1.00 96.94 343 ARG A O 1
ATOM 2775 N N . GLN A 1 344 ? -13.327 6.956 27.273 1.00 97.00 344 GLN A N 1
ATOM 2776 C CA . GLN A 1 344 ? -11.995 6.460 27.636 1.00 97.00 344 GLN A CA 1
ATOM 2777 C C . GLN A 1 344 ? -10.961 7.571 27.806 1.00 97.00 344 GLN A C 1
ATOM 2779 O O . GLN A 1 344 ? -10.100 7.472 28.675 1.00 97.00 344 GLN A O 1
ATOM 2784 N N . VAL A 1 345 ? -11.051 8.641 27.015 1.00 97.50 345 VAL A N 1
ATOM 2785 C CA . VAL A 1 345 ? -10.037 9.699 26.965 1.00 97.50 345 VAL A CA 1
ATOM 2786 C C . VAL A 1 345 ? -10.643 11.085 27.202 1.00 97.50 345 VAL A C 1
ATOM 2788 O O . VAL A 1 345 ? -11.828 11.337 26.963 1.00 97.50 345 VAL A O 1
ATOM 2791 N N . LYS A 1 346 ? -9.821 12.005 27.705 1.00 97.31 346 LYS A N 1
ATOM 2792 C CA . LYS A 1 346 ? -10.105 13.441 27.831 1.00 97.31 346 LYS A CA 1
ATOM 2793 C C . LYS A 1 346 ? -8.889 14.232 27.358 1.00 97.31 346 LYS A C 1
ATOM 2795 O O . LYS A 1 346 ? -7.773 13.755 27.506 1.00 97.31 346 LYS A O 1
ATOM 2800 N N . LYS A 1 347 ? -9.087 15.422 26.796 1.00 97.38 347 LYS A N 1
ATOM 2801 C CA . LYS A 1 347 ? -7.977 16.332 26.495 1.00 97.38 347 LYS A CA 1
ATOM 2802 C C . LYS A 1 347 ? -7.729 17.200 27.724 1.00 97.38 347 LYS A C 1
ATOM 2804 O O . LYS A 1 347 ? -8.671 17.804 28.230 1.00 97.38 347 LYS A O 1
ATOM 2809 N N . ASP A 1 348 ? -6.508 17.195 28.230 1.00 96.25 348 ASP A N 1
ATOM 2810 C CA . ASP A 1 348 ? -6.094 18.040 29.341 1.00 96.25 348 ASP A CA 1
ATOM 2811 C C . ASP A 1 348 ? -5.866 19.468 28.838 1.00 96.25 348 ASP A C 1
ATOM 2813 O O . ASP A 1 348 ? -5.112 19.685 27.891 1.00 96.25 348 ASP A O 1
ATOM 2817 N N . GLU A 1 349 ? -6.547 20.444 29.434 1.00 95.12 349 GLU A N 1
ATOM 2818 C CA . GLU A 1 349 ? -6.511 21.831 28.952 1.00 95.12 349 GLU A CA 1
ATOM 2819 C C . GLU A 1 349 ? -5.155 22.501 29.201 1.00 95.12 349 GLU A C 1
ATOM 2821 O O . GLU A 1 349 ? -4.731 23.328 28.398 1.00 95.12 349 GLU A O 1
ATOM 2826 N N . ALA A 1 350 ? -4.463 22.128 30.282 1.00 95.56 350 ALA A N 1
ATOM 2827 C CA . ALA A 1 350 ? -3.194 22.738 30.664 1.00 95.56 350 ALA A CA 1
ATOM 2828 C C . ALA A 1 350 ? -2.037 22.274 29.771 1.00 95.56 350 ALA A C 1
ATOM 2830 O O . ALA A 1 350 ? -1.237 23.089 29.317 1.00 95.56 350 ALA A O 1
ATOM 2831 N N . SER A 1 351 ? -1.947 20.968 29.518 1.00 93.62 351 SER A N 1
ATOM 2832 C CA . SER A 1 351 ? -0.882 20.381 28.701 1.00 93.62 351 SER A CA 1
ATOM 2833 C C . SER A 1 351 ? -1.236 20.266 27.218 1.00 93.62 351 SER A C 1
ATOM 2835 O O . SER A 1 351 ? -0.351 20.135 26.380 1.00 93.62 351 SER A O 1
ATOM 2837 N N . GLY A 1 352 ? -2.524 20.292 26.874 1.00 95.44 352 GLY A N 1
ATOM 2838 C CA . GLY A 1 352 ? -3.007 20.023 25.521 1.00 95.44 352 GLY A CA 1
ATOM 2839 C C . GLY A 1 352 ? -2.972 18.542 25.128 1.00 95.44 352 GLY A C 1
ATOM 2840 O O . GLY A 1 352 ? -3.427 18.213 24.030 1.00 95.44 352 GLY A O 1
ATOM 2841 N N . HIS A 1 353 ? -2.488 17.658 26.004 1.00 96.12 353 HIS A N 1
ATOM 2842 C CA . HIS A 1 353 ? -2.351 16.230 25.741 1.00 96.12 353 HIS A CA 1
ATOM 2843 C C . HIS A 1 353 ? -3.624 15.444 26.060 1.00 96.12 353 HIS A C 1
ATOM 2845 O O . HIS A 1 353 ? -4.417 15.825 26.924 1.00 96.12 353 HIS A O 1
ATOM 2851 N N . TYR A 1 354 ? -3.827 14.306 25.396 1.00 97.25 354 TYR A N 1
ATOM 2852 C CA . TYR A 1 354 ? -4.896 13.388 25.781 1.00 97.25 354 TYR A CA 1
ATOM 2853 C C . TYR A 1 354 ? -4.505 12.585 27.029 1.00 97.25 354 TYR A C 1
ATOM 2855 O O . TYR A 1 354 ? -3.364 12.188 27.197 1.00 97.25 354 TYR A O 1
ATOM 2863 N N . GLN A 1 355 ? -5.455 12.323 27.918 1.00 96.56 355 GLN A N 1
ATOM 2864 C CA . GLN A 1 355 ? -5.283 11.495 29.109 1.00 96.56 355 GLN A CA 1
ATOM 2865 C C . GLN A 1 355 ? -6.396 10.458 29.168 1.00 96.56 355 GLN A C 1
ATOM 2867 O O . GLN A 1 355 ? -7.560 10.768 28.887 1.00 96.56 355 GLN A O 1
ATOM 2872 N N . PHE A 1 356 ? -6.058 9.241 29.581 1.00 96.25 356 PHE A N 1
ATOM 2873 C CA . PHE A 1 356 ? -7.058 8.226 29.879 1.00 96.25 356 PHE A CA 1
ATOM 2874 C C . 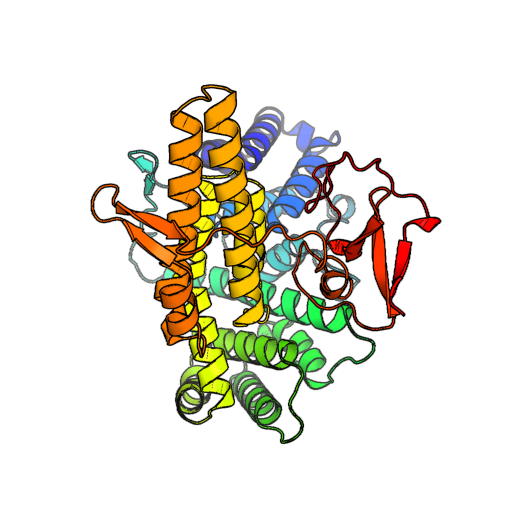PHE A 1 356 ? -7.808 8.588 31.165 1.00 96.25 356 PHE A C 1
ATOM 2876 O O . PHE A 1 356 ? -7.233 9.083 32.135 1.00 96.25 356 PHE A O 1
ATOM 2883 N N . ARG A 1 357 ? -9.129 8.400 31.164 1.00 95.88 357 ARG A N 1
ATOM 2884 C CA . ARG A 1 357 ? -9.999 8.744 32.302 1.00 95.88 357 ARG A CA 1
ATOM 2885 C C . ARG A 1 357 ? -9.883 7.755 33.454 1.00 95.88 357 ARG A C 1
ATOM 2887 O O . ARG A 1 357 ? -10.161 8.119 34.593 1.00 95.88 357 ARG A O 1
ATOM 2894 N N . SER A 1 358 ? -9.501 6.525 33.143 1.00 91.94 358 SER A N 1
ATOM 2895 C CA . SER A 1 358 ? -9.432 5.409 34.076 1.00 91.94 358 SER A CA 1
ATOM 2896 C C . SER A 1 358 ? -8.096 4.718 33.882 1.00 91.94 358 SER A C 1
ATOM 2898 O O . SER A 1 358 ? -7.718 4.447 32.741 1.00 91.94 358 SER A O 1
ATOM 2900 N N . ARG A 1 359 ? -7.403 4.399 34.978 1.00 85.44 359 ARG A N 1
ATOM 2901 C CA . ARG A 1 359 ? -6.312 3.426 34.909 1.00 85.44 359 ARG A CA 1
ATOM 2902 C C . ARG A 1 359 ? -6.905 2.063 34.540 1.00 85.44 359 ARG A C 1
ATOM 2904 O O . ARG A 1 359 ? -8.015 1.767 34.994 1.00 85.44 359 ARG A O 1
ATOM 2911 N N . PRO A 1 360 ? -6.216 1.263 33.715 1.00 78.81 360 PRO A N 1
ATOM 2912 C CA . PRO A 1 360 ? -6.654 -0.095 33.455 1.00 78.81 360 PRO A CA 1
ATOM 2913 C C . PRO A 1 360 ? -6.684 -0.844 34.792 1.00 78.81 360 PRO A C 1
ATOM 2915 O O . PRO A 1 360 ? -5.764 -0.705 35.603 1.00 78.81 360 PRO A O 1
ATOM 2918 N N . SER A 1 361 ? -7.766 -1.584 35.044 1.00 71.25 361 SER A N 1
ATOM 2919 C CA . SER A 1 361 ? -7.779 -2.563 36.129 1.00 71.25 361 SER A CA 1
ATOM 2920 C C . SER A 1 361 ? -6.696 -3.583 35.783 1.00 71.25 361 SER A C 1
ATOM 2922 O O . SER A 1 361 ? -6.751 -4.231 34.743 1.00 71.25 361 SER A O 1
ATOM 2924 N N . LEU A 1 362 ? -5.659 -3.650 36.615 1.00 61.97 362 LEU A N 1
ATOM 2925 C CA . LEU A 1 362 ? -4.645 -4.700 36.545 1.00 61.97 362 LEU A CA 1
ATOM 2926 C C . LEU A 1 362 ? -5.070 -5.895 37.406 1.00 61.97 362 LEU A C 1
ATOM 2928 O O . LEU A 1 362 ? -4.199 -6.609 37.900 1.00 61.97 362 LEU A O 1
ATOM 2932 N N . ASP A 1 363 ? -6.375 -6.074 37.653 1.00 54.19 363 ASP A N 1
ATOM 2933 C CA . ASP A 1 363 ? -6.839 -7.172 38.490 1.00 54.19 363 ASP A CA 1
ATOM 2934 C C . ASP A 1 363 ? -6.426 -8.495 37.824 1.00 54.19 363 ASP A C 1
ATOM 2936 O O . ASP A 1 363 ? -6.849 -8.781 36.702 1.00 54.19 363 ASP A O 1
ATOM 2940 N N . PRO A 1 364 ? -5.589 -9.311 38.488 1.00 53.62 364 PRO A N 1
ATOM 2941 C CA . PRO A 1 364 ? -5.004 -10.518 37.904 1.00 53.62 364 PRO A CA 1
ATOM 2942 C C . PRO A 1 364 ? -6.028 -11.639 37.645 1.00 53.62 364 PRO A C 1
ATOM 2944 O O . PRO A 1 364 ? -5.651 -12.736 37.247 1.00 53.62 364 PRO A O 1
ATOM 2947 N N . GLU A 1 365 ? -7.320 -11.394 37.872 1.00 48.72 365 GLU A N 1
ATOM 2948 C CA . GLU A 1 365 ? -8.382 -12.395 37.749 1.00 48.72 365 GLU A CA 1
ATOM 2949 C C . GLU A 1 365 ? -9.029 -12.452 36.351 1.00 48.72 365 GLU A C 1
ATOM 2951 O O . GLU A 1 365 ? -9.700 -13.438 36.050 1.00 48.72 365 GLU A O 1
ATOM 2956 N N . ASP A 1 366 ? -8.785 -11.477 35.460 1.00 46.78 366 ASP A N 1
ATOM 2957 C CA . ASP A 1 366 ? -9.355 -11.460 34.093 1.00 46.78 366 ASP A CA 1
ATOM 2958 C C . ASP A 1 366 ? -8.389 -11.984 33.003 1.00 46.78 366 ASP A C 1
ATOM 2960 O O . ASP A 1 366 ? -8.652 -11.890 31.801 1.00 46.78 366 ASP A O 1
ATOM 2964 N N . GLU A 1 367 ? -7.275 -12.616 33.401 1.00 51.12 367 GLU A N 1
ATOM 2965 C CA . GLU A 1 367 ? -6.317 -13.264 32.483 1.00 51.12 367 GLU A CA 1
ATOM 2966 C C . GLU A 1 367 ? -6.950 -14.392 31.641 1.00 51.12 367 GLU A C 1
ATOM 2968 O O . GLU A 1 367 ? -6.395 -14.796 30.618 1.00 51.12 367 GLU A O 1
ATOM 2973 N N . ASN A 1 368 ? -8.135 -14.881 32.019 1.00 47.53 368 ASN A N 1
ATOM 2974 C CA . ASN A 1 368 ? -8.769 -16.015 31.351 1.00 47.53 368 ASN A CA 1
ATOM 2975 C C . ASN A 1 368 ? -9.532 -15.633 30.061 1.00 47.53 368 ASN A C 1
ATOM 2977 O O . ASN A 1 368 ? -9.695 -16.481 29.182 1.00 47.53 368 ASN A O 1
ATOM 2981 N N . GLN A 1 369 ? -9.959 -14.370 29.896 1.00 49.62 369 GLN A N 1
ATOM 2982 C CA . GLN A 1 369 ? -10.762 -13.934 28.734 1.00 49.62 369 GLN A CA 1
ATOM 2983 C C . GLN A 1 369 ? -9.930 -13.508 27.512 1.00 49.62 369 GLN A C 1
ATOM 2985 O O . GLN A 1 369 ? -10.440 -13.488 26.394 1.00 49.62 369 GLN A O 1
ATOM 2990 N N . ASN A 1 370 ? -8.633 -13.232 27.682 1.00 52.09 370 ASN A N 1
ATOM 2991 C CA . ASN A 1 370 ? -7.731 -12.875 26.575 1.00 52.09 370 ASN A CA 1
ATOM 2992 C C . ASN A 1 370 ? -7.130 -14.088 25.842 1.00 52.09 370 ASN A C 1
ATOM 2994 O O . ASN A 1 370 ? -6.333 -13.920 24.919 1.00 52.09 370 ASN A O 1
ATOM 2998 N N . SER A 1 371 ? -7.497 -15.311 26.232 1.00 62.94 371 SER A N 1
ATOM 2999 C CA . SER A 1 371 ? -6.956 -16.538 25.639 1.00 62.94 371 SER A CA 1
ATOM 3000 C C . SER A 1 371 ? -7.407 -16.772 24.191 1.00 62.94 371 SER A C 1
ATOM 3002 O O . SER A 1 371 ? -6.714 -17.472 23.459 1.00 62.94 371 SER A O 1
ATOM 3004 N N . GLU A 1 372 ? -8.505 -16.152 23.745 1.00 80.19 372 GLU A N 1
ATOM 3005 C CA . GLU A 1 372 ? -9.094 -16.397 22.417 1.00 80.19 372 GLU A CA 1
ATOM 3006 C C . GLU A 1 372 ? -8.703 -15.371 21.340 1.00 80.19 372 GLU A C 1
ATOM 3008 O O . GLU A 1 372 ? -9.159 -15.461 20.196 1.00 80.19 372 GLU A O 1
ATOM 3013 N N . ARG A 1 373 ? -7.861 -14.382 21.665 1.00 81.19 373 ARG A N 1
ATOM 3014 C CA . ARG A 1 373 ? -7.456 -13.331 20.720 1.00 81.19 373 ARG A CA 1
ATOM 3015 C C . ARG A 1 373 ? -5.950 -13.147 20.682 1.00 81.19 373 ARG A C 1
ATOM 3017 O O . ARG A 1 373 ? -5.257 -13.195 21.693 1.00 81.19 373 ARG A O 1
ATOM 3024 N N . CYS A 1 374 ? -5.428 -12.865 19.493 1.00 82.44 374 CYS A N 1
ATOM 3025 C CA . CYS A 1 374 ? -4.025 -12.521 19.337 1.00 82.44 374 CYS A CA 1
ATOM 3026 C C . CYS A 1 374 ? -3.769 -11.124 19.891 1.00 82.44 374 CYS A C 1
ATOM 3028 O O . CYS A 1 374 ? -4.245 -10.153 19.326 1.00 82.44 374 CYS A O 1
ATOM 3030 N N . SER A 1 375 ? -2.919 -10.975 20.901 1.00 74.88 375 SER A N 1
ATOM 3031 C CA . SER A 1 375 ? -2.595 -9.650 21.456 1.00 74.88 375 SER A CA 1
ATOM 3032 C C . SER A 1 375 ? -1.827 -8.703 20.510 1.00 74.88 375 SER A C 1
ATOM 3034 O O . SER A 1 375 ? -1.470 -7.604 20.919 1.00 74.88 375 SER A O 1
ATOM 3036 N N . ILE A 1 376 ? -1.471 -9.152 19.301 1.00 75.44 376 ILE A N 1
ATOM 3037 C CA . ILE A 1 376 ? -0.701 -8.374 18.318 1.00 75.44 376 ILE A CA 1
ATOM 3038 C C . ILE A 1 376 ? -1.645 -7.785 17.273 1.00 75.44 376 ILE A C 1
ATOM 3040 O O . ILE A 1 376 ? -1.701 -6.573 17.099 1.00 75.44 376 ILE A O 1
ATOM 3044 N N . CYS A 1 377 ? -2.409 -8.635 16.579 1.00 72.62 377 CYS A N 1
ATOM 3045 C CA . CYS A 1 377 ? -3.373 -8.174 15.578 1.00 72.62 377 CYS A CA 1
ATOM 3046 C C . CYS A 1 377 ? -4.786 -7.970 16.138 1.00 72.62 377 CYS A C 1
ATOM 3048 O O . CYS A 1 377 ? -5.646 -7.447 15.433 1.00 72.62 377 CYS A O 1
ATOM 3050 N N . LEU A 1 378 ? -5.025 -8.407 17.379 1.00 72.00 378 LEU A N 1
ATOM 3051 C CA . LEU A 1 378 ? -6.299 -8.345 18.104 1.00 72.00 378 LEU A CA 1
ATOM 3052 C C . LEU A 1 378 ? -7.428 -9.158 17.453 1.00 72.00 378 LEU A C 1
ATOM 3054 O O . LEU A 1 378 ? -8.575 -9.105 17.889 1.00 72.00 378 LEU A O 1
ATOM 3058 N N . GLY A 1 379 ? -7.097 -9.941 16.423 1.00 68.75 379 GLY A N 1
ATOM 3059 C CA . GLY A 1 379 ? -8.000 -10.883 15.783 1.00 68.75 379 GLY A CA 1
ATOM 3060 C C . GLY A 1 379 ? -8.236 -12.115 16.649 1.00 68.75 379 GLY A C 1
ATOM 3061 O O . GLY A 1 379 ? -7.325 -12.604 17.322 1.00 68.75 379 GLY A O 1
ATOM 3062 N N . GLU A 1 380 ? -9.461 -12.626 16.591 1.00 79.69 380 GLU A N 1
ATOM 3063 C CA . GLU A 1 380 ? -9.843 -13.904 17.190 1.00 79.69 380 GLU A CA 1
ATOM 3064 C C . GLU A 1 380 ? -9.062 -15.057 16.559 1.00 79.69 380 GLU A C 1
ATOM 3066 O O . GLU A 1 380 ? -8.726 -15.040 15.367 1.00 79.69 380 GLU A O 1
ATOM 3071 N N . PHE A 1 381 ? -8.758 -16.062 17.373 1.00 79.56 381 PHE A N 1
ATOM 3072 C CA . PHE A 1 381 ? -8.230 -17.317 16.874 1.00 79.56 381 PHE A CA 1
ATOM 3073 C C . PHE A 1 381 ? -9.380 -18.150 16.307 1.00 79.56 381 PHE A C 1
ATOM 3075 O O . PHE A 1 381 ? -10.288 -18.564 17.022 1.00 79.56 381 PHE A O 1
ATOM 3082 N N . LEU A 1 382 ? -9.352 -18.399 14.999 1.00 73.44 382 LEU A N 1
ATOM 3083 C CA . LEU A 1 382 ? -10.322 -19.288 14.364 1.00 73.44 382 LEU A CA 1
ATOM 3084 C C . LEU A 1 382 ? -9.856 -20.738 14.504 1.00 73.44 382 LEU A C 1
ATOM 3086 O O . LEU A 1 382 ? -8.664 -21.023 14.379 1.00 73.44 382 LEU A O 1
ATOM 3090 N N . GLN A 1 383 ? -10.795 -21.663 14.706 1.00 74.75 383 GLN A N 1
ATOM 3091 C CA . GLN A 1 383 ? -10.502 -23.095 14.752 1.00 74.75 383 GLN A CA 1
ATOM 3092 C C . GLN A 1 383 ? -9.678 -23.525 13.525 1.00 74.75 383 GLN A C 1
ATOM 3094 O O . GLN A 1 383 ? -10.031 -23.233 12.380 1.00 74.75 383 GLN A O 1
ATOM 3099 N N . GLY A 1 384 ? -8.557 -24.201 13.768 1.00 77.88 384 GLY A N 1
ATOM 3100 C CA . GLY A 1 384 ? -7.619 -24.646 12.741 1.00 77.88 384 GLY A CA 1
ATOM 3101 C C . GLY A 1 384 ? -6.527 -23.637 12.361 1.00 77.88 384 GLY A C 1
ATOM 3102 O O . GLY A 1 384 ? -5.585 -24.027 11.670 1.00 77.88 384 GLY A O 1
ATOM 3103 N N . GLN A 1 385 ? -6.588 -22.371 12.800 1.00 77.31 385 GLN A N 1
ATOM 3104 C CA . GLN A 1 385 ? -5.527 -21.393 12.516 1.00 77.31 385 GLN A CA 1
ATOM 3105 C C . GLN A 1 385 ? -4.206 -21.758 13.199 1.00 77.31 385 GLN A C 1
ATOM 3107 O O . GLN A 1 385 ? -4.188 -22.214 14.344 1.00 77.31 385 GLN A O 1
ATOM 3112 N N . SER A 1 386 ? -3.093 -21.497 12.506 1.00 82.69 386 SER A N 1
ATOM 3113 C CA . SER A 1 386 ? -1.751 -21.591 13.083 1.00 82.69 386 SER A CA 1
ATOM 3114 C C . SER A 1 386 ? -1.496 -20.445 14.056 1.00 82.69 386 SER A C 1
ATOM 3116 O O . SER A 1 386 ? -1.499 -19.264 13.686 1.00 82.69 386 SER A O 1
ATOM 3118 N N . VAL A 1 387 ? -1.224 -20.803 15.304 1.00 93.25 387 VAL A N 1
ATOM 3119 C CA . VAL A 1 387 ? -0.846 -19.875 16.366 1.00 93.25 387 VAL A CA 1
ATOM 3120 C C . VAL A 1 387 ? 0.446 -20.352 17.023 1.00 93.25 387 VAL A C 1
ATOM 3122 O O . VAL A 1 387 ? 0.822 -21.521 16.946 1.00 93.25 387 VAL A O 1
ATOM 3125 N N . VAL A 1 388 ? 1.153 -19.429 17.656 1.00 92.81 388 VAL A N 1
ATOM 3126 C CA . VAL A 1 388 ? 2.379 -19.694 18.395 1.00 92.81 388 VAL A CA 1
ATOM 3127 C C . VAL A 1 388 ? 2.114 -19.448 19.868 1.00 92.81 388 VAL A C 1
ATOM 3129 O O . VAL A 1 388 ? 1.729 -18.342 20.247 1.00 92.81 388 VAL A O 1
ATOM 3132 N N . LYS A 1 389 ? 2.380 -20.456 20.699 1.00 94.50 389 LYS A N 1
ATOM 3133 C CA . LYS A 1 389 ? 2.431 -20.330 22.153 1.00 94.50 389 LYS A CA 1
ATOM 3134 C C . LYS A 1 389 ? 3.871 -20.069 22.599 1.00 94.50 389 LYS A C 1
ATOM 3136 O O . LYS A 1 389 ? 4.764 -20.910 22.469 1.00 94.50 389 LYS A O 1
ATOM 3141 N N . LEU A 1 390 ? 4.124 -18.873 23.114 1.00 92.00 390 LEU A N 1
ATOM 3142 C CA . LEU A 1 390 ? 5.436 -18.489 23.625 1.00 92.00 390 LEU A CA 1
ATOM 3143 C C . LEU A 1 390 ? 5.741 -19.202 24.953 1.00 92.00 390 LEU A C 1
ATOM 3145 O O . LEU A 1 390 ? 4.847 -19.671 25.649 1.00 92.00 390 LEU A O 1
ATOM 3149 N N . ARG A 1 391 ? 7.018 -19.230 25.363 1.00 89.25 391 ARG A N 1
ATOM 3150 C CA . ARG A 1 391 ? 7.434 -19.785 26.673 1.00 89.25 391 ARG A CA 1
ATOM 3151 C C . ARG A 1 391 ? 6.861 -19.034 27.876 1.00 89.25 391 ARG A C 1
ATOM 3153 O O . ARG A 1 391 ? 6.941 -19.516 28.996 1.00 89.25 391 ARG A O 1
ATOM 3160 N N . CYS A 1 392 ? 6.352 -17.827 27.653 1.00 87.81 392 CYS A N 1
ATOM 3161 C CA . CYS A 1 392 ? 5.610 -17.054 28.642 1.00 87.81 392 CYS A CA 1
ATOM 3162 C C . CYS A 1 392 ? 4.105 -17.362 28.634 1.00 87.81 392 CYS A C 1
ATOM 3164 O O . CYS A 1 392 ? 3.349 -16.563 29.168 1.00 87.81 392 CYS A O 1
ATOM 3166 N N . ASP A 1 393 ? 3.696 -18.457 27.989 1.00 89.75 393 ASP A N 1
ATOM 3167 C CA . ASP A 1 393 ? 2.327 -18.955 27.819 1.00 89.75 393 ASP A CA 1
ATOM 3168 C C . ASP A 1 393 ? 1.366 -18.086 26.994 1.00 89.75 393 ASP A C 1
ATOM 3170 O O . ASP A 1 393 ? 0.276 -18.545 26.657 1.00 89.75 393 ASP A O 1
ATOM 3174 N N . HIS A 1 394 ? 1.790 -16.898 26.564 1.00 90.12 394 HIS A N 1
ATOM 3175 C CA . HIS A 1 394 ? 1.031 -16.045 25.651 1.00 90.12 394 HIS A CA 1
ATOM 3176 C C . HIS A 1 394 ? 0.938 -16.630 24.238 1.00 90.12 394 HIS A C 1
ATOM 3178 O O . HIS A 1 394 ? 1.909 -17.193 23.720 1.00 90.12 394 HIS A O 1
ATOM 3184 N N . ILE A 1 395 ? -0.230 -16.468 23.614 1.00 92.62 395 ILE A N 1
ATOM 3185 C CA . ILE A 1 395 ? -0.555 -17.019 22.296 1.00 92.62 395 ILE A CA 1
ATOM 3186 C C . ILE A 1 395 ? -0.729 -15.875 21.295 1.00 92.62 395 ILE A C 1
ATOM 3188 O O . ILE A 1 395 ? -1.390 -14.873 21.568 1.00 92.62 395 ILE A O 1
ATOM 3192 N N . HIS A 1 396 ? -0.137 -16.021 20.112 1.00 91.50 396 HIS A N 1
ATOM 3193 C CA . HIS A 1 396 ? -0.256 -15.063 19.013 1.00 91.50 396 HIS A CA 1
ATOM 3194 C C . HIS A 1 396 ? -0.444 -15.803 17.687 1.00 91.50 396 HIS A C 1
ATOM 3196 O O . HIS A 1 396 ? -0.044 -16.957 17.579 1.00 91.50 396 HIS A O 1
ATOM 3202 N N . HIS A 1 397 ? -0.994 -15.171 16.643 1.00 89.44 397 HIS A N 1
ATOM 3203 C CA . HIS A 1 397 ? -0.925 -15.778 15.308 1.00 89.44 397 HIS A CA 1
ATOM 3204 C C . HIS A 1 397 ? 0.537 -15.986 14.915 1.00 89.44 397 HIS A C 1
ATOM 3206 O O . HIS A 1 397 ? 1.388 -15.134 15.185 1.00 89.44 397 HIS A O 1
ATOM 3212 N N . GLU A 1 398 ? 0.822 -17.093 14.236 1.00 85.88 398 GLU A N 1
ATOM 3213 C CA . GLU A 1 398 ? 2.173 -17.402 13.758 1.00 85.88 398 GLU A CA 1
ATOM 3214 C C . GLU A 1 398 ? 2.742 -16.265 12.898 1.00 85.88 398 GLU A C 1
ATOM 3216 O O . GLU A 1 398 ? 3.875 -15.837 13.087 1.00 85.88 398 GLU A O 1
ATOM 3221 N N . SER A 1 399 ? 1.913 -15.666 12.042 1.00 79.31 399 SER A N 1
ATOM 3222 C CA . SER A 1 399 ? 2.298 -14.521 11.210 1.00 79.31 399 SER A CA 1
ATOM 3223 C C . SER A 1 399 ? 2.544 -13.220 11.983 1.00 79.31 399 SER A C 1
ATOM 3225 O O . SER A 1 399 ? 3.037 -12.257 11.401 1.00 79.31 399 SER A O 1
ATOM 3227 N N . CYS A 1 400 ? 2.145 -13.148 13.254 1.00 79.94 400 CYS A N 1
ATOM 3228 C CA . CYS A 1 400 ? 2.278 -11.949 14.078 1.00 79.94 400 CYS A CA 1
ATOM 3229 C C . CYS A 1 400 ? 3.547 -11.958 14.947 1.00 79.94 400 CYS A C 1
ATOM 3231 O O . CYS A 1 400 ? 3.914 -10.921 15.489 1.00 79.94 400 CYS A O 1
ATOM 3233 N N . THR A 1 401 ? 4.238 -13.094 15.083 1.00 78.94 401 THR A N 1
ATOM 3234 C CA . THR A 1 401 ? 5.439 -13.217 15.925 1.00 78.94 401 THR A CA 1
ATOM 3235 C C . THR A 1 401 ? 6.712 -12.941 15.122 1.00 78.94 401 THR A C 1
ATOM 3237 O O . THR A 1 401 ? 7.393 -13.859 14.684 1.00 78.94 401 THR A O 1
ATOM 3240 N N . ASN A 1 402 ? 7.056 -11.659 14.950 1.00 68.81 402 ASN A N 1
ATOM 3241 C CA . ASN A 1 402 ? 8.298 -11.227 14.276 1.00 68.81 402 ASN A CA 1
ATOM 3242 C C . ASN A 1 402 ? 9.341 -10.609 15.226 1.00 68.81 402 ASN A C 1
ATOM 3244 O O . ASN A 1 402 ? 10.381 -10.118 14.783 1.00 68.81 402 ASN A O 1
ATOM 3248 N N . ASP A 1 403 ? 9.077 -10.648 16.532 1.00 70.25 403 ASP A N 1
ATOM 3249 C CA . ASP A 1 403 ? 9.821 -9.893 17.533 1.00 70.25 403 ASP A CA 1
ATOM 3250 C C . ASP A 1 403 ? 10.680 -10.753 18.453 1.00 70.25 403 ASP A C 1
ATOM 3252 O O . ASP A 1 403 ? 10.391 -11.915 18.724 1.00 70.25 403 ASP A O 1
ATOM 3256 N N . LEU A 1 404 ? 11.737 -10.136 18.990 1.00 78.62 404 LEU A N 1
ATOM 3257 C CA . LEU A 1 404 ? 12.602 -10.738 20.008 1.00 78.62 404 LEU A CA 1
ATOM 3258 C C . LEU A 1 404 ? 11.990 -10.675 21.417 1.00 78.62 404 LEU A C 1
ATOM 3260 O O . LEU A 1 404 ? 12.613 -11.153 22.361 1.00 78.62 404 LEU A O 1
ATOM 3264 N N . PHE A 1 405 ? 10.800 -10.089 21.590 1.00 78.38 405 PHE A N 1
ATOM 3265 C CA . PHE A 1 405 ? 10.139 -9.919 22.886 1.00 78.38 405 PHE A CA 1
ATOM 3266 C C . PHE A 1 405 ? 8.632 -10.162 22.779 1.00 78.38 405 PHE A C 1
ATOM 3268 O O . PHE A 1 405 ? 8.005 -9.782 21.796 1.00 78.38 405 PHE A O 1
ATOM 3275 N N . CYS A 1 406 ? 8.042 -10.773 23.807 1.00 81.00 406 CYS A N 1
ATOM 3276 C CA . CYS A 1 406 ? 6.595 -10.965 23.897 1.00 81.00 406 CYS A CA 1
ATOM 3277 C C . CYS A 1 406 ? 5.885 -9.608 24.075 1.00 81.00 406 CYS A C 1
ATOM 3279 O O . CYS A 1 406 ? 6.198 -8.907 25.041 1.00 81.00 406 CYS A O 1
ATOM 3281 N N . PRO A 1 407 ? 4.902 -9.247 23.232 1.00 73.12 407 PRO A N 1
ATOM 3282 C CA . PRO A 1 407 ? 4.197 -7.965 23.343 1.00 73.12 407 PRO A CA 1
ATOM 3283 C C . PRO A 1 407 ? 3.416 -7.786 24.651 1.00 73.12 407 PRO A C 1
ATOM 3285 O O . PRO A 1 407 ? 3.303 -6.667 25.143 1.00 73.12 407 PRO A O 1
ATOM 3288 N N . GLN A 1 408 ? 2.941 -8.880 25.259 1.00 78.12 408 GLN A N 1
ATOM 3289 C CA . GLN A 1 408 ? 2.188 -8.831 26.519 1.00 78.12 408 GLN A CA 1
ATOM 3290 C C . GLN A 1 408 ? 3.101 -8.690 27.741 1.00 78.12 408 GLN A C 1
ATOM 3292 O O . GLN A 1 408 ? 2.917 -7.787 28.551 1.00 78.12 408 GLN A O 1
ATOM 3297 N N . CYS A 1 409 ? 4.122 -9.543 27.877 1.00 80.06 409 CYS A N 1
ATOM 3298 C CA . CYS A 1 409 ? 4.928 -9.597 29.106 1.00 80.06 409 CYS A CA 1
ATOM 3299 C C . CYS A 1 409 ? 6.382 -9.129 28.951 1.00 80.06 409 CYS A C 1
ATOM 3301 O O . CYS A 1 409 ? 7.158 -9.224 29.901 1.00 80.06 409 CYS A O 1
ATOM 3303 N N . ARG A 1 410 ? 6.792 -8.701 27.749 1.00 76.06 410 ARG A N 1
ATOM 3304 C CA . ARG A 1 410 ? 8.145 -8.221 27.396 1.00 76.06 410 ARG A CA 1
ATOM 3305 C C . ARG A 1 410 ? 9.297 -9.192 27.692 1.00 76.06 410 ARG A C 1
ATOM 3307 O O . ARG A 1 410 ? 10.460 -8.799 27.645 1.00 76.06 410 ARG A O 1
ATOM 3314 N N . LYS A 1 411 ? 9.007 -10.469 27.973 1.00 79.00 411 LYS A N 1
ATOM 3315 C CA . LYS A 1 411 ? 10.032 -11.517 28.110 1.00 79.00 411 LYS A CA 1
ATOM 3316 C C . LYS A 1 411 ? 10.637 -11.808 26.737 1.00 79.00 411 LYS A C 1
ATOM 3318 O O . LYS A 1 411 ? 9.916 -11.802 25.739 1.00 79.00 411 LYS A O 1
ATOM 3323 N N . GLY A 1 412 ? 11.944 -12.060 26.697 1.00 77.19 412 GLY A N 1
ATOM 3324 C CA . GLY A 1 412 ? 12.653 -12.381 25.459 1.00 77.19 412 GLY A CA 1
ATOM 3325 C C . GLY A 1 412 ? 12.104 -13.645 24.793 1.00 77.19 412 GLY A C 1
ATOM 3326 O O . GLY A 1 412 ? 11.872 -14.655 25.460 1.00 77.19 412 GLY A O 1
ATOM 3327 N N . ILE A 1 413 ? 11.905 -13.581 23.481 1.00 86.44 413 ILE A N 1
ATOM 3328 C CA . ILE A 1 413 ? 11.534 -14.702 22.621 1.00 86.44 413 ILE A CA 1
ATOM 3329 C C . ILE A 1 413 ? 12.826 -15.302 22.072 1.00 86.44 413 ILE A C 1
ATOM 3331 O O . ILE A 1 413 ? 13.647 -14.612 21.469 1.00 86.44 413 ILE A O 1
ATOM 3335 N N . THR A 1 414 ? 13.027 -16.600 22.290 1.00 86.19 414 THR A N 1
ATOM 3336 C CA . THR A 1 414 ? 14.134 -17.335 21.674 1.00 86.19 414 THR A CA 1
ATOM 3337 C C . THR A 1 414 ? 13.714 -17.764 20.272 1.00 86.19 414 THR A C 1
ATOM 3339 O O . THR A 1 414 ? 12.793 -18.566 20.139 1.00 86.19 414 THR A O 1
ATOM 3342 N N . LEU A 1 415 ? 14.374 -17.224 19.245 1.00 78.94 415 LEU A N 1
ATOM 3343 C CA . LEU A 1 415 ? 14.187 -17.626 17.849 1.00 78.94 415 LEU A CA 1
ATOM 3344 C C . LEU A 1 415 ? 15.328 -18.561 17.393 1.00 78.94 415 LEU A C 1
ATOM 3346 O O . LEU A 1 415 ? 16.469 -18.357 17.815 1.00 78.94 415 LEU A O 1
ATOM 3350 N N . PRO A 1 416 ? 15.058 -19.545 16.512 1.00 85.12 416 PRO A N 1
ATOM 3351 C CA . PRO A 1 416 ? 13.740 -19.905 15.982 1.00 85.12 416 PRO A CA 1
ATOM 3352 C C . PRO A 1 416 ? 12.847 -20.567 17.045 1.00 85.12 416 PRO A C 1
ATOM 3354 O O . PRO A 1 416 ? 13.344 -21.202 17.975 1.00 85.12 416 PRO A O 1
ATOM 3357 N N . LEU A 1 417 ? 11.530 -20.411 16.894 1.00 86.12 417 LEU A N 1
ATOM 3358 C CA . LEU A 1 417 ? 10.538 -21.074 17.743 1.00 86.12 417 LEU A CA 1
ATOM 3359 C C . LEU A 1 417 ? 10.627 -22.597 17.565 1.00 86.12 417 LEU A C 1
ATOM 3361 O O . LEU A 1 417 ? 10.920 -23.096 16.474 1.00 86.12 417 LEU A O 1
ATOM 3365 N N . THR A 1 418 ? 10.405 -23.350 18.640 1.00 88.88 418 THR A N 1
ATOM 3366 C CA . THR A 1 418 ? 10.440 -24.817 18.595 1.00 88.88 418 THR A CA 1
ATOM 3367 C C . THR A 1 418 ? 9.106 -25.375 18.088 1.00 88.88 418 THR A C 1
ATOM 3369 O O . THR A 1 418 ? 8.066 -24.744 18.247 1.00 88.88 418 THR A O 1
ATOM 3372 N N . LYS A 1 419 ? 9.104 -26.558 17.450 1.00 88.00 419 LYS A N 1
ATOM 3373 C CA . LYS A 1 419 ? 7.896 -27.136 16.812 1.00 88.00 419 LYS A CA 1
ATOM 3374 C C . LYS A 1 419 ? 6.692 -27.261 17.753 1.00 88.00 419 LYS A C 1
ATOM 3376 O O . LYS A 1 419 ? 5.567 -27.147 17.297 1.00 88.00 419 LYS A O 1
ATOM 3381 N N . ASP A 1 420 ? 6.931 -27.493 19.038 1.00 89.56 420 ASP A N 1
ATOM 3382 C CA . ASP A 1 420 ? 5.927 -27.574 20.105 1.00 89.56 420 ASP A CA 1
ATOM 3383 C C . ASP A 1 420 ? 5.261 -26.229 20.430 1.00 89.56 420 ASP A C 1
ATOM 3385 O O . ASP A 1 420 ? 4.167 -26.206 20.988 1.00 89.56 420 ASP A O 1
ATOM 3389 N N . GLN A 1 421 ? 5.882 -25.113 20.047 1.00 92.56 421 GLN A N 1
ATOM 3390 C CA . GLN A 1 421 ? 5.291 -23.784 20.179 1.00 92.56 421 GLN A CA 1
ATOM 3391 C C . GLN A 1 421 ? 4.303 -23.477 19.055 1.00 92.56 421 GLN A C 1
ATOM 3393 O O . GLN A 1 421 ? 3.439 -22.630 19.249 1.00 92.56 421 GLN A O 1
ATOM 3398 N N . HIS A 1 422 ? 4.397 -24.154 17.907 1.00 91.25 422 HIS A N 1
ATOM 3399 C CA . HIS A 1 422 ? 3.437 -24.017 16.813 1.00 91.25 422 HIS A CA 1
ATOM 3400 C C . HIS A 1 422 ? 2.253 -24.944 17.079 1.00 91.25 422 HIS A C 1
ATOM 3402 O O . HIS A 1 422 ? 2.379 -26.168 17.027 1.00 91.25 422 HIS A O 1
ATOM 3408 N N . ILE A 1 423 ? 1.093 -24.364 17.363 1.00 92.19 423 ILE A N 1
ATOM 3409 C CA . ILE A 1 423 ? -0.129 -25.111 17.649 1.00 92.19 423 ILE A CA 1
ATOM 3410 C C . ILE A 1 423 ? -1.237 -24.684 16.689 1.00 92.19 423 ILE A C 1
ATOM 3412 O O . ILE A 1 423 ? -1.274 -23.556 16.203 1.00 92.19 423 ILE A O 1
ATOM 3416 N N . SER A 1 424 ? -2.151 -25.607 16.404 1.00 87.25 424 SER A N 1
ATOM 3417 C CA . SER A 1 424 ? -3.394 -25.288 15.708 1.00 87.25 424 SER A CA 1
ATOM 3418 C C . SER A 1 424 ? -4.452 -24.969 16.758 1.00 87.25 424 SER A C 1
ATOM 3420 O O . SER A 1 424 ? -4.642 -25.758 17.690 1.00 87.25 424 SER A O 1
ATOM 3422 N N . TRP A 1 425 ? -5.084 -23.802 16.645 1.00 89.25 425 TRP A N 1
ATOM 3423 C CA . TRP A 1 425 ? -6.124 -23.383 17.581 1.00 89.25 425 TRP A CA 1
ATOM 3424 C C . TRP A 1 425 ? -7.327 -24.329 17.509 1.00 89.25 425 TRP A C 1
ATOM 3426 O O . TRP A 1 425 ? -7.730 -24.731 16.413 1.00 89.25 425 TRP A O 1
ATOM 3436 N N . LYS A 1 426 ? -7.853 -24.733 18.668 1.00 80.75 426 LYS A N 1
ATOM 3437 C CA . LYS A 1 426 ? -8.872 -25.785 18.779 1.00 80.75 426 LYS A CA 1
ATOM 3438 C C . LYS A 1 426 ? -10.283 -25.245 18.830 1.00 80.75 426 LYS A C 1
ATOM 3440 O O . LYS A 1 426 ? -10.480 -24.196 19.469 1.00 80.75 426 LYS A O 1
#

Foldseek 3Di:
DVLLLVLLVVQPLDDPLSVVLSVLSVVCVVPVVVLVDDCSLVVSLVSLLVVLLDPLDDLLSLLSSLSSVVVSVVVDDPVVPPLLPLPVVPDDHRLNSQLNNLCPPANSDQDQDDQDPSDRDDDPPPPPPPVVVRVLSSVLSNLLSVLLVLLVVVCVPDPDRDPLSVVLSVCSSDVVSLVDPVSLVVNLVVLLVVCPDPPHDPPSSVLSSVSSLVSSCVRPVNSCVSSVVVCPDDPVNVLSVLLVVLLVVCVVVLSVCCVVCVPPVLLCLLCVLSNDSDDPALQSLLLSLLLLLQVVVVVVVVCVPDVDDPVVVVSSQVSNQSSLVSQCVSDVSYPCSVVSSVQFWDQDPVVRTIDGPDRPPPPVPCPVVCQQAASRSRDGQDAFFKWFQFPVRHIHHPVRPPDQADSPPRDGGDPPDDPVRTDGHD

Sequence (426 aa):
MPKLSDLAKDSRIYREEIRDLGGKLETIVQDPRQLFFGSLPERIIITSLELLQQGDLSVHERLWNLSVLQILKSYLPTGNLSMLNQNPKKGPVCRGALELFSTKGLDCKPRVKSESNGKIEMSPVNKELMHKGVILAVMEALKRVEVIVNINNILGKGVYRPPLLCRMHDILFDPRSLDDVSVVNSMALELLEYVNQKHTPLDYQIQCSYHILRHLGTFYPIAPHIVEPWSTAGKPFEVIQQRLQYQAEFQPRIQNFILWNQSDKFMLELLGGLTQWHSINLGYIESCLESLNVRDSALEDSQARSGQNFYRKEINYAARDFFIEMMFKAAPYIEGLRKSLNRQVKKDEASGHYQFRSRPSLDPEDENQNSERCSICLGEFLQGQSVVKLRCDHIHHESCTNDLFCPQCRKGITLPLTKDQHISWK

Radius of gyration: 24.53 Å; chains: 1; bounding box: 62×51×65 Å

InterPro domains:
  IPR001841 Zinc finger, RING-type [PF17123] (374-400)
  IPR001841 Zinc finger, RING-type [PS50089] (374-410)
  IPR013083 Zinc finger, RING/FYVE/PHD-type [G3DSA:3.30.40.10] (354-415)